Protein AF-A0A1J5FH79-F1 (afdb_monomer_lite)

Structure (mmCIF, N/CA/C/O backbone):
data_AF-A0A1J5FH79-F1
#
_entry.id   AF-A0A1J5FH79-F1
#
loop_
_atom_site.group_PDB
_atom_site.id
_atom_site.type_symbol
_atom_site.label_atom_id
_atom_site.label_alt_id
_atom_site.label_comp_id
_atom_site.label_asym_id
_atom_site.label_entity_id
_atom_site.label_seq_id
_atom_site.pdbx_PDB_ins_code
_atom_site.Cartn_x
_atom_site.Cartn_y
_atom_site.Cartn_z
_atom_site.occupancy
_atom_site.B_iso_or_equiv
_atom_site.auth_seq_id
_atom_site.auth_comp_id
_atom_site.auth_asym_id
_atom_site.auth_atom_id
_atom_site.pdbx_PDB_model_num
ATOM 1 N N . LYS A 1 1 ? 4.002 -3.426 35.449 1.00 53.19 1 LYS A N 1
ATOM 2 C CA . LYS A 1 1 ? 3.270 -4.579 34.872 1.00 53.19 1 LYS A CA 1
ATOM 3 C C . LYS A 1 1 ? 4.197 -5.784 34.998 1.00 53.19 1 LYS A C 1
ATOM 5 O O . LYS A 1 1 ? 5.297 -5.676 34.487 1.00 53.19 1 LYS A O 1
ATOM 10 N N . TYR A 1 2 ? 3.828 -6.823 35.756 1.00 60.44 2 TYR A N 1
ATOM 11 C CA . TYR A 1 2 ? 4.696 -7.988 36.041 1.00 60.44 2 TYR A CA 1
ATOM 12 C C . TYR A 1 2 ? 4.367 -9.227 35.188 1.00 60.44 2 TYR A C 1
ATOM 14 O O . TYR A 1 2 ? 5.054 -10.236 35.283 1.00 60.44 2 TYR A O 1
ATOM 22 N N . ASN A 1 3 ? 3.320 -9.139 34.362 1.00 67.81 3 ASN A N 1
ATOM 23 C CA . ASN A 1 3 ? 2.960 -10.153 33.380 1.00 67.81 3 ASN A CA 1
ATOM 24 C C . ASN A 1 3 ? 3.106 -9.532 31.991 1.00 67.81 3 ASN A C 1
ATOM 26 O O . ASN A 1 3 ? 2.594 -8.431 31.763 1.00 67.81 3 ASN A O 1
ATOM 30 N N . LEU A 1 4 ? 3.780 -10.245 31.092 1.00 72.94 4 LEU A N 1
ATOM 31 C CA . LEU A 1 4 ? 3.730 -9.981 29.660 1.00 72.94 4 LEU A CA 1
ATOM 32 C C . LEU A 1 4 ? 2.400 -10.537 29.143 1.00 72.94 4 LEU A C 1
ATOM 34 O O . LEU A 1 4 ? 2.065 -11.689 29.436 1.00 72.94 4 LEU A O 1
ATOM 38 N N . THR A 1 5 ? 1.608 -9.726 28.446 1.00 81.44 5 THR A N 1
ATOM 39 C CA . THR A 1 5 ? 0.380 -10.249 27.838 1.00 81.44 5 THR A CA 1
ATOM 40 C C . THR A 1 5 ? 0.734 -11.096 26.616 1.00 81.44 5 THR A C 1
ATOM 42 O O . THR A 1 5 ? 1.790 -10.916 26.014 1.00 81.44 5 THR A O 1
ATOM 45 N N . GLY A 1 6 ? -0.146 -12.023 26.223 1.00 78.00 6 GLY A N 1
ATOM 46 C CA . GLY A 1 6 ? 0.039 -12.752 24.964 1.00 78.00 6 GLY A CA 1
ATOM 47 C C . GLY A 1 6 ? 0.102 -11.806 23.760 1.00 78.00 6 GLY A C 1
ATOM 48 O O . GLY A 1 6 ? 0.876 -12.044 22.844 1.00 78.00 6 GLY A O 1
ATOM 49 N N . ALA A 1 7 ? -0.641 -10.695 23.803 1.00 79.25 7 ALA A N 1
ATOM 50 C CA . ALA A 1 7 ? -0.574 -9.656 22.781 1.00 79.25 7 ALA A CA 1
ATOM 51 C C . ALA A 1 7 ? 0.813 -8.996 22.725 1.00 79.25 7 ALA A C 1
ATOM 53 O O . ALA A 1 7 ? 1.364 -8.876 21.644 1.00 79.25 7 ALA A O 1
ATOM 54 N N . ASP A 1 8 ? 1.429 -8.663 23.863 1.00 76.88 8 ASP A N 1
ATOM 55 C CA . ASP A 1 8 ? 2.782 -8.079 23.869 1.00 76.88 8 ASP A CA 1
ATOM 56 C C . ASP A 1 8 ? 3.857 -9.063 23.361 1.00 76.88 8 ASP A C 1
ATOM 58 O O . ASP A 1 8 ? 4.884 -8.628 22.852 1.00 76.88 8 ASP A O 1
ATOM 62 N N . LEU A 1 9 ? 3.637 -10.377 23.518 1.00 81.19 9 LEU A N 1
ATOM 63 C CA . LEU A 1 9 ? 4.567 -11.427 23.076 1.00 81.19 9 LEU A CA 1
ATOM 64 C C . LEU A 1 9 ? 4.416 -11.796 21.592 1.00 81.19 9 LEU A C 1
ATOM 66 O O . LEU A 1 9 ? 5.376 -12.250 20.977 1.00 81.19 9 LEU A O 1
ATOM 70 N N . PHE A 1 10 ? 3.202 -11.710 21.049 1.00 83.00 10 PHE A N 1
ATOM 71 C CA . PHE A 1 10 ? 2.906 -12.181 19.691 1.00 83.00 10 PHE A CA 1
ATOM 72 C C . PHE A 1 10 ? 2.589 -11.055 18.704 1.00 83.00 10 PHE A C 1
ATOM 74 O O . PHE A 1 10 ? 2.698 -11.280 17.504 1.00 83.00 10 PHE A O 1
ATOM 81 N N . LEU A 1 11 ? 2.196 -9.879 19.197 1.00 80.69 11 LEU A N 1
ATOM 82 C CA . LEU A 1 11 ? 1.780 -8.695 18.433 1.00 80.69 11 LEU A CA 1
ATOM 83 C C . LEU A 1 11 ? 2.534 -7.431 18.902 1.00 80.69 11 LEU A C 1
ATOM 85 O O . LEU A 1 11 ? 2.022 -6.314 18.805 1.00 80.69 11 LEU A O 1
ATOM 89 N N . GLY A 1 12 ? 3.708 -7.616 19.515 1.00 73.94 12 GLY A N 1
ATOM 90 C CA . GLY A 1 12 ? 4.476 -6.551 20.154 1.00 73.94 12 GLY A CA 1
ATOM 91 C C . GLY A 1 12 ? 5.144 -5.592 19.165 1.00 73.94 12 GLY A C 1
ATOM 92 O O . GLY A 1 12 ? 5.398 -5.916 18.005 1.00 73.94 12 GLY A O 1
ATOM 93 N N . GLU A 1 13 ? 5.474 -4.397 19.652 1.00 78.25 13 GLU A N 1
ATOM 94 C CA . GLU A 1 13 ? 6.249 -3.401 18.909 1.00 78.25 13 GLU A CA 1
ATOM 95 C C . GLU A 1 13 ? 7.716 -3.424 19.349 1.00 78.25 13 GLU A C 1
ATOM 97 O O . GLU A 1 13 ? 8.047 -3.303 20.532 1.00 78.25 13 GLU A O 1
ATOM 102 N N . GLU A 1 14 ? 8.613 -3.538 18.379 1.00 77.12 14 GLU A N 1
ATOM 103 C CA . GLU A 1 14 ? 10.053 -3.483 18.567 1.00 77.12 14 GLU A CA 1
ATOM 104 C C . GLU A 1 14 ? 10.578 -2.087 18.213 1.00 77.12 14 GLU A C 1
ATOM 106 O O . GLU A 1 14 ? 10.976 -1.804 17.084 1.00 77.12 14 GLU A O 1
ATOM 111 N N . ALA A 1 15 ? 10.671 -1.211 19.215 1.00 73.50 15 ALA A N 1
ATOM 112 C CA . ALA A 1 15 ? 11.114 0.179 19.040 1.00 73.50 15 ALA A CA 1
ATOM 113 C C . ALA A 1 15 ? 12.539 0.346 18.461 1.00 73.50 15 ALA A C 1
ATOM 115 O O . ALA A 1 15 ? 12.933 1.449 18.088 1.00 73.50 15 ALA A O 1
ATOM 116 N N . LEU A 1 16 ? 13.350 -0.718 18.433 1.00 77.31 16 LEU A N 1
ATOM 117 C CA . LEU A 1 16 ? 14.719 -0.697 17.903 1.00 77.31 16 LEU A CA 1
ATOM 118 C C . LEU A 1 16 ? 14.842 -1.274 16.492 1.00 77.31 16 LEU A C 1
ATOM 120 O O . LEU A 1 16 ? 15.889 -1.083 15.865 1.00 77.31 16 LEU A O 1
ATOM 124 N N . VAL A 1 17 ? 13.810 -1.969 16.020 1.00 82.50 17 VAL A N 1
ATOM 125 C CA . VAL A 1 17 ? 13.770 -2.552 14.682 1.00 82.50 17 VAL A CA 1
ATOM 126 C C . VAL A 1 17 ? 13.464 -1.450 13.675 1.00 82.50 17 VAL A C 1
ATOM 128 O O . VAL A 1 17 ? 12.763 -0.479 13.961 1.00 82.50 17 VAL A O 1
ATOM 131 N N . LYS A 1 18 ? 14.060 -1.578 12.497 1.00 87.94 18 LYS A N 1
ATOM 132 C CA . LYS A 1 18 ? 13.846 -0.678 11.371 1.00 87.94 18 LYS A CA 1
ATOM 133 C C . LYS A 1 18 ? 12.978 -1.378 10.344 1.00 87.94 18 LYS A C 1
ATOM 135 O O . LYS A 1 18 ? 13.128 -2.585 10.150 1.00 87.94 18 LYS A O 1
ATOM 140 N N . ARG A 1 19 ? 12.116 -0.617 9.678 1.00 90.06 19 ARG A N 1
ATOM 141 C CA . ARG A 1 19 ? 11.331 -1.130 8.562 1.00 90.06 19 ARG A CA 1
ATOM 142 C C . ARG A 1 19 ? 12.212 -1.268 7.323 1.00 90.06 19 ARG A C 1
ATOM 144 O O . ARG A 1 19 ? 12.974 -0.356 7.003 1.00 90.06 19 ARG A O 1
ATOM 151 N N . THR A 1 20 ? 12.090 -2.393 6.632 1.00 90.56 20 THR A N 1
ATOM 152 C CA . THR A 1 20 ? 12.773 -2.656 5.363 1.00 90.56 20 THR A CA 1
ATOM 153 C C . THR A 1 20 ? 11.755 -3.164 4.361 1.00 90.56 20 THR A C 1
ATOM 155 O O . THR A 1 20 ? 11.029 -4.119 4.644 1.00 90.56 20 THR A O 1
ATOM 158 N N . ILE A 1 21 ? 11.709 -2.521 3.199 1.00 91.75 21 ILE A N 1
ATOM 159 C CA . ILE A 1 21 ? 10.847 -2.895 2.080 1.00 91.75 21 ILE A CA 1
ATOM 160 C C . ILE A 1 21 ? 11.701 -3.195 0.848 1.00 91.75 21 ILE A C 1
ATOM 162 O O . ILE A 1 21 ? 12.773 -2.612 0.684 1.00 91.75 21 ILE A O 1
ATOM 166 N N . THR A 1 22 ? 11.237 -4.111 0.006 1.00 92.06 22 THR A N 1
ATOM 167 C CA . THR A 1 22 ? 11.915 -4.528 -1.224 1.00 92.06 22 THR A CA 1
ATOM 168 C C . THR A 1 22 ? 10.934 -4.577 -2.382 1.00 92.06 22 THR A C 1
ATOM 170 O O . THR A 1 22 ? 9.787 -5.007 -2.225 1.00 92.06 22 THR A O 1
ATOM 173 N N . SER A 1 23 ? 11.384 -4.149 -3.555 1.00 92.06 23 SER A N 1
ATOM 174 C CA . SER A 1 23 ? 10.691 -4.453 -4.801 1.00 92.06 23 SER A CA 1
ATOM 175 C C . SER A 1 23 ? 10.708 -5.968 -5.064 1.00 92.06 23 SER A C 1
ATOM 177 O O . SER A 1 23 ? 11.506 -6.675 -4.453 1.00 92.06 23 SER A O 1
ATOM 179 N N . ASN A 1 24 ? 9.824 -6.460 -5.934 1.00 88.00 24 ASN A N 1
ATOM 180 C CA . ASN A 1 24 ? 9.692 -7.892 -6.255 1.00 88.00 24 ASN A CA 1
ATOM 181 C C . ASN A 1 24 ? 9.868 -8.208 -7.750 1.00 88.00 24 ASN A C 1
ATOM 183 O O . ASN A 1 24 ? 9.482 -9.283 -8.214 1.00 88.00 24 ASN A O 1
ATOM 187 N N . VAL A 1 25 ? 10.362 -7.237 -8.521 1.00 88.25 25 VAL A N 1
ATOM 188 C CA . VAL A 1 25 ? 10.730 -7.420 -9.923 1.00 88.25 25 VAL A CA 1
ATOM 189 C C . VAL A 1 25 ? 12.249 -7.321 -10.031 1.00 88.25 25 VAL A C 1
ATOM 191 O O . VAL A 1 25 ? 12.780 -6.209 -9.894 1.00 88.25 25 VAL A O 1
ATOM 194 N N . PRO A 1 26 ? 12.938 -8.443 -10.300 1.00 87.31 26 PRO A N 1
ATOM 195 C CA . PRO A 1 26 ? 14.360 -8.448 -10.612 1.00 87.31 26 PRO A CA 1
ATOM 196 C C . PRO A 1 26 ? 14.657 -7.571 -11.827 1.00 87.31 26 PRO A C 1
ATOM 198 O O . PRO A 1 26 ? 13.939 -7.596 -12.831 1.00 87.31 26 PRO A O 1
ATOM 201 N N . GLN A 1 27 ? 15.718 -6.774 -11.737 1.00 89.44 27 GLN A N 1
ATOM 202 C CA . GLN A 1 27 ? 16.099 -5.850 -12.800 1.00 89.44 27 GLN A CA 1
ATOM 203 C C . GLN A 1 27 ? 17.350 -6.356 -13.511 1.00 89.44 27 GLN A C 1
ATOM 205 O O . GLN A 1 27 ? 18.432 -6.458 -12.930 1.00 89.44 27 GLN A O 1
ATOM 210 N N . TYR A 1 28 ? 17.199 -6.642 -14.801 1.00 88.69 28 TYR A N 1
ATOM 211 C CA . TYR A 1 28 ? 18.288 -7.089 -15.662 1.00 88.69 28 TYR A CA 1
ATOM 212 C C . TYR A 1 28 ? 18.842 -5.943 -16.505 1.00 88.69 28 TYR A C 1
ATOM 214 O O . TYR A 1 28 ? 18.125 -5.006 -16.867 1.00 88.69 28 TYR A O 1
ATOM 222 N N . ASN A 1 29 ? 20.127 -6.057 -16.824 1.00 88.38 29 ASN A N 1
ATOM 223 C CA . ASN A 1 29 ? 20.841 -5.193 -17.743 1.00 88.38 29 ASN A CA 1
ATOM 224 C C . ASN A 1 29 ? 20.434 -5.553 -19.182 1.00 88.38 29 ASN A C 1
ATOM 226 O O . ASN A 1 29 ? 20.827 -6.595 -19.718 1.00 88.38 29 ASN A O 1
ATOM 230 N N . LEU A 1 30 ? 19.627 -4.689 -19.796 1.00 85.69 30 LEU A N 1
ATOM 231 C CA . LEU A 1 30 ? 19.084 -4.900 -21.134 1.00 85.69 30 LEU A CA 1
ATOM 232 C C . LEU A 1 30 ? 20.161 -4.794 -22.215 1.00 85.69 30 LEU A C 1
ATOM 234 O O . LEU A 1 30 ? 20.086 -5.531 -23.190 1.00 85.69 30 LEU A O 1
ATOM 238 N N . SER A 1 31 ? 21.207 -3.989 -22.016 1.00 83.44 31 SER A N 1
ATOM 239 C CA . SER A 1 31 ? 22.358 -3.920 -22.929 1.00 83.44 31 SER A CA 1
ATOM 240 C C . SER A 1 31 ? 23.163 -5.217 -22.980 1.00 83.44 31 SER A C 1
ATOM 242 O O . SER A 1 31 ? 23.705 -5.585 -24.019 1.00 83.44 31 SER A O 1
ATOM 244 N N . ALA A 1 32 ? 23.251 -5.933 -21.857 1.00 83.56 32 ALA A N 1
ATOM 245 C CA . ALA A 1 32 ? 23.902 -7.236 -21.798 1.00 83.56 32 ALA A CA 1
ATOM 246 C C . ALA A 1 32 ? 23.048 -8.331 -22.455 1.00 83.56 32 ALA A C 1
ATOM 248 O O . ALA A 1 32 ? 23.605 -9.229 -23.091 1.00 83.56 32 ALA A O 1
ATOM 249 N N . LYS A 1 33 ? 21.716 -8.240 -22.323 1.00 82.69 33 LYS A N 1
ATOM 250 C CA . LYS A 1 33 ? 20.746 -9.149 -22.956 1.00 82.69 33 LYS A CA 1
ATOM 251 C C . LYS A 1 33 ? 20.622 -8.900 -24.468 1.00 82.69 33 LYS A C 1
ATOM 253 O O . LYS A 1 33 ? 20.509 -9.853 -25.237 1.00 82.69 33 LYS A O 1
ATOM 258 N N . TYR A 1 34 ? 20.732 -7.643 -24.893 1.00 79.69 34 TYR A N 1
ATOM 259 C CA . TYR A 1 34 ? 20.629 -7.188 -26.281 1.00 79.69 34 TYR A CA 1
ATOM 260 C C . TYR A 1 34 ? 21.865 -6.376 -26.697 1.00 79.69 34 TYR A C 1
ATOM 262 O O . TYR A 1 34 ? 21.789 -5.160 -26.853 1.00 79.69 34 TYR A O 1
ATOM 270 N N . PRO A 1 35 ? 23.019 -7.028 -26.925 1.00 73.62 35 PRO A N 1
ATOM 271 C CA . PRO A 1 35 ? 24.232 -6.327 -27.351 1.00 73.62 35 PRO A CA 1
ATOM 272 C C . PRO A 1 35 ? 24.077 -5.646 -28.722 1.00 73.62 35 PRO A C 1
ATOM 274 O O . PRO A 1 35 ? 24.809 -4.704 -29.026 1.00 73.62 35 PRO A O 1
ATOM 277 N N . ASP A 1 36 ? 23.104 -6.091 -29.520 1.00 67.19 36 ASP A N 1
ATOM 278 C CA . ASP A 1 36 ? 22.841 -5.639 -30.886 1.00 67.19 36 ASP A CA 1
ATOM 279 C C . ASP A 1 36 ? 22.482 -4.137 -30.966 1.00 67.19 36 ASP A C 1
ATOM 281 O O . ASP A 1 36 ? 22.749 -3.515 -31.995 1.00 67.19 36 ASP A O 1
ATOM 285 N N . PHE A 1 37 ? 21.958 -3.515 -29.892 1.00 71.88 37 PHE A N 1
ATOM 286 C CA . PHE A 1 37 ? 21.722 -2.058 -29.872 1.00 71.88 37 PHE A CA 1
ATOM 287 C C . PHE A 1 37 ? 22.946 -1.233 -29.440 1.00 71.88 37 PHE A C 1
ATOM 289 O O . PHE A 1 37 ? 23.001 -0.040 -29.715 1.00 71.88 37 PHE A O 1
ATOM 296 N N . LEU A 1 38 ? 23.957 -1.833 -28.798 1.00 63.72 38 LEU A N 1
ATOM 297 C CA . LEU A 1 38 ? 25.242 -1.166 -28.533 1.00 63.72 38 LEU A CA 1
ATOM 298 C C . LEU A 1 38 ? 26.222 -1.329 -29.700 1.00 63.72 38 LEU A C 1
ATOM 300 O O . LEU A 1 38 ? 27.028 -0.436 -29.968 1.00 63.72 38 LEU A O 1
ATOM 304 N N . ASP A 1 39 ? 26.162 -2.473 -30.381 1.00 66.62 39 ASP A N 1
ATOM 305 C CA . ASP A 1 39 ? 26.948 -2.774 -31.570 1.00 66.62 39 ASP A CA 1
ATOM 306 C C . ASP A 1 39 ? 26.150 -3.714 -32.496 1.00 66.62 39 ASP A C 1
ATOM 308 O O . ASP A 1 39 ? 26.045 -4.907 -32.201 1.00 66.62 39 ASP A O 1
ATOM 312 N N . PRO A 1 40 ? 25.660 -3.232 -33.655 1.00 62.59 40 PRO A N 1
ATOM 313 C CA . PRO A 1 40 ? 24.836 -4.010 -34.581 1.00 62.59 40 PRO A CA 1
ATOM 314 C C . PRO A 1 40 ? 25.630 -5.108 -35.305 1.00 62.59 40 PRO A C 1
ATOM 316 O O . PRO A 1 40 ? 25.077 -5.837 -36.127 1.00 62.59 40 PRO A O 1
ATOM 319 N N . THR A 1 41 ? 26.943 -5.199 -35.064 1.00 61.97 41 THR A N 1
ATOM 320 C CA . THR A 1 41 ? 27.803 -6.282 -35.553 1.00 61.97 41 THR A CA 1
ATOM 321 C C . THR A 1 41 ? 28.004 -7.402 -34.531 1.00 61.97 41 THR A C 1
ATOM 323 O O . THR A 1 41 ? 28.585 -8.438 -34.874 1.00 61.97 41 THR A O 1
ATOM 326 N N . SER A 1 42 ? 27.502 -7.227 -33.303 1.00 62.97 42 SER A N 1
ATOM 327 C CA . SER A 1 42 ? 27.435 -8.286 -32.298 1.00 62.97 42 SER A CA 1
ATOM 328 C C . SER A 1 42 ? 26.491 -9.398 -32.754 1.00 62.97 42 SER A C 1
ATOM 330 O O . SER A 1 42 ? 25.517 -9.171 -33.466 1.00 62.97 42 SER A O 1
ATOM 332 N N . ALA A 1 43 ? 26.824 -10.641 -32.406 1.00 55.12 43 ALA A N 1
ATOM 333 C CA . ALA A 1 43 ? 25.954 -11.771 -32.692 1.00 55.12 43 ALA A CA 1
ATOM 334 C C . ALA A 1 43 ? 24.767 -11.761 -31.721 1.00 55.12 43 ALA A C 1
ATOM 336 O O . ALA A 1 43 ? 24.981 -11.702 -30.510 1.00 55.12 43 ALA A O 1
ATOM 337 N N . SER A 1 44 ? 23.554 -11.919 -32.251 1.00 55.78 44 SER A N 1
ATOM 338 C CA . SER A 1 44 ? 22.330 -12.057 -31.464 1.00 55.78 44 SER A CA 1
ATOM 339 C C . SER A 1 44 ? 22.472 -13.212 -30.464 1.00 55.78 44 SER A C 1
ATOM 341 O O . SER A 1 44 ? 22.599 -14.377 -30.852 1.00 55.78 44 SER A O 1
ATOM 343 N N . GLY A 1 45 ? 22.515 -12.884 -29.172 1.00 62.06 45 GLY A N 1
ATOM 344 C CA . GLY A 1 45 ? 22.754 -13.856 -28.101 1.00 62.06 45 GLY A CA 1
ATOM 345 C C . GLY A 1 45 ? 23.404 -13.246 -26.864 1.00 62.06 45 GLY A C 1
ATOM 346 O O . GLY A 1 45 ? 24.487 -13.678 -26.467 1.00 62.06 45 GLY A O 1
ATOM 347 N N . GLY A 1 46 ? 22.764 -12.230 -26.279 1.00 69.94 46 GLY A N 1
ATOM 348 C CA . GLY A 1 46 ? 23.213 -11.643 -25.021 1.00 69.94 46 GLY A CA 1
ATOM 349 C C . GLY A 1 46 ? 23.055 -12.576 -23.818 1.00 69.94 46 GLY A C 1
ATOM 350 O O . GLY A 1 46 ? 22.566 -13.702 -23.922 1.00 69.94 46 GLY A O 1
ATOM 351 N N . ILE A 1 47 ? 23.516 -12.099 -22.665 1.00 77.94 47 ILE A N 1
ATOM 352 C CA . ILE A 1 47 ? 23.455 -12.816 -21.389 1.00 77.94 47 ILE A CA 1
ATOM 353 C C . ILE A 1 47 ? 22.521 -12.095 -20.422 1.00 77.94 47 ILE A C 1
ATOM 355 O O . ILE A 1 47 ? 22.548 -10.868 -20.324 1.00 77.94 47 ILE A O 1
ATOM 359 N N . ASP A 1 48 ? 21.762 -12.863 -19.645 1.00 80.38 48 ASP A N 1
ATOM 360 C CA . ASP A 1 48 ? 21.016 -12.314 -18.517 1.00 80.38 48 ASP A CA 1
ATOM 361 C C . ASP A 1 48 ? 22.010 -11.936 -17.412 1.00 80.38 48 ASP A C 1
ATOM 363 O O . ASP A 1 48 ? 22.570 -12.782 -16.710 1.00 80.38 48 ASP A O 1
ATOM 367 N N . LYS A 1 49 ? 22.279 -10.634 -17.303 1.00 87.25 49 LYS A N 1
ATOM 368 C CA . LYS A 1 49 ? 23.113 -10.035 -16.259 1.00 87.25 49 LYS A CA 1
ATOM 369 C C . LYS A 1 49 ? 22.221 -9.170 -15.378 1.00 87.25 49 LYS A C 1
ATOM 371 O O . LYS A 1 49 ? 21.546 -8.276 -15.879 1.00 87.25 49 LYS A O 1
ATOM 376 N N . VAL A 1 50 ? 22.242 -9.407 -14.071 1.00 88.94 50 VAL A N 1
ATOM 377 C CA . VAL A 1 50 ? 21.556 -8.554 -13.091 1.00 88.94 50 VAL A CA 1
ATOM 378 C C . VAL A 1 50 ? 22.188 -7.161 -13.071 1.00 88.94 50 VAL A C 1
ATOM 380 O O . VAL A 1 50 ? 23.408 -7.024 -13.214 1.00 88.94 50 VAL A O 1
ATOM 383 N N . ILE A 1 51 ? 21.363 -6.128 -12.912 1.00 90.44 51 ILE A N 1
ATOM 384 C CA . ILE A 1 51 ? 21.842 -4.751 -12.882 1.00 90.44 51 ILE A CA 1
ATOM 385 C C . ILE A 1 51 ? 22.575 -4.425 -11.578 1.00 90.44 51 ILE A C 1
ATOM 387 O O . ILE A 1 51 ? 22.226 -4.881 -10.491 1.00 90.44 51 ILE A O 1
ATOM 391 N N . THR A 1 52 ? 23.598 -3.591 -11.686 1.00 91.44 52 THR A N 1
ATOM 392 C CA . THR A 1 52 ? 24.404 -3.102 -10.571 1.00 91.44 52 THR A CA 1
ATOM 393 C C . THR A 1 52 ? 24.314 -1.585 -10.475 1.00 91.44 52 THR A C 1
ATOM 395 O O . THR A 1 52 ? 23.936 -0.906 -11.426 1.00 91.44 52 THR A O 1
ATOM 398 N N . ALA A 1 53 ? 24.683 -1.022 -9.323 1.00 89.19 53 ALA A N 1
ATOM 399 C CA . ALA A 1 53 ? 24.594 0.422 -9.100 1.00 89.19 53 ALA A CA 1
ATOM 400 C C . ALA A 1 53 ? 25.491 1.255 -10.047 1.00 89.19 53 ALA A C 1
ATOM 402 O O . ALA A 1 53 ? 25.219 2.438 -10.251 1.00 89.19 53 ALA A O 1
ATOM 403 N N . ASP A 1 54 ? 26.533 0.642 -10.615 1.00 90.25 54 ASP A N 1
ATOM 404 C CA . ASP A 1 54 ? 27.463 1.279 -11.552 1.00 90.25 54 ASP A CA 1
ATOM 405 C C . ASP A 1 54 ? 26.979 1.231 -13.014 1.00 90.25 54 ASP A C 1
ATOM 407 O O . ASP A 1 54 ? 27.513 1.965 -13.846 1.00 90.25 54 ASP A O 1
ATOM 411 N N . ASP A 1 55 ? 25.989 0.387 -13.335 1.00 91.69 55 ASP A N 1
ATOM 412 C CA . ASP A 1 55 ? 25.395 0.339 -14.674 1.00 91.69 55 ASP A CA 1
ATOM 413 C C . ASP A 1 55 ? 24.582 1.628 -14.946 1.00 91.69 55 ASP A C 1
ATOM 415 O O . ASP A 1 55 ? 24.202 2.375 -14.031 1.00 91.69 55 ASP A O 1
ATOM 419 N N . THR A 1 56 ? 24.342 1.922 -16.222 1.00 91.88 56 THR A N 1
ATOM 420 C CA . THR A 1 56 ? 23.675 3.156 -16.664 1.00 91.88 56 THR A CA 1
ATOM 421 C C . THR A 1 56 ? 22.152 3.018 -16.717 1.00 91.88 56 THR A C 1
ATOM 423 O O . THR A 1 56 ? 21.611 1.911 -16.729 1.00 91.88 56 THR A O 1
ATOM 426 N N . ILE A 1 57 ? 21.424 4.138 -16.770 1.00 90.44 57 ILE A N 1
ATOM 427 C CA . ILE A 1 57 ? 19.971 4.124 -16.991 1.00 90.44 57 ILE A CA 1
ATOM 428 C C . ILE A 1 57 ? 19.637 3.537 -18.359 1.00 90.44 57 ILE A C 1
ATOM 430 O O . ILE A 1 57 ? 18.649 2.818 -18.460 1.00 90.44 57 ILE A O 1
ATOM 434 N N . ARG A 1 58 ? 20.499 3.723 -19.365 1.00 88.31 58 ARG A N 1
ATOM 435 C CA . ARG A 1 58 ? 20.388 3.024 -20.653 1.00 88.31 58 ARG A CA 1
ATOM 436 C C . ARG A 1 58 ? 20.373 1.508 -20.490 1.00 88.31 58 ARG A C 1
ATOM 438 O O . ARG A 1 58 ? 19.563 0.822 -21.100 1.00 88.31 58 ARG A O 1
ATOM 445 N N . ASP A 1 59 ? 21.236 0.988 -19.621 1.00 88.19 59 ASP A N 1
ATOM 446 C CA . ASP A 1 59 ? 21.293 -0.443 -19.329 1.00 88.19 59 ASP A CA 1
ATOM 447 C C . ASP A 1 59 ? 20.049 -0.932 -18.572 1.00 88.19 59 ASP A C 1
ATOM 449 O O . ASP A 1 59 ? 19.661 -2.093 -18.703 1.00 88.19 59 ASP A O 1
ATOM 453 N N . LEU A 1 60 ? 19.416 -0.058 -17.781 1.00 89.25 60 LEU A N 1
ATOM 454 C CA . LEU A 1 60 ? 18.188 -0.362 -17.050 1.00 89.25 60 LEU A CA 1
ATOM 455 C C . LEU A 1 60 ? 16.953 -0.294 -17.949 1.00 89.25 60 LEU A C 1
ATOM 457 O O . LEU A 1 60 ? 16.150 -1.219 -17.941 1.00 89.25 60 LEU A O 1
ATOM 461 N N . MET A 1 61 ? 16.757 0.799 -18.676 1.00 88.44 61 MET A N 1
ATOM 462 C CA . MET A 1 61 ? 15.539 1.063 -19.440 1.00 88.44 61 MET A CA 1
ATOM 463 C C . MET A 1 61 ? 15.601 0.485 -20.852 1.00 88.44 61 MET A C 1
ATOM 465 O O . MET A 1 61 ? 14.554 0.166 -21.394 1.00 88.44 61 MET A O 1
ATOM 469 N N . GLY A 1 62 ? 16.794 0.227 -21.389 1.00 85.31 62 GLY A N 1
ATOM 470 C CA . GLY A 1 62 ? 16.986 -0.245 -22.757 1.00 85.31 62 GLY A CA 1
ATOM 471 C C . GLY A 1 62 ? 16.945 0.904 -23.760 1.00 85.31 62 GLY A C 1
ATOM 472 O O . GLY A 1 62 ? 16.514 2.011 -23.436 1.00 85.31 62 GLY A O 1
ATOM 473 N N . ASP A 1 63 ? 17.395 0.633 -24.980 1.00 84.06 63 ASP A N 1
ATOM 474 C CA . ASP A 1 63 ? 17.414 1.597 -26.078 1.00 84.06 63 ASP A CA 1
ATOM 475 C C . ASP A 1 63 ? 17.204 0.879 -27.420 1.00 84.06 63 ASP A C 1
ATOM 477 O O . ASP A 1 63 ? 17.432 -0.328 -27.530 1.00 84.06 63 ASP A O 1
ATOM 481 N N . ILE A 1 64 ? 16.760 1.616 -28.435 1.00 78.19 64 ILE A N 1
ATOM 482 C CA . ILE A 1 64 ? 16.557 1.124 -29.803 1.00 78.19 64 ILE A CA 1
ATOM 483 C C . ILE A 1 64 ? 17.606 1.651 -30.787 1.00 78.19 64 ILE A C 1
ATOM 485 O O . ILE A 1 64 ? 17.648 1.199 -31.934 1.00 78.19 64 ILE A O 1
ATOM 489 N N . ASP A 1 65 ? 18.434 2.612 -30.375 1.00 74.56 65 ASP A N 1
ATOM 490 C CA . ASP A 1 65 ? 19.475 3.191 -31.216 1.00 74.56 65 ASP A CA 1
ATOM 491 C C . ASP A 1 65 ? 20.894 2.993 -30.645 1.00 74.56 65 ASP A C 1
ATOM 493 O O . ASP A 1 65 ? 21.113 2.386 -29.596 1.00 74.56 65 ASP A O 1
ATOM 497 N N . LEU A 1 66 ? 21.898 3.471 -31.386 1.00 72.81 66 LEU A N 1
ATOM 498 C CA . LEU A 1 66 ? 23.316 3.360 -31.019 1.00 72.81 66 LEU A CA 1
ATOM 499 C C . LEU A 1 66 ? 23.840 4.562 -30.220 1.00 72.81 66 LEU A C 1
ATOM 501 O O . LEU A 1 66 ? 24.993 4.556 -29.778 1.00 72.81 66 LEU A O 1
ATOM 505 N N . VAL A 1 67 ? 23.039 5.612 -30.071 1.00 74.56 67 VAL A N 1
ATOM 506 C CA . VAL A 1 67 ? 23.452 6.914 -29.560 1.00 74.56 67 VAL A CA 1
ATOM 507 C C . VAL A 1 67 ? 22.766 7.176 -28.227 1.00 74.56 67 VAL A C 1
ATOM 509 O O . VAL A 1 67 ? 21.632 7.620 -28.178 1.00 74.56 67 VAL A O 1
ATOM 512 N N . ALA A 1 68 ? 23.520 7.028 -27.137 1.00 73.31 68 ALA A N 1
ATOM 513 C CA . ALA A 1 68 ? 23.025 7.395 -25.816 1.00 73.31 68 ALA A CA 1
ATOM 514 C C . ALA A 1 68 ? 22.574 8.864 -25.787 1.00 73.31 68 ALA A C 1
ATOM 516 O O . ALA A 1 68 ? 23.376 9.782 -26.019 1.00 73.31 68 ALA A O 1
ATOM 517 N N . SER A 1 69 ? 21.307 9.082 -25.453 1.00 70.62 69 SER A N 1
ATOM 518 C CA . SER A 1 69 ? 20.755 10.406 -25.260 1.00 70.62 69 SER A CA 1
ATOM 519 C C . SER A 1 69 ? 21.299 11.035 -23.979 1.00 70.62 69 SER A C 1
ATOM 521 O O . SER A 1 69 ? 21.403 10.427 -22.911 1.00 70.62 69 SER A O 1
ATOM 523 N N . THR A 1 70 ? 21.685 12.303 -24.077 1.00 66.50 70 THR A N 1
ATOM 524 C CA . THR A 1 70 ? 22.051 13.117 -22.910 1.00 66.50 70 THR A CA 1
ATOM 525 C C . THR A 1 70 ? 20.875 13.937 -22.389 1.00 66.50 70 THR A C 1
ATOM 527 O O . THR A 1 70 ? 21.017 14.607 -21.365 1.00 66.50 70 THR A O 1
ATOM 530 N N . THR A 1 71 ? 19.729 13.912 -23.076 1.00 71.06 71 THR A N 1
ATOM 531 C CA . THR A 1 71 ? 18.497 14.547 -22.603 1.00 71.06 71 THR A CA 1
ATOM 532 C C . THR A 1 71 ? 17.764 13.612 -21.651 1.00 71.06 71 THR A C 1
ATOM 534 O O . THR A 1 71 ? 17.924 12.398 -21.715 1.00 71.06 71 THR A O 1
ATOM 537 N N . ALA A 1 72 ? 16.978 14.177 -20.735 1.00 70.00 72 ALA A N 1
ATOM 538 C CA . ALA A 1 72 ? 16.242 13.398 -19.748 1.00 70.00 72 ALA A CA 1
ATOM 539 C C . ALA A 1 72 ? 14.978 12.774 -20.366 1.00 70.00 72 ALA A C 1
ATOM 541 O O . ALA A 1 72 ? 13.897 13.314 -20.173 1.00 70.00 72 ALA A O 1
ATOM 542 N N . SER A 1 73 ? 15.151 11.692 -21.128 1.00 81.75 73 SER A N 1
ATOM 543 C CA . SER A 1 73 ? 14.094 10.923 -21.811 1.00 81.75 73 SER A CA 1
ATOM 544 C C . SER A 1 73 ? 13.517 9.781 -20.967 1.00 81.75 73 SER A C 1
ATOM 546 O O . SER A 1 73 ? 12.491 9.204 -21.313 1.00 81.75 73 SER A O 1
ATOM 548 N N . ASN A 1 74 ? 14.183 9.417 -19.866 1.00 89.81 74 ASN A N 1
ATOM 549 C CA . ASN A 1 74 ? 13.718 8.361 -18.973 1.00 89.81 74 ASN A CA 1
ATOM 550 C C . ASN A 1 74 ? 13.012 8.994 -17.775 1.00 89.81 74 ASN A C 1
ATOM 552 O O . ASN A 1 74 ? 13.631 9.731 -17.001 1.00 89.81 74 ASN A O 1
ATOM 556 N N . HIS A 1 75 ? 11.736 8.673 -17.593 1.00 92.69 75 HIS A N 1
ATOM 557 C CA . HIS A 1 75 ? 10.905 9.201 -16.518 1.00 92.69 75 HIS A CA 1
ATOM 558 C C . HIS A 1 75 ? 10.535 8.104 -15.524 1.00 92.69 75 HIS A C 1
ATOM 560 O O . HIS A 1 75 ? 9.962 7.082 -15.883 1.00 92.69 75 HIS A O 1
ATOM 566 N N . PHE A 1 76 ? 10.843 8.325 -14.249 1.00 94.06 76 PHE A N 1
ATOM 567 C CA . PHE A 1 76 ? 10.487 7.445 -13.144 1.00 94.06 76 PHE A CA 1
ATOM 568 C C . PHE A 1 76 ? 9.443 8.118 -12.261 1.00 94.06 76 PHE A C 1
ATOM 570 O O . PHE A 1 76 ? 9.641 9.228 -11.763 1.00 94.06 76 PHE A O 1
ATOM 577 N N . TYR A 1 77 ? 8.346 7.416 -12.034 1.00 93.44 77 TYR A N 1
ATOM 578 C CA . TYR A 1 77 ? 7.222 7.845 -11.222 1.00 93.44 77 TYR A CA 1
ATOM 579 C C . TYR A 1 77 ? 7.265 7.091 -9.903 1.00 93.44 77 TYR A C 1
ATOM 581 O O . TYR A 1 77 ? 7.069 5.876 -9.866 1.00 93.44 77 TYR A O 1
ATOM 589 N N . LEU A 1 78 ? 7.581 7.813 -8.830 1.00 93.31 78 LEU A N 1
ATOM 590 C CA . LEU A 1 78 ? 7.714 7.284 -7.479 1.00 93.31 78 LEU A CA 1
ATOM 591 C C . LEU A 1 78 ? 6.493 7.675 -6.648 1.00 93.31 78 LEU A C 1
ATOM 593 O O . LEU A 1 78 ? 6.242 8.864 -6.445 1.00 93.31 78 LEU A O 1
ATOM 597 N N . SER A 1 79 ? 5.790 6.680 -6.117 1.00 91.75 79 SER A N 1
ATOM 598 C CA . SER A 1 79 ? 4.691 6.852 -5.165 1.00 91.75 79 SER A CA 1
ATOM 599 C C . SER A 1 79 ? 4.965 6.074 -3.882 1.00 91.75 79 SER A C 1
ATOM 601 O O . SER A 1 79 ? 5.660 5.060 -3.889 1.00 91.75 79 SER A O 1
ATOM 603 N N . GLY A 1 80 ? 4.439 6.539 -2.756 1.00 90.00 80 GLY A N 1
ATOM 604 C CA . GLY A 1 80 ? 4.621 5.846 -1.484 1.00 90.00 80 GLY A CA 1
ATOM 605 C C . GLY A 1 80 ? 4.328 6.728 -0.284 1.00 90.00 80 GLY A C 1
ATOM 606 O O . GLY A 1 80 ? 3.656 7.753 -0.390 1.00 90.00 80 GLY A O 1
ATOM 607 N N . THR A 1 81 ? 4.883 6.350 0.860 1.00 89.06 81 THR A N 1
ATOM 608 C CA . THR A 1 81 ? 4.809 7.120 2.106 1.00 89.06 81 THR A CA 1
ATOM 609 C C . THR A 1 81 ? 6.182 7.187 2.758 1.00 89.06 81 THR A C 1
ATOM 611 O O . THR A 1 81 ? 6.936 6.211 2.780 1.00 89.06 81 THR A O 1
ATOM 614 N N . LYS A 1 82 ? 6.542 8.355 3.289 1.00 89.31 82 LYS A N 1
ATOM 615 C CA . LYS A 1 82 ? 7.838 8.572 3.947 1.00 89.31 82 LYS A CA 1
ATOM 616 C C . LYS A 1 82 ? 7.841 8.007 5.368 1.00 89.31 82 LYS A C 1
ATOM 618 O O . LYS A 1 82 ? 6.802 7.654 5.925 1.00 89.31 82 LYS A O 1
ATOM 623 N N . SER A 1 83 ? 9.014 7.986 6.004 1.00 84.56 83 SER A N 1
ATOM 624 C CA . SER A 1 83 ? 9.183 7.517 7.389 1.00 84.56 83 SER A CA 1
ATOM 625 C C . SER A 1 83 ? 8.326 8.274 8.420 1.00 84.56 83 SER A C 1
ATOM 627 O O . SER A 1 83 ? 8.021 7.729 9.484 1.00 84.56 83 SER A O 1
ATOM 629 N N . ASP A 1 84 ? 7.925 9.517 8.122 1.00 81.62 84 ASP A N 1
ATOM 630 C CA . ASP A 1 84 ? 7.031 10.346 8.948 1.00 81.62 84 ASP A CA 1
ATOM 631 C C . ASP A 1 84 ? 5.529 10.118 8.660 1.00 81.62 84 ASP A C 1
ATOM 633 O O . ASP A 1 84 ? 4.667 10.630 9.380 1.00 81.62 84 ASP A O 1
ATOM 637 N N . GLY A 1 85 ? 5.200 9.304 7.654 1.00 80.81 85 GLY A N 1
ATOM 638 C CA . GLY A 1 85 ? 3.838 9.049 7.193 1.00 80.81 85 GLY A CA 1
ATOM 639 C C . GLY A 1 85 ? 3.261 10.137 6.287 1.00 80.81 85 GLY A C 1
ATOM 640 O O . GLY A 1 85 ? 2.050 10.153 6.103 1.00 80.81 85 GLY A O 1
ATOM 641 N N . THR A 1 86 ? 4.072 11.066 5.768 1.00 87.38 86 THR A N 1
ATOM 642 C CA . THR A 1 86 ? 3.650 11.923 4.647 1.00 87.38 86 THR A CA 1
ATOM 643 C C . THR A 1 86 ? 3.560 11.113 3.357 1.00 87.38 86 THR A C 1
ATOM 645 O O . THR A 1 86 ? 4.373 10.209 3.133 1.00 87.38 86 THR A O 1
ATOM 648 N N . ALA A 1 87 ? 2.587 11.435 2.510 1.00 87.75 87 ALA A N 1
ATOM 649 C CA . ALA A 1 87 ? 2.463 10.841 1.188 1.00 87.75 87 ALA A CA 1
ATOM 650 C C . ALA A 1 87 ? 3.570 11.362 0.255 1.00 87.75 87 ALA A C 1
ATOM 652 O O . ALA A 1 87 ? 4.070 12.483 0.388 1.00 87.75 87 ALA A O 1
ATOM 653 N N . LEU A 1 88 ? 3.991 10.518 -0.682 1.00 89.44 88 LEU A N 1
ATOM 654 C CA . LEU A 1 88 ? 5.021 10.808 -1.669 1.00 89.44 88 LEU A CA 1
ATOM 655 C C . LEU A 1 88 ? 4.458 10.537 -3.062 1.00 89.44 88 LEU A C 1
ATOM 657 O O . LEU A 1 88 ? 3.929 9.461 -3.328 1.00 89.44 88 LEU A O 1
ATOM 661 N N . SER A 1 89 ? 4.583 11.514 -3.953 1.00 90.31 89 SER A N 1
ATOM 662 C CA . SER A 1 89 ? 4.368 11.374 -5.394 1.00 90.31 89 SER A CA 1
ATOM 663 C C . SER A 1 89 ? 5.367 12.292 -6.087 1.00 90.31 89 SER A C 1
ATOM 665 O O . SER A 1 89 ? 5.344 13.503 -5.878 1.00 90.31 89 SER A O 1
ATOM 667 N N . GLN A 1 90 ? 6.327 11.718 -6.810 1.00 90.69 90 GLN A N 1
ATOM 668 C CA . GLN A 1 90 ? 7.409 12.476 -7.429 1.00 90.69 90 GLN A CA 1
ATOM 669 C C . GLN A 1 90 ? 7.812 11.882 -8.778 1.00 90.69 90 GLN A C 1
ATOM 671 O O . GLN A 1 90 ? 8.025 10.676 -8.895 1.00 90.69 90 GLN A O 1
ATOM 676 N N . LYS A 1 91 ? 7.979 12.761 -9.771 1.00 92.38 91 LYS A N 1
ATOM 677 C CA . LYS A 1 91 ? 8.614 12.452 -11.054 1.00 92.38 91 LYS A CA 1
ATOM 678 C C . LYS A 1 91 ? 10.124 12.685 -10.968 1.00 92.38 91 LYS A C 1
ATOM 680 O O . LYS A 1 91 ? 10.571 13.741 -10.515 1.00 92.38 91 LYS A O 1
ATOM 685 N N . ILE A 1 92 ? 10.901 11.707 -11.413 1.00 92.50 92 ILE A N 1
ATOM 686 C CA . ILE A 1 92 ? 12.359 11.755 -11.541 1.00 92.50 92 ILE A CA 1
ATOM 687 C C . ILE A 1 92 ? 12.696 11.560 -13.018 1.00 92.50 92 ILE A C 1
ATOM 689 O O . ILE A 1 92 ? 12.383 10.520 -13.581 1.00 92.50 92 ILE A O 1
ATOM 693 N N . SER A 1 93 ? 13.342 12.541 -13.643 1.00 92.00 93 SER A N 1
ATOM 694 C CA . SER A 1 93 ? 13.754 12.454 -15.050 1.00 92.00 93 SER A CA 1
ATOM 695 C C . SER A 1 93 ? 15.268 12.293 -15.148 1.00 92.00 93 SER A C 1
ATOM 697 O O . SER A 1 93 ? 16.006 13.010 -14.466 1.00 92.00 93 SER A O 1
ATOM 699 N N . MET A 1 94 ? 15.735 11.365 -15.982 1.00 91.38 94 MET A N 1
ATOM 700 C CA . MET A 1 94 ? 17.153 11.010 -16.115 1.00 91.38 94 MET A CA 1
ATOM 701 C C . MET A 1 94 ? 17.539 10.765 -17.575 1.00 91.38 94 MET A C 1
ATOM 703 O O . MET A 1 94 ? 16.711 10.347 -18.386 1.00 91.38 94 MET A O 1
ATOM 707 N N . GLY A 1 95 ? 18.797 11.047 -17.909 1.00 88.81 95 GLY A N 1
ATOM 708 C CA . GLY A 1 95 ? 19.359 10.735 -19.223 1.00 88.81 95 GLY A CA 1
ATOM 709 C C . GLY A 1 95 ? 20.015 9.358 -19.250 1.00 88.81 95 GLY A C 1
ATOM 710 O O . GLY A 1 95 ? 20.316 8.777 -18.207 1.00 88.81 95 GLY A O 1
ATOM 711 N N . ASP A 1 96 ? 20.308 8.856 -20.445 1.00 86.31 96 ASP A N 1
ATOM 712 C CA . ASP A 1 96 ? 20.816 7.490 -20.635 1.00 86.31 96 ASP A CA 1
ATOM 713 C C . ASP A 1 96 ? 22.182 7.265 -19.977 1.00 86.31 96 ASP A C 1
ATOM 715 O O . ASP A 1 96 ? 22.471 6.178 -19.485 1.00 86.31 96 ASP A O 1
ATOM 719 N N . ASN A 1 97 ? 23.013 8.312 -19.934 1.00 88.75 97 ASN A N 1
ATOM 720 C CA . ASN A 1 97 ? 24.355 8.277 -19.344 1.00 88.75 97 ASN A CA 1
ATOM 721 C C . ASN A 1 97 ? 24.365 8.386 -17.812 1.00 88.75 97 ASN A C 1
ATOM 723 O O . ASN A 1 97 ? 25.427 8.238 -17.199 1.00 88.75 97 ASN A O 1
ATOM 727 N N . ASP A 1 98 ? 23.227 8.691 -17.185 1.00 91.81 98 ASP A N 1
ATOM 728 C CA . ASP A 1 98 ? 23.155 8.696 -15.731 1.00 91.81 98 ASP A CA 1
ATOM 729 C C . ASP A 1 98 ? 23.297 7.266 -15.191 1.00 91.81 98 ASP A C 1
ATOM 731 O O . ASP A 1 98 ? 22.950 6.288 -15.848 1.00 91.81 98 ASP A O 1
ATOM 735 N N . THR A 1 99 ? 23.828 7.129 -13.976 1.00 93.25 99 THR A N 1
ATOM 736 C CA . THR A 1 99 ? 24.011 5.811 -13.342 1.00 93.25 99 THR A CA 1
ATOM 737 C C . THR A 1 99 ? 22.798 5.418 -12.513 1.00 93.25 99 THR A C 1
ATOM 739 O O . THR A 1 99 ? 22.102 6.278 -11.960 1.00 93.25 99 THR A O 1
ATOM 742 N N . VAL A 1 100 ? 22.602 4.116 -12.315 1.00 91.81 100 VAL A N 1
ATOM 743 C CA . VAL A 1 100 ? 21.592 3.614 -11.377 1.00 91.81 100 VAL A CA 1
ATOM 744 C C . VAL A 1 100 ? 21.867 4.122 -9.955 1.00 91.81 100 VAL A C 1
ATOM 746 O O . VAL A 1 100 ? 20.937 4.482 -9.240 1.00 91.81 100 VAL A O 1
ATOM 749 N N . ASN A 1 101 ? 23.126 4.289 -9.542 1.00 93.19 101 ASN A N 1
ATOM 750 C CA . ASN A 1 101 ? 23.464 4.919 -8.261 1.00 93.19 101 ASN A CA 1
ATOM 751 C C . ASN A 1 101 ? 22.944 6.369 -8.135 1.00 93.19 101 ASN A C 1
ATOM 753 O O . ASN A 1 101 ? 22.529 6.793 -7.048 1.00 93.19 101 ASN A O 1
ATOM 757 N N . THR A 1 102 ? 22.925 7.130 -9.234 1.00 92.69 102 THR A N 1
ATOM 758 C CA . THR A 1 102 ? 22.287 8.454 -9.266 1.00 92.69 102 THR A CA 1
ATOM 759 C C . THR A 1 102 ? 20.783 8.325 -9.020 1.00 92.69 102 THR A C 1
ATOM 761 O O . THR A 1 102 ? 20.257 9.068 -8.191 1.00 92.69 102 THR A O 1
ATOM 764 N N . LEU A 1 103 ? 20.107 7.352 -9.641 1.00 92.31 103 LEU A N 1
ATOM 765 C CA . LEU A 1 103 ? 18.681 7.083 -9.413 1.00 92.31 103 LEU A CA 1
ATOM 766 C C . LEU A 1 103 ? 18.407 6.725 -7.947 1.00 92.31 103 LEU A C 1
ATOM 768 O O . LEU A 1 103 ? 17.561 7.353 -7.316 1.00 92.31 103 LEU A O 1
ATOM 772 N N . LEU A 1 104 ? 19.174 5.801 -7.358 1.00 92.31 104 LEU A N 1
ATOM 773 C CA . LEU A 1 104 ? 19.035 5.425 -5.941 1.00 92.31 104 LEU A CA 1
ATOM 774 C C . LEU A 1 104 ? 19.237 6.630 -5.008 1.00 92.31 104 LEU A C 1
ATOM 776 O O . LEU A 1 104 ? 18.552 6.768 -3.991 1.00 92.31 104 LEU A O 1
ATOM 780 N N . THR A 1 105 ? 20.147 7.541 -5.366 1.00 92.94 105 THR A N 1
ATOM 781 C CA . THR A 1 105 ? 20.356 8.792 -4.628 1.00 92.94 105 THR A CA 1
ATOM 782 C C . THR A 1 105 ? 19.156 9.732 -4.762 1.00 92.94 105 THR A C 1
ATOM 784 O O . THR A 1 105 ? 18.733 10.308 -3.759 1.00 92.94 105 THR A O 1
ATOM 787 N N . GLN A 1 106 ? 18.579 9.875 -5.960 1.00 92.00 106 GLN A N 1
ATOM 788 C CA . GLN A 1 106 ? 17.386 10.698 -6.182 1.00 92.00 106 GLN A CA 1
ATOM 789 C C . GLN A 1 106 ? 16.154 10.140 -5.460 1.00 92.00 106 GLN A C 1
ATOM 791 O O . GLN A 1 106 ? 15.455 10.908 -4.801 1.00 92.00 106 GLN A O 1
ATOM 796 N N . ILE A 1 107 ? 15.955 8.818 -5.471 1.00 92.25 107 ILE A N 1
ATOM 797 C CA . ILE A 1 107 ? 14.935 8.144 -4.655 1.00 92.25 107 ILE A CA 1
ATOM 798 C C . ILE A 1 107 ? 15.176 8.471 -3.177 1.00 92.25 107 ILE A C 1
ATOM 800 O O . ILE A 1 107 ? 14.279 8.940 -2.485 1.00 92.25 107 ILE A O 1
ATOM 804 N N . GLY A 1 108 ? 16.409 8.324 -2.685 1.00 90.12 108 GLY A N 1
ATOM 805 C CA . GLY A 1 108 ? 16.744 8.693 -1.309 1.00 90.12 108 GLY A CA 1
ATOM 806 C C . GLY A 1 108 ? 16.403 10.152 -0.974 1.00 90.12 108 GLY A C 1
ATOM 807 O O . GLY A 1 108 ? 15.901 10.429 0.116 1.00 90.12 108 GLY A O 1
ATOM 808 N N . ASN A 1 109 ? 16.651 11.084 -1.897 1.00 91.62 109 ASN A N 1
ATOM 809 C CA . ASN A 1 109 ? 16.319 12.500 -1.727 1.00 91.62 109 ASN A CA 1
ATOM 810 C C . ASN A 1 109 ? 14.799 12.738 -1.700 1.00 91.62 109 ASN A C 1
ATOM 812 O O . ASN A 1 109 ? 14.340 13.546 -0.893 1.00 91.62 109 ASN A O 1
ATOM 816 N N . ALA A 1 110 ? 14.018 12.001 -2.498 1.00 89.50 110 ALA A N 1
ATOM 817 C CA . ALA A 1 110 ? 12.551 12.034 -2.483 1.00 89.50 110 ALA A CA 1
ATOM 818 C C . ALA A 1 110 ? 11.974 11.672 -1.101 1.00 89.50 110 ALA A C 1
ATOM 820 O O . ALA A 1 110 ? 11.060 12.324 -0.585 1.00 89.50 110 ALA A O 1
ATOM 821 N N . TYR A 1 111 ? 12.591 10.689 -0.441 1.00 88.81 111 TYR A N 1
ATOM 822 C CA . TYR A 1 111 ? 12.276 10.285 0.933 1.00 88.81 111 TYR A CA 1
ATOM 823 C C . TYR A 1 111 ? 12.851 11.218 2.018 1.00 88.81 111 TYR A C 1
ATOM 825 O O . TYR A 1 111 ? 12.629 10.986 3.206 1.00 88.81 111 TYR A O 1
ATOM 833 N N . GLY A 1 112 ? 13.559 12.290 1.643 1.00 86.12 112 GLY A N 1
ATOM 834 C CA . GLY A 1 112 ? 14.056 13.317 2.565 1.00 86.12 112 GLY A CA 1
ATOM 835 C C . GLY A 1 112 ? 15.544 13.231 2.910 1.00 86.12 112 GLY A C 1
ATOM 836 O O . GLY A 1 112 ? 15.991 13.902 3.845 1.00 86.12 112 GLY A O 1
ATOM 837 N N . ASN A 1 113 ? 16.342 12.437 2.187 1.00 89.25 113 ASN A N 1
ATOM 838 C CA . ASN A 1 113 ? 17.795 12.498 2.337 1.00 89.25 113 ASN A CA 1
ATOM 839 C C . ASN A 1 113 ? 18.335 13.862 1.886 1.00 89.25 113 ASN A C 1
ATOM 841 O O . ASN A 1 113 ? 17.919 14.448 0.893 1.00 89.25 113 ASN A O 1
ATOM 845 N N . THR A 1 114 ? 19.321 14.350 2.626 1.00 8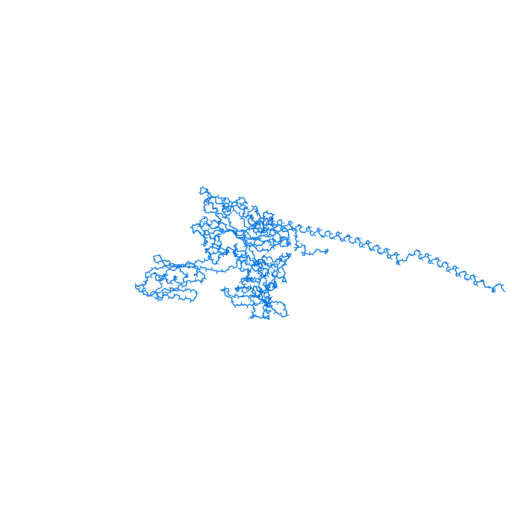6.81 114 THR A N 1
ATOM 846 C CA . THR A 1 114 ? 20.106 15.543 2.311 1.00 86.81 114 THR A CA 1
ATOM 847 C C . THR A 1 114 ? 21.591 15.198 2.397 1.00 86.81 114 THR A C 1
ATOM 849 O O . THR A 1 114 ? 21.971 14.140 2.904 1.00 86.81 114 THR A O 1
ATOM 852 N N . ALA A 1 115 ? 22.468 16.109 1.964 1.00 81.88 115 ALA A N 1
ATOM 853 C CA . ALA A 1 115 ? 23.918 15.903 2.039 1.00 81.88 115 ALA A CA 1
ATOM 854 C C . ALA A 1 115 ? 24.431 15.625 3.470 1.00 81.88 115 ALA A C 1
ATOM 856 O O . ALA A 1 115 ? 25.473 14.995 3.640 1.00 81.88 115 ALA A O 1
ATOM 857 N N . SER A 1 116 ? 23.712 16.087 4.501 1.00 80.81 116 SER A N 1
ATOM 858 C CA . SER A 1 116 ? 24.112 15.946 5.909 1.00 80.81 116 SER A CA 1
ATOM 859 C C . SER A 1 116 ? 23.270 14.946 6.701 1.00 80.81 116 SER A C 1
ATOM 861 O O . SER A 1 116 ? 23.760 14.400 7.688 1.00 80.81 116 SER A O 1
ATOM 863 N N . VAL A 1 117 ? 22.024 14.686 6.293 1.00 85.94 117 VAL A N 1
ATOM 864 C CA . VAL A 1 117 ? 21.093 13.811 7.018 1.00 85.94 117 VAL A CA 1
ATOM 865 C C . VAL A 1 117 ? 20.532 12.766 6.067 1.00 85.94 117 VAL A C 1
ATOM 867 O O . VAL A 1 117 ? 19.891 13.105 5.079 1.00 85.94 117 VAL A O 1
ATOM 870 N N . LYS A 1 118 ? 20.749 11.487 6.389 1.00 85.38 118 LYS A N 1
ATOM 871 C CA . LYS A 1 118 ? 20.118 10.362 5.691 1.00 85.38 118 LYS A CA 1
ATOM 872 C C . LYS A 1 118 ? 18.981 9.821 6.555 1.00 85.38 118 LYS A C 1
ATOM 874 O O . LYS A 1 118 ? 19.263 9.320 7.642 1.00 85.38 118 LYS A O 1
ATOM 879 N N . VAL A 1 119 ? 17.749 9.931 6.074 1.00 85.00 119 VAL A N 1
ATOM 880 C CA . VAL A 1 119 ? 16.525 9.398 6.690 1.00 85.00 119 VAL A CA 1
ATOM 881 C C . VAL A 1 119 ? 16.290 7.953 6.252 1.00 85.00 119 VAL A C 1
ATOM 883 O O . VAL A 1 119 ? 15.957 7.118 7.084 1.00 85.00 119 VAL A O 1
ATOM 886 N N . VAL A 1 120 ? 16.572 7.632 4.988 1.00 90.31 120 VAL A N 1
ATOM 887 C CA . VAL A 1 120 ? 16.454 6.275 4.435 1.00 90.31 120 VAL A CA 1
ATOM 888 C C . VAL A 1 120 ? 17.768 5.813 3.811 1.00 90.31 120 VAL A C 1
ATOM 890 O O . VAL A 1 120 ? 18.624 6.621 3.428 1.00 90.31 120 VAL A O 1
ATOM 893 N N . ASN A 1 121 ? 17.944 4.502 3.714 1.00 90.69 121 ASN A N 1
ATOM 894 C CA . ASN A 1 121 ? 19.005 3.870 2.946 1.00 90.69 121 ASN A CA 1
ATOM 895 C C . ASN A 1 121 ? 18.379 3.136 1.756 1.00 90.69 121 ASN A C 1
ATOM 897 O O . ASN A 1 121 ? 17.557 2.252 1.962 1.00 90.69 121 ASN A O 1
ATOM 901 N N . VAL A 1 122 ? 18.752 3.524 0.537 1.00 91.81 122 VAL A N 1
ATOM 902 C CA . VAL A 1 122 ? 18.257 2.924 -0.708 1.00 91.81 122 VAL A CA 1
ATOM 903 C C . VAL A 1 122 ? 19.424 2.190 -1.357 1.00 91.81 122 VAL A C 1
ATOM 905 O O . VAL A 1 122 ? 20.486 2.784 -1.553 1.00 91.81 122 VAL A O 1
ATOM 908 N N . SER A 1 123 ? 19.250 0.908 -1.656 1.00 93.25 123 SER A N 1
ATOM 909 C CA . SER A 1 123 ? 20.285 0.053 -2.249 1.00 93.25 123 SER A CA 1
ATOM 910 C C . SER A 1 123 ? 19.677 -0.987 -3.181 1.00 93.25 123 SER A C 1
ATOM 912 O O . SER A 1 123 ? 18.491 -1.276 -3.075 1.00 93.25 123 SER A O 1
ATOM 914 N N . LEU A 1 124 ? 20.496 -1.582 -4.047 1.00 90.62 124 LEU A N 1
ATOM 915 C CA . LEU A 1 124 ? 20.120 -2.774 -4.806 1.00 90.62 124 LEU A CA 1
ATOM 916 C C . LEU A 1 124 ? 20.564 -4.037 -4.068 1.00 90.62 124 LEU A C 1
ATOM 918 O O . LEU A 1 124 ? 21.668 -4.071 -3.515 1.00 90.62 124 LEU A O 1
ATOM 922 N N . ASN A 1 125 ? 19.718 -5.062 -4.064 1.00 87.38 125 ASN A N 1
ATOM 923 C CA . ASN A 1 125 ? 20.110 -6.397 -3.622 1.00 87.38 125 ASN A CA 1
ATOM 924 C C . ASN A 1 125 ? 20.864 -7.152 -4.747 1.00 87.38 125 ASN A C 1
ATOM 926 O O . ASN A 1 125 ? 20.957 -6.650 -5.870 1.00 87.38 125 ASN A O 1
ATOM 930 N N . PRO A 1 126 ? 21.430 -8.344 -4.469 1.00 86.12 126 PRO A N 1
ATOM 931 C CA . PRO A 1 126 ? 22.149 -9.133 -5.474 1.00 86.12 126 PRO A CA 1
ATOM 932 C C . PRO A 1 126 ? 21.325 -9.538 -6.706 1.00 86.12 126 PRO A C 1
ATOM 934 O O . PRO A 1 126 ? 21.924 -9.847 -7.731 1.00 86.12 126 PRO A O 1
ATOM 937 N N . GLU A 1 127 ? 19.993 -9.501 -6.614 1.00 84.56 127 GLU A N 1
ATOM 938 C CA . GLU A 1 127 ? 19.041 -9.849 -7.680 1.00 84.56 127 GLU A CA 1
ATOM 939 C C . GLU A 1 127 ? 18.529 -8.609 -8.450 1.00 84.56 127 GLU A C 1
ATOM 941 O O . GLU A 1 127 ? 17.675 -8.710 -9.331 1.00 84.56 127 GLU A O 1
ATOM 946 N N . GLY A 1 128 ? 19.075 -7.418 -8.166 1.00 83.19 128 GLY A N 1
ATOM 947 C CA . GLY A 1 128 ? 18.746 -6.177 -8.878 1.00 83.19 128 GLY A CA 1
ATOM 948 C C . GLY A 1 128 ? 17.453 -5.515 -8.403 1.00 83.19 128 GLY A C 1
ATOM 949 O O . GLY A 1 128 ? 16.936 -4.619 -9.065 1.00 83.19 128 GLY A O 1
ATOM 950 N N . GLU A 1 129 ? 16.924 -5.924 -7.255 1.00 89.56 129 GLU A N 1
ATOM 951 C CA . GLU A 1 129 ? 15.735 -5.341 -6.643 1.00 89.56 129 GLU A CA 1
ATOM 952 C C . GLU A 1 129 ? 16.104 -4.153 -5.753 1.00 89.56 129 GLU A C 1
ATOM 954 O O . GLU A 1 129 ? 17.138 -4.146 -5.077 1.00 89.56 129 GLU A O 1
ATOM 959 N N . ILE A 1 130 ? 15.238 -3.142 -5.720 1.00 91.25 130 ILE A N 1
ATOM 960 C CA . ILE A 1 130 ? 15.426 -1.944 -4.907 1.00 91.25 130 ILE A CA 1
ATOM 961 C C . ILE A 1 130 ? 14.956 -2.232 -3.483 1.00 91.25 130 ILE A C 1
ATOM 963 O O . ILE A 1 130 ? 13.783 -2.511 -3.240 1.00 91.25 130 ILE A O 1
ATOM 967 N N . VAL A 1 131 ? 15.876 -2.092 -2.533 1.00 91.69 131 VAL A N 1
ATOM 968 C CA . VAL A 1 131 ? 15.636 -2.217 -1.096 1.00 91.69 131 VAL A CA 1
ATOM 969 C C . VAL A 1 131 ? 15.707 -0.839 -0.454 1.00 91.69 131 VAL A C 1
ATOM 971 O O . VAL A 1 131 ? 16.701 -0.122 -0.601 1.00 91.69 131 VAL A O 1
ATOM 974 N N . VAL A 1 132 ? 14.667 -0.485 0.300 1.00 92.31 132 VAL A N 1
ATOM 975 C CA . VAL A 1 132 ? 14.601 0.750 1.085 1.00 92.31 132 VAL A CA 1
ATOM 976 C C . VAL A 1 132 ? 14.522 0.398 2.572 1.00 92.31 132 VAL A C 1
ATOM 978 O O . VAL A 1 132 ? 13.580 -0.246 3.033 1.00 92.31 132 VAL A O 1
ATOM 981 N N . GLU A 1 133 ? 15.525 0.821 3.340 1.00 91.00 133 GLU A N 1
ATOM 982 C CA . GLU A 1 133 ? 15.594 0.666 4.798 1.00 91.00 133 GLU A CA 1
ATOM 983 C C . GLU A 1 133 ? 15.379 2.022 5.482 1.00 91.00 133 GLU A C 1
ATOM 985 O O . GLU A 1 133 ? 16.098 2.994 5.223 1.00 91.00 133 GLU A O 1
ATOM 990 N N . ASP A 1 134 ? 14.426 2.081 6.410 1.00 90.50 134 ASP A N 1
ATOM 991 C CA . ASP A 1 134 ? 14.216 3.253 7.255 1.00 90.50 134 ASP A CA 1
ATOM 992 C C . ASP A 1 134 ? 15.343 3.388 8.291 1.00 90.50 134 ASP A C 1
ATOM 994 O O . ASP A 1 134 ? 15.722 2.418 8.952 1.00 90.50 134 ASP A O 1
ATOM 998 N N . LYS A 1 135 ? 15.888 4.591 8.506 1.00 86.50 135 LYS A N 1
ATOM 999 C CA . LYS A 1 135 ? 16.789 4.828 9.648 1.00 86.50 135 LYS A CA 1
ATOM 1000 C C . LYS A 1 135 ? 16.045 5.189 10.923 1.00 86.50 135 LYS A C 1
ATOM 1002 O O . LYS A 1 135 ? 16.641 5.075 12.002 1.00 86.50 135 LYS A O 1
ATOM 1007 N N . ILE A 1 136 ? 14.787 5.611 10.821 1.00 81.56 136 ILE A N 1
ATOM 1008 C CA . ILE A 1 136 ? 13.930 5.842 11.978 1.00 81.56 136 ILE A CA 1
ATOM 1009 C C . ILE A 1 136 ? 13.530 4.479 12.543 1.00 81.56 136 ILE A C 1
ATOM 1011 O O . ILE A 1 136 ? 12.912 3.648 11.883 1.00 81.56 136 ILE A O 1
ATOM 1015 N N . LYS A 1 137 ? 13.927 4.228 13.789 1.00 82.25 137 LYS A N 1
ATOM 1016 C CA . LYS A 1 137 ? 13.603 2.979 14.481 1.00 82.25 137 LYS A CA 1
ATOM 1017 C C . LYS A 1 137 ? 12.159 3.026 14.972 1.00 82.25 137 LYS A C 1
ATOM 1019 O O . LYS A 1 137 ? 11.715 4.070 15.447 1.00 82.25 137 LYS A O 1
ATOM 1024 N N . GLY A 1 138 ? 11.451 1.907 14.871 1.00 74.38 138 GLY A N 1
ATOM 1025 C CA . GLY A 1 138 ? 10.071 1.777 15.332 1.00 74.38 138 GLY A CA 1
ATOM 1026 C C . GLY A 1 138 ? 9.002 2.266 14.350 1.00 74.38 138 GLY A C 1
ATOM 1027 O O . GLY A 1 138 ? 7.844 1.937 14.553 1.00 74.38 138 GLY A O 1
ATOM 1028 N N . SER A 1 139 ? 9.329 2.992 13.273 1.00 83.38 139 SER A N 1
ATOM 1029 C CA . SER A 1 139 ? 8.306 3.454 12.316 1.00 83.38 139 SER A CA 1
ATOM 1030 C C . SER A 1 139 ? 7.840 2.328 11.389 1.00 83.38 139 SER A C 1
ATOM 1032 O O . SER A 1 139 ? 8.658 1.680 10.737 1.00 83.38 139 SER A O 1
ATOM 1034 N N . SER A 1 140 ? 6.523 2.124 11.285 1.00 82.69 140 SER A N 1
ATOM 1035 C CA . SER A 1 140 ? 5.914 1.128 10.383 1.00 82.69 140 SER A CA 1
ATOM 1036 C C . SER A 1 140 ? 5.294 1.748 9.122 1.00 82.69 140 SER A C 1
ATOM 1038 O O . SER A 1 140 ? 4.498 1.099 8.452 1.00 82.69 140 SER A O 1
ATOM 1040 N N . LYS A 1 141 ? 5.608 3.011 8.810 1.00 86.56 141 LYS A N 1
ATOM 1041 C CA . LYS A 1 141 ? 4.856 3.807 7.820 1.00 86.56 141 LYS A CA 1
ATOM 1042 C C . LYS A 1 141 ? 5.498 3.905 6.441 1.00 86.56 141 LYS A C 1
ATOM 1044 O O . LYS A 1 141 ? 4.864 4.438 5.544 1.00 86.56 141 LYS A O 1
ATOM 1049 N N . LEU A 1 142 ? 6.742 3.458 6.279 1.00 90.31 142 LEU A N 1
ATOM 1050 C CA . LEU A 1 142 ? 7.461 3.562 5.008 1.00 90.31 142 LEU A CA 1
ATOM 1051 C C . LEU A 1 142 ? 6.800 2.696 3.929 1.00 90.31 142 LEU A C 1
ATOM 1053 O O . LEU A 1 142 ? 6.591 1.499 4.159 1.00 90.31 142 LEU A O 1
ATOM 1057 N N . ASP A 1 143 ? 6.555 3.283 2.761 1.00 90.44 143 ASP A N 1
ATOM 1058 C CA . ASP A 1 143 ? 6.050 2.571 1.590 1.00 90.44 143 ASP A CA 1
ATOM 1059 C C . ASP A 1 143 ? 6.725 3.020 0.283 1.00 90.44 143 ASP A C 1
ATOM 1061 O O . ASP A 1 143 ? 7.212 4.151 0.191 1.00 90.44 143 ASP A O 1
ATOM 1065 N N . PHE A 1 144 ? 6.767 2.132 -0.716 1.00 93.06 144 PHE A N 1
ATOM 1066 C CA . PHE A 1 144 ? 7.440 2.328 -2.006 1.00 93.06 144 PHE A CA 1
ATOM 1067 C C . PHE A 1 144 ? 6.687 1.655 -3.155 1.00 93.06 144 PHE A C 1
ATOM 1069 O O . PHE A 1 144 ? 6.354 0.470 -3.098 1.00 93.06 144 PHE A O 1
ATOM 1076 N N . HIS A 1 145 ? 6.513 2.410 -4.233 1.00 92.81 145 HIS A N 1
ATOM 1077 C CA . HIS A 1 145 ? 6.058 1.962 -5.540 1.00 92.81 145 HIS A CA 1
ATOM 1078 C C . HIS A 1 145 ? 6.739 2.789 -6.621 1.00 92.81 145 HIS A C 1
ATOM 1080 O O . HIS A 1 145 ? 6.844 4.009 -6.492 1.00 92.81 145 HIS A O 1
ATOM 1086 N N . MET A 1 146 ? 7.197 2.144 -7.690 1.00 92.19 146 MET A N 1
ATOM 1087 C CA . MET A 1 146 ? 7.871 2.851 -8.771 1.00 92.19 146 MET A CA 1
ATOM 1088 C C . MET A 1 146 ? 7.586 2.228 -10.129 1.00 92.19 146 MET A C 1
ATOM 1090 O O . MET A 1 146 ? 7.571 1.001 -10.285 1.00 92.19 146 MET A O 1
ATOM 1094 N N . VAL A 1 147 ? 7.428 3.103 -11.118 1.00 92.00 147 VAL A N 1
ATOM 1095 C CA . VAL A 1 147 ? 7.276 2.752 -12.529 1.00 92.00 147 VAL A CA 1
ATOM 1096 C C . VAL A 1 147 ? 8.197 3.644 -13.353 1.00 92.00 147 VAL A C 1
ATOM 1098 O O . VAL A 1 147 ? 8.241 4.851 -13.135 1.00 92.00 147 VAL A O 1
ATOM 1101 N N . GLY A 1 148 ? 8.958 3.053 -14.267 1.00 92.25 148 GLY A N 1
ATOM 1102 C CA . GLY A 1 148 ? 9.762 3.767 -15.255 1.00 92.25 148 GLY A CA 1
ATOM 1103 C C . GLY A 1 148 ? 9.063 3.784 -16.609 1.00 92.25 148 GLY A C 1
ATOM 1104 O O . GLY A 1 148 ? 8.411 2.807 -16.970 1.00 92.25 148 GLY A O 1
ATOM 1105 N N . ALA A 1 149 ? 9.226 4.862 -17.362 1.00 92.25 149 ALA A N 1
ATOM 1106 C CA . ALA A 1 149 ? 8.763 4.993 -18.732 1.00 92.25 149 ALA A CA 1
ATOM 1107 C C . ALA A 1 149 ? 9.834 5.666 -19.596 1.00 92.25 149 ALA A C 1
ATOM 1109 O O . ALA A 1 149 ? 10.553 6.549 -19.124 1.00 92.25 149 ALA A O 1
ATOM 1110 N N . VAL A 1 150 ? 9.929 5.246 -20.852 1.00 90.88 150 VAL A N 1
ATOM 1111 C CA . VAL A 1 150 ? 10.774 5.877 -21.872 1.00 90.88 150 VAL A CA 1
ATOM 1112 C C . VAL A 1 150 ? 10.057 5.829 -23.215 1.00 90.88 150 VAL A C 1
ATOM 1114 O O . VAL A 1 150 ? 9.448 4.815 -23.561 1.00 90.88 150 VAL A O 1
ATOM 1117 N N . ASP A 1 151 ? 10.094 6.938 -23.948 1.00 88.75 151 ASP A N 1
ATOM 1118 C CA . ASP A 1 151 ? 9.571 7.022 -25.306 1.00 88.75 151 ASP A CA 1
ATOM 1119 C C . ASP A 1 151 ? 10.726 6.953 -26.301 1.00 88.75 151 ASP A C 1
ATOM 1121 O O . ASP A 1 151 ? 11.600 7.821 -26.346 1.00 88.75 151 ASP A O 1
ATOM 1125 N N . TYR A 1 152 ? 10.735 5.900 -27.108 1.00 85.12 152 TYR A N 1
ATOM 1126 C CA . TYR A 1 152 ? 11.750 5.709 -28.133 1.00 85.12 152 TYR A CA 1
ATOM 1127 C C . TYR A 1 152 ? 11.456 6.467 -29.433 1.00 85.12 152 TYR A C 1
ATOM 1129 O O . TYR A 1 152 ? 12.320 6.554 -30.312 1.00 85.12 152 TYR A O 1
ATOM 1137 N N . ASN A 1 153 ? 10.260 7.037 -29.592 1.00 78.62 153 ASN A N 1
ATOM 1138 C CA . ASN A 1 153 ? 9.909 7.812 -30.774 1.00 78.62 153 ASN A CA 1
ATOM 1139 C C . ASN A 1 153 ? 10.366 9.270 -30.656 1.00 78.62 153 ASN A C 1
ATOM 1141 O O . ASN A 1 153 ? 9.590 10.170 -30.378 1.00 78.62 153 ASN A O 1
ATOM 1145 N N . GLN A 1 154 ? 11.629 9.533 -30.980 1.00 68.38 154 GLN A N 1
ATOM 1146 C CA . GLN A 1 154 ? 12.167 10.899 -30.950 1.00 68.38 154 GLN A CA 1
ATOM 1147 C C . GLN A 1 154 ? 11.851 11.723 -32.222 1.00 68.38 154 GLN A C 1
ATOM 1149 O O . GLN A 1 154 ? 12.289 12.869 -32.351 1.00 68.38 154 GLN A O 1
ATOM 1154 N N . ALA A 1 155 ? 11.142 11.154 -33.206 1.00 67.88 155 ALA A N 1
ATOM 1155 C CA . ALA A 1 155 ? 10.992 11.748 -34.538 1.00 67.88 155 ALA A CA 1
ATOM 1156 C C . ALA A 1 155 ? 9.882 12.807 -34.636 1.00 67.88 155 ALA A C 1
ATOM 1158 O O . ALA A 1 155 ? 9.937 13.670 -35.517 1.00 67.88 155 ALA A O 1
ATOM 1159 N N . ASP A 1 156 ? 8.878 12.747 -33.764 1.00 68.31 156 ASP A N 1
ATOM 1160 C CA . ASP A 1 156 ? 7.754 13.688 -33.740 1.00 68.31 156 ASP A CA 1
ATOM 1161 C C . ASP A 1 156 ? 7.961 14.851 -32.750 1.00 68.31 156 ASP A C 1
ATOM 1163 O O . ASP A 1 156 ? 7.185 15.808 -32.757 1.00 68.31 156 ASP A O 1
ATOM 1167 N N . GLY A 1 157 ? 9.043 14.806 -31.963 1.00 68.31 157 GLY A N 1
ATOM 1168 C CA . GLY A 1 157 ? 9.379 15.807 -30.951 1.00 68.31 157 GLY A CA 1
ATOM 1169 C C . GLY A 1 157 ? 8.477 15.769 -29.717 1.00 68.31 157 GLY A C 1
ATOM 1170 O O . GLY A 1 157 ? 8.556 16.686 -28.896 1.00 68.31 157 GLY A O 1
ATOM 1171 N N . ASN A 1 158 ? 7.628 14.747 -29.598 1.00 80.19 158 ASN A N 1
ATOM 1172 C CA . ASN A 1 158 ? 6.832 14.486 -28.414 1.00 80.19 158 ASN A CA 1
ATOM 1173 C C . ASN A 1 158 ? 7.586 13.525 -27.496 1.00 80.19 158 ASN A C 1
ATOM 1175 O O . ASN A 1 158 ? 8.427 12.751 -27.936 1.00 80.19 158 ASN A O 1
ATOM 1179 N N . ASP A 1 159 ? 7.264 13.593 -26.212 1.00 84.19 159 ASP A N 1
ATOM 1180 C CA . ASP A 1 159 ? 7.708 12.615 -25.230 1.00 84.19 159 ASP A CA 1
ATOM 1181 C C . ASP A 1 159 ? 6.458 12.062 -24.551 1.00 84.19 159 ASP A C 1
ATOM 1183 O O . ASP A 1 159 ? 5.825 12.744 -23.738 1.00 84.19 159 ASP A O 1
ATOM 1187 N N . ALA A 1 160 ? 6.044 10.864 -24.961 1.00 83.81 160 ALA A N 1
ATOM 1188 C CA . ALA A 1 160 ? 4.908 10.179 -24.366 1.00 83.81 160 ALA A CA 1
ATOM 1189 C C . ALA A 1 160 ? 5.225 9.615 -22.974 1.00 83.81 160 ALA A C 1
ATOM 1191 O O . ALA A 1 160 ? 4.299 9.368 -22.198 1.00 83.81 160 ALA A O 1
ATOM 1192 N N . ALA A 1 161 ? 6.502 9.434 -22.627 1.00 87.12 161 ALA A N 1
ATOM 1193 C CA . ALA A 1 161 ? 6.903 8.985 -21.302 1.00 87.12 161 ALA A CA 1
ATOM 1194 C C . ALA A 1 161 ? 6.814 10.104 -20.257 1.00 87.12 161 ALA A C 1
ATOM 1196 O O . ALA A 1 161 ? 6.648 9.800 -19.071 1.00 87.12 161 ALA A O 1
ATOM 1197 N N . ASP A 1 162 ? 6.859 11.377 -20.667 1.00 89.44 162 ASP A N 1
ATOM 1198 C CA . ASP A 1 162 ? 6.534 12.515 -19.806 1.00 89.44 162 ASP A CA 1
ATOM 1199 C C . ASP A 1 162 ? 5.013 12.728 -19.704 1.00 89.44 162 ASP A C 1
ATOM 1201 O O . ASP A 1 162 ? 4.388 13.346 -20.565 1.00 89.44 162 ASP A O 1
ATOM 1205 N N . ILE A 1 163 ? 4.399 12.294 -18.600 1.00 86.81 163 ILE A N 1
ATOM 1206 C CA . ILE A 1 163 ? 2.954 12.461 -18.380 1.00 86.81 163 ILE A CA 1
ATOM 1207 C C . ILE A 1 163 ? 2.520 13.923 -18.233 1.00 86.81 163 ILE A C 1
ATOM 1209 O O . ILE A 1 163 ? 1.331 14.201 -18.376 1.00 86.81 163 ILE A O 1
ATOM 1213 N N . ASP A 1 164 ? 3.442 14.853 -17.964 1.00 86.50 164 ASP A N 1
ATOM 1214 C CA . ASP A 1 164 ? 3.163 16.296 -17.916 1.00 86.50 164 ASP A CA 1
ATOM 1215 C C . ASP A 1 164 ? 3.255 16.951 -19.307 1.00 86.50 164 ASP A C 1
ATOM 1217 O O . ASP A 1 164 ? 3.051 18.162 -19.451 1.00 86.50 164 ASP A O 1
ATOM 1221 N N . SER A 1 165 ? 3.576 16.168 -20.340 1.00 82.94 165 SER A N 1
ATOM 1222 C CA . SER A 1 165 ? 3.714 16.649 -21.706 1.00 82.94 165 SER A CA 1
ATOM 1223 C C . SER A 1 165 ? 2.419 17.311 -22.204 1.00 82.94 165 SER A C 1
ATOM 1225 O O . SER A 1 165 ? 1.319 16.788 -21.986 1.00 82.94 165 SER A O 1
ATOM 1227 N N . PRO A 1 166 ? 2.510 18.439 -22.941 1.00 76.12 166 PRO A N 1
ATOM 1228 C CA . PRO A 1 166 ? 1.342 19.128 -23.490 1.00 76.12 166 PRO A CA 1
ATOM 1229 C C . PRO A 1 166 ? 0.464 18.264 -24.404 1.00 76.12 166 PRO A C 1
ATOM 1231 O O . PRO A 1 166 ? -0.693 18.620 -24.632 1.00 76.12 166 PRO A O 1
ATOM 1234 N N . ILE A 1 167 ? 0.986 17.141 -24.913 1.00 80.62 167 ILE A N 1
ATOM 1235 C CA . ILE A 1 167 ? 0.239 16.190 -25.749 1.00 80.62 167 ILE A CA 1
ATOM 1236 C C . ILE A 1 167 ? -1.006 15.639 -25.041 1.00 80.62 167 ILE A C 1
ATOM 1238 O O . ILE A 1 167 ? -1.985 15.305 -25.704 1.00 80.62 167 ILE A O 1
ATOM 1242 N N . TYR A 1 168 ? -0.994 15.597 -23.704 1.00 78.69 168 TYR A N 1
ATOM 1243 C CA . TYR A 1 168 ? -2.082 15.058 -22.887 1.00 78.69 168 TYR A CA 1
ATOM 1244 C C . TYR A 1 168 ? -3.147 16.097 -22.507 1.00 78.69 168 TYR A C 1
ATOM 1246 O O . TYR A 1 168 ? -4.183 15.748 -21.936 1.00 78.69 168 TYR A O 1
ATOM 1254 N N . GLY A 1 169 ? -2.940 17.376 -22.842 1.00 80.75 169 GLY A N 1
ATOM 1255 C CA . GLY A 1 169 ? -3.921 18.440 -22.628 1.00 80.75 169 GLY A CA 1
ATOM 1256 C C . GLY A 1 169 ? -4.420 18.517 -21.179 1.00 80.75 169 GLY A C 1
ATOM 1257 O O . GLY A 1 169 ? -3.645 18.762 -20.260 1.00 80.75 169 GLY A O 1
ATOM 1258 N N . ALA A 1 170 ? -5.727 18.321 -20.975 1.00 73.44 170 ALA A N 1
ATOM 1259 C CA . ALA A 1 170 ? -6.359 18.378 -19.653 1.00 73.44 170 ALA A CA 1
ATOM 1260 C C . ALA A 1 170 ? -6.006 17.192 -18.733 1.00 73.44 170 ALA A C 1
ATOM 1262 O O . ALA A 1 170 ? -6.205 17.293 -17.526 1.00 73.44 170 ALA A O 1
ATOM 1263 N N . ASN A 1 171 ? -5.473 16.099 -19.290 1.00 75.44 171 ASN A N 1
ATOM 1264 C CA . ASN A 1 171 ? -5.077 14.900 -18.547 1.00 75.44 171 ASN A CA 1
ATOM 1265 C C . ASN A 1 171 ? -3.587 14.905 -18.167 1.00 75.44 171 ASN A C 1
ATOM 1267 O O . ASN A 1 171 ? -3.087 13.904 -17.653 1.00 75.44 171 ASN A O 1
ATOM 1271 N N . ALA A 1 172 ? -2.862 15.998 -18.433 1.00 81.81 172 ALA A N 1
ATOM 1272 C CA . ALA A 1 172 ? -1.455 16.123 -18.066 1.00 81.81 172 ALA A CA 1
ATOM 1273 C C . ALA A 1 172 ? -1.246 15.877 -16.558 1.00 81.81 172 ALA A C 1
ATOM 1275 O O . ALA A 1 172 ? -2.045 16.303 -15.722 1.00 81.81 172 ALA A O 1
ATOM 1276 N N . GLY A 1 173 ? -0.179 15.155 -16.228 1.00 82.12 173 GLY A N 1
ATOM 1277 C CA . GLY A 1 173 ? 0.166 14.742 -14.872 1.00 82.12 173 GLY A CA 1
ATOM 1278 C C . GLY A 1 173 ? -0.468 13.437 -14.404 1.00 82.12 173 GLY A C 1
ATOM 1279 O O . GLY A 1 173 ? -0.083 12.939 -13.349 1.00 82.12 173 GLY A O 1
ATOM 1280 N N . ASN A 1 174 ? -1.397 12.846 -15.160 1.00 85.81 174 ASN A N 1
ATOM 1281 C CA . ASN A 1 174 ? -2.000 11.569 -14.790 1.00 85.81 174 ASN A CA 1
ATOM 1282 C C . ASN A 1 174 ? -1.150 10.388 -15.275 1.00 85.81 174 ASN A C 1
ATOM 1284 O O . ASN A 1 174 ? -0.834 10.271 -16.457 1.00 85.81 174 ASN A O 1
ATOM 1288 N N . ILE A 1 175 ? -0.841 9.466 -14.365 1.00 86.69 175 ILE A N 1
ATOM 1289 C CA . ILE A 1 175 ? -0.109 8.236 -14.661 1.00 86.69 175 ILE A CA 1
ATOM 1290 C C . ILE A 1 175 ? -0.825 7.372 -15.703 1.00 86.69 175 ILE A C 1
ATOM 1292 O O . ILE A 1 175 ? -0.174 6.655 -16.452 1.00 86.69 175 ILE A O 1
ATOM 1296 N N . ASP A 1 176 ? -2.153 7.490 -15.809 1.00 84.31 176 ASP A N 1
ATOM 1297 C CA . ASP A 1 176 ? -2.969 6.782 -16.799 1.00 84.31 176 ASP A CA 1
ATOM 1298 C C . ASP A 1 176 ? -2.578 7.072 -18.247 1.00 84.31 176 ASP A C 1
ATOM 1300 O O . ASP A 1 176 ? -2.849 6.243 -19.113 1.00 84.31 176 ASP A O 1
ATOM 1304 N N . ASN A 1 177 ? -1.900 8.191 -18.501 1.00 83.81 177 ASN A N 1
ATOM 1305 C CA . ASN A 1 177 ? -1.374 8.533 -19.820 1.00 83.81 177 ASN A CA 1
ATOM 1306 C C . ASN A 1 177 ? -0.360 7.496 -20.335 1.00 83.81 177 ASN A C 1
ATOM 1308 O O . ASN A 1 177 ? -0.139 7.398 -21.537 1.00 83.81 177 ASN A O 1
ATOM 1312 N N . LEU A 1 178 ? 0.218 6.683 -19.444 1.00 85.19 178 LEU A N 1
ATOM 1313 C CA . LEU A 1 178 ? 1.138 5.611 -19.810 1.00 85.19 178 LEU A CA 1
ATOM 1314 C C . LEU A 1 178 ? 0.429 4.290 -20.146 1.00 85.19 178 LEU A C 1
ATOM 1316 O O . LEU A 1 178 ? 1.083 3.357 -20.580 1.00 85.19 178 LEU A O 1
ATOM 1320 N N . LYS A 1 179 ? -0.891 4.147 -19.987 1.00 79.88 179 LYS A N 1
ATOM 1321 C CA . LYS A 1 179 ? -1.578 2.851 -20.206 1.00 79.88 179 LYS A CA 1
ATOM 1322 C C . LYS A 1 179 ? -1.413 2.268 -21.612 1.00 79.88 179 LYS A C 1
ATOM 1324 O O . LYS A 1 179 ? -1.565 1.063 -21.790 1.00 79.88 179 LYS A O 1
ATOM 1329 N N . ASP A 1 180 ? -1.092 3.114 -22.582 1.00 76.69 180 ASP A N 1
ATOM 1330 C CA . ASP A 1 180 ? -0.947 2.746 -23.985 1.00 76.69 180 ASP A CA 1
ATOM 1331 C C . ASP A 1 180 ? 0.419 2.127 -24.333 1.00 76.69 180 ASP A C 1
ATOM 1333 O O . ASP A 1 180 ? 0.608 1.726 -25.482 1.00 76.69 180 ASP A O 1
ATOM 1337 N N . GLY A 1 181 ? 1.367 2.055 -23.391 1.00 77.44 181 GLY A N 1
ATOM 1338 C CA . GLY A 1 181 ? 2.718 1.536 -23.639 1.00 77.44 181 GLY A CA 1
ATOM 1339 C C . GLY A 1 181 ? 2.867 0.013 -23.541 1.00 77.44 181 GLY A C 1
ATOM 1340 O O . GLY A 1 181 ? 1.962 -0.719 -23.142 1.00 77.44 181 GLY A O 1
ATOM 1341 N N . GLU A 1 182 ? 4.049 -0.477 -23.908 1.00 83.00 182 GLU A N 1
ATOM 1342 C CA . GLU A 1 182 ? 4.429 -1.892 -23.875 1.00 83.00 182 GLU A CA 1
ATOM 1343 C C . GLU A 1 182 ? 5.300 -2.194 -22.645 1.00 83.00 182 GLU A C 1
ATOM 1345 O O . GLU A 1 182 ? 6.198 -1.430 -22.296 1.00 83.00 182 GLU A O 1
ATOM 1350 N N . THR A 1 183 ? 5.050 -3.325 -21.982 1.00 85.38 183 THR A N 1
ATOM 1351 C CA . THR A 1 183 ? 5.794 -3.748 -20.776 1.00 85.38 183 THR A CA 1
ATOM 1352 C C . THR A 1 183 ? 6.862 -4.796 -21.076 1.00 85.38 183 THR A C 1
ATOM 1354 O O . THR A 1 183 ? 7.741 -5.046 -20.251 1.00 85.38 183 THR A O 1
ATOM 1357 N N . ASN A 1 184 ? 6.810 -5.411 -22.260 1.00 83.56 184 ASN A N 1
ATOM 1358 C CA . ASN A 1 184 ? 7.799 -6.365 -22.730 1.00 83.56 184 ASN A CA 1
ATOM 1359 C C . ASN A 1 184 ? 8.749 -5.720 -23.750 1.00 83.56 184 ASN A C 1
ATOM 1361 O O . ASN A 1 184 ? 8.401 -5.541 -24.919 1.00 83.56 184 ASN A O 1
ATOM 1365 N N . PHE A 1 185 ? 9.978 -5.446 -23.310 1.00 83.94 185 PHE A N 1
ATOM 1366 C CA . PHE A 1 185 ? 11.025 -4.858 -24.146 1.00 83.94 185 PHE A CA 1
ATOM 1367 C C . PHE A 1 185 ? 11.341 -5.691 -25.400 1.00 83.94 185 PHE A C 1
ATOM 1369 O O . PHE A 1 185 ? 11.589 -5.130 -26.466 1.00 83.94 185 PHE A O 1
ATOM 1376 N N . ASP A 1 186 ? 11.253 -7.023 -25.313 1.00 83.12 186 ASP A N 1
ATOM 1377 C CA . ASP A 1 186 ? 11.533 -7.941 -26.425 1.00 83.12 186 ASP A CA 1
ATOM 1378 C C . ASP A 1 186 ? 10.598 -7.649 -27.619 1.00 83.12 186 ASP A C 1
ATOM 1380 O O . ASP A 1 186 ? 10.990 -7.701 -28.781 1.00 83.12 186 ASP A O 1
ATOM 1384 N N . ARG A 1 187 ? 9.355 -7.238 -27.344 1.00 82.44 187 ARG A N 1
ATOM 1385 C CA . ARG A 1 187 ? 8.376 -6.899 -28.387 1.00 82.44 187 ARG A CA 1
ATOM 1386 C C . ARG A 1 187 ? 8.638 -5.551 -29.043 1.00 82.44 187 ARG A C 1
ATOM 1388 O O . ARG A 1 187 ? 8.242 -5.354 -30.192 1.00 82.44 187 ARG A O 1
ATOM 1395 N N . ILE A 1 188 ? 9.273 -4.631 -28.322 1.00 81.38 188 ILE A N 1
ATOM 1396 C CA . ILE A 1 188 ? 9.661 -3.321 -28.845 1.00 81.38 188 ILE A CA 1
ATOM 1397 C C . ILE A 1 188 ? 10.825 -3.495 -29.815 1.00 81.38 188 ILE A C 1
ATOM 1399 O O . ILE A 1 188 ? 10.735 -3.043 -30.956 1.00 81.38 188 ILE A O 1
ATOM 1403 N N . ILE A 1 189 ? 11.874 -4.219 -29.406 1.00 79.44 189 ILE A N 1
ATOM 1404 C CA . ILE A 1 189 ? 13.063 -4.416 -30.245 1.00 79.44 189 ILE A CA 1
ATOM 1405 C C . ILE A 1 189 ? 12.759 -5.262 -31.491 1.00 79.44 189 ILE A C 1
ATOM 1407 O O . ILE A 1 189 ? 13.206 -4.928 -32.589 1.00 79.44 189 ILE A O 1
ATOM 1411 N N . ASP A 1 190 ? 11.903 -6.280 -31.356 1.00 80.25 190 ASP A N 1
ATOM 1412 C CA . ASP A 1 190 ? 11.464 -7.120 -32.476 1.00 80.25 190 ASP A CA 1
ATOM 1413 C C . ASP A 1 190 ? 10.386 -6.451 -33.349 1.00 80.25 190 ASP A C 1
ATOM 1415 O O . ASP A 1 190 ? 9.964 -7.023 -34.356 1.00 80.25 190 ASP A O 1
ATOM 1419 N N . GLN A 1 191 ? 9.912 -5.253 -32.978 1.00 79.06 191 GLN A N 1
ATOM 1420 C CA . GLN A 1 191 ? 8.825 -4.529 -33.653 1.00 79.06 191 GLN A CA 1
ATOM 1421 C C . GLN A 1 191 ? 7.526 -5.357 -33.763 1.00 79.06 191 GLN A C 1
ATOM 1423 O O . GLN A 1 191 ? 6.793 -5.286 -34.750 1.00 79.06 191 GLN A O 1
ATOM 1428 N N . THR A 1 192 ? 7.229 -6.157 -32.733 1.00 76.06 192 THR A N 1
ATOM 1429 C CA . THR A 1 192 ? 6.031 -7.017 -32.627 1.00 76.06 192 THR A CA 1
ATOM 1430 C C . THR A 1 192 ? 5.063 -6.579 -31.520 1.00 76.06 192 THR A C 1
ATOM 1432 O O . THR A 1 192 ? 4.117 -7.303 -31.174 1.00 76.06 192 THR A O 1
ATOM 1435 N N . SER A 1 193 ? 5.296 -5.400 -30.937 1.00 75.56 193 SER A N 1
ATOM 1436 C CA . SER A 1 193 ? 4.405 -4.791 -29.949 1.00 75.56 193 SER A CA 1
ATOM 1437 C C . SER A 1 193 ? 2.985 -4.640 -30.506 1.00 75.56 193 SER A C 1
ATOM 1439 O O . SER A 1 193 ? 2.778 -4.307 -31.672 1.00 75.56 193 SER A O 1
ATOM 1441 N N . THR A 1 194 ? 1.997 -4.922 -29.659 1.00 69.31 194 THR A N 1
ATOM 1442 C CA . THR A 1 194 ? 0.567 -4.703 -29.947 1.00 69.31 194 THR A CA 1
ATOM 1443 C C . THR A 1 194 ? -0.013 -3.599 -29.073 1.00 69.31 194 THR A C 1
ATOM 1445 O O . THR A 1 194 ? -1.230 -3.438 -29.044 1.00 69.31 194 THR A O 1
ATOM 1448 N N . ALA A 1 195 ? 0.833 -2.894 -28.318 1.00 68.81 195 ALA A N 1
ATOM 1449 C CA . ALA A 1 195 ? 0.414 -1.755 -27.520 1.00 68.81 195 ALA A CA 1
ATOM 1450 C C . ALA A 1 195 ? -0.072 -0.616 -28.433 1.00 68.81 195 ALA A C 1
ATOM 1452 O O . ALA A 1 195 ? 0.331 -0.526 -29.597 1.00 68.81 195 ALA A O 1
ATOM 1453 N N . ALA A 1 196 ? -0.946 0.251 -27.919 1.00 72.38 196 ALA A N 1
ATOM 1454 C CA . ALA A 1 196 ? -1.473 1.376 -28.691 1.00 72.38 196 ALA A CA 1
ATOM 1455 C C . ALA A 1 196 ? -0.366 2.378 -29.065 1.00 72.38 196 ALA A C 1
ATOM 1457 O O . ALA A 1 196 ? -0.384 2.930 -30.167 1.00 72.38 196 ALA A O 1
ATOM 1458 N N . ASN A 1 197 ? 0.622 2.552 -28.183 1.00 74.88 197 ASN A N 1
ATOM 1459 C CA . ASN A 1 197 ? 1.891 3.200 -28.469 1.00 74.88 197 ASN A CA 1
ATOM 1460 C C . ASN A 1 197 ? 3.023 2.162 -28.418 1.00 74.88 197 ASN A C 1
ATOM 1462 O O . ASN A 1 197 ? 3.504 1.778 -27.355 1.00 74.88 197 ASN A O 1
ATOM 1466 N N . THR A 1 198 ? 3.468 1.715 -29.592 1.00 78.44 198 THR A N 1
ATOM 1467 C CA . THR A 1 198 ? 4.507 0.684 -29.728 1.00 78.44 198 THR A CA 1
ATOM 1468 C C . THR A 1 198 ? 5.913 1.160 -29.357 1.00 78.44 198 THR A C 1
ATOM 1470 O O . THR A 1 198 ? 6.797 0.322 -29.198 1.00 78.44 198 THR A O 1
ATOM 1473 N N . SER A 1 199 ? 6.125 2.475 -29.256 1.00 82.06 199 SER A N 1
ATOM 1474 C CA . SER A 1 199 ? 7.426 3.089 -28.955 1.00 82.06 199 SER A CA 1
ATOM 1475 C C . SER A 1 199 ? 7.573 3.503 -27.489 1.00 82.06 199 SER A C 1
ATOM 1477 O O . SER A 1 199 ? 8.686 3.782 -27.053 1.00 82.06 199 SER A O 1
ATOM 1479 N N . LEU A 1 200 ? 6.475 3.515 -26.727 1.00 86.00 200 LEU A N 1
ATOM 1480 C CA . LEU A 1 200 ? 6.479 3.778 -25.292 1.00 86.00 200 LEU A CA 1
ATOM 1481 C C . LEU A 1 200 ? 6.756 2.481 -24.529 1.00 86.00 200 LEU A C 1
ATOM 1483 O O . LEU A 1 200 ? 5.949 1.550 -24.559 1.00 86.00 200 LEU A O 1
ATOM 1487 N N . TYR A 1 201 ? 7.876 2.432 -23.814 1.00 88.75 201 TYR A N 1
ATOM 1488 C CA . TYR A 1 201 ? 8.242 1.309 -22.959 1.00 88.75 201 TYR A CA 1
ATOM 1489 C C . TYR A 1 201 ? 7.991 1.621 -21.491 1.00 88.75 201 TYR A C 1
ATOM 1491 O O . TYR A 1 201 ? 8.368 2.686 -21.003 1.00 88.75 201 TYR A O 1
ATOM 1499 N N . ILE A 1 202 ? 7.391 0.671 -20.772 1.00 89.94 202 ILE A N 1
ATOM 1500 C CA . ILE A 1 202 ? 7.037 0.808 -19.360 1.00 89.94 202 ILE A CA 1
ATOM 1501 C C . ILE A 1 202 ? 7.680 -0.306 -18.558 1.00 89.94 202 ILE A C 1
ATOM 1503 O O . ILE A 1 202 ? 7.420 -1.493 -18.752 1.00 89.94 202 ILE A O 1
ATOM 1507 N N . LYS A 1 203 ? 8.482 0.096 -17.581 1.00 90.19 203 LYS A N 1
ATOM 1508 C CA . LYS A 1 203 ? 9.228 -0.795 -16.709 1.00 90.19 203 LYS A CA 1
ATOM 1509 C C . LYS A 1 203 ? 8.661 -0.750 -15.300 1.00 90.19 203 LYS A C 1
ATOM 1511 O O . LYS A 1 203 ? 8.708 0.270 -14.617 1.00 90.19 203 LYS A O 1
ATOM 1516 N N . SER A 1 204 ? 8.114 -1.872 -14.848 1.00 89.25 204 SER A N 1
ATOM 1517 C CA . SER A 1 204 ? 7.583 -2.001 -13.489 1.00 89.25 204 SER A CA 1
ATOM 1518 C C . SER A 1 204 ? 8.656 -2.498 -12.527 1.00 89.25 204 SER A C 1
ATOM 1520 O O . SER A 1 204 ? 9.376 -3.446 -12.834 1.00 89.25 204 SER A O 1
ATOM 1522 N N . PHE A 1 205 ? 8.724 -1.897 -11.342 1.00 90.06 205 PHE A N 1
ATOM 1523 C CA . PHE A 1 205 ? 9.605 -2.355 -10.263 1.00 90.06 205 PHE A CA 1
ATOM 1524 C C . PHE A 1 205 ? 8.835 -3.173 -9.226 1.00 90.06 205 PHE A C 1
ATOM 1526 O O . PHE A 1 205 ? 9.400 -4.040 -8.569 1.00 90.06 205 PHE A O 1
ATOM 1533 N N . VAL A 1 206 ? 7.530 -2.930 -9.107 1.00 89.56 206 VAL A N 1
ATOM 1534 C CA . VAL A 1 206 ? 6.637 -3.636 -8.191 1.00 89.56 206 VAL A CA 1
ATOM 1535 C C . VAL A 1 206 ? 5.470 -4.217 -8.980 1.00 89.56 206 VAL A C 1
ATOM 1537 O O . VAL A 1 206 ? 4.841 -3.521 -9.780 1.00 89.56 206 VAL A O 1
ATOM 1540 N N . LYS A 1 207 ? 5.163 -5.495 -8.745 1.00 87.31 207 LYS A N 1
ATOM 1541 C CA . LYS A 1 207 ? 3.932 -6.130 -9.229 1.00 87.31 207 LYS A CA 1
ATOM 1542 C C . LYS A 1 207 ? 3.149 -6.716 -8.065 1.00 87.31 207 LYS A C 1
ATOM 1544 O O . LYS A 1 207 ? 3.719 -7.341 -7.174 1.00 87.31 207 LYS A O 1
ATOM 1549 N N . SER A 1 208 ? 1.833 -6.594 -8.097 1.00 84.56 208 SER A N 1
ATOM 1550 C CA . SER A 1 208 ? 0.950 -7.231 -7.122 1.00 84.56 208 SER A CA 1
ATOM 1551 C C . SER A 1 208 ? -0.183 -7.957 -7.841 1.00 84.56 208 SER A C 1
ATOM 1553 O O . SER A 1 208 ? -0.451 -7.660 -9.003 1.00 84.56 208 SER A O 1
ATOM 1555 N N . PRO A 1 209 ? -0.862 -8.902 -7.170 1.00 81.69 209 PRO A N 1
ATOM 1556 C CA . PRO A 1 209 ? -2.006 -9.601 -7.746 1.00 81.69 209 PRO A CA 1
ATOM 1557 C C . PRO A 1 209 ? -3.294 -8.757 -7.703 1.00 81.69 209 PRO A C 1
ATOM 1559 O O . PRO A 1 209 ? -4.383 -9.298 -7.890 1.00 81.69 209 PRO A O 1
ATOM 1562 N N . TYR A 1 210 ? -3.209 -7.466 -7.359 1.00 83.25 210 TYR A N 1
ATOM 1563 C CA . TYR A 1 210 ? -4.382 -6.612 -7.220 1.00 83.25 210 TYR A CA 1
ATOM 1564 C C . TYR A 1 210 ? -4.755 -6.014 -8.569 1.00 83.25 210 TYR A C 1
ATOM 1566 O O . TYR A 1 210 ? -3.973 -5.275 -9.156 1.00 83.25 210 TYR A O 1
ATOM 1574 N N . ALA A 1 211 ? -5.977 -6.294 -9.013 1.00 79.75 211 ALA A N 1
ATOM 1575 C CA . ALA A 1 211 ? -6.529 -5.667 -10.203 1.00 79.75 211 ALA A CA 1
ATOM 1576 C C . ALA A 1 211 ? -6.767 -4.170 -9.960 1.00 79.75 211 ALA A C 1
ATOM 1578 O O . ALA A 1 211 ? -7.207 -3.763 -8.874 1.00 79.75 211 ALA A O 1
ATOM 1579 N N . THR A 1 212 ? -6.534 -3.349 -10.977 1.00 75.44 212 THR A N 1
ATOM 1580 C CA . THR A 1 212 ? -6.871 -1.924 -10.933 1.00 75.44 212 THR A CA 1
ATOM 1581 C C . THR A 1 212 ? -8.388 -1.735 -10.915 1.00 75.44 212 THR A C 1
ATOM 1583 O O . THR A 1 212 ? -9.164 -2.515 -11.469 1.00 75.44 212 THR A O 1
ATOM 1586 N N . ALA A 1 213 ? -8.853 -0.660 -10.287 1.00 64.75 213 ALA A N 1
ATOM 1587 C CA . ALA A 1 213 ? -10.243 -0.223 -10.335 1.00 64.75 213 ALA A CA 1
ATOM 1588 C C . ALA A 1 213 ? -10.592 0.447 -11.687 1.00 64.75 213 ALA A C 1
ATOM 1590 O O . ALA A 1 213 ? -11.163 1.539 -11.724 1.00 64.75 213 ALA A O 1
ATOM 1591 N N . THR A 1 214 ? -10.219 -0.146 -12.825 1.00 57.41 214 THR A N 1
ATOM 1592 C CA . THR A 1 214 ? -10.454 0.467 -14.141 1.00 57.41 214 THR A CA 1
ATOM 1593 C C . THR A 1 214 ? -11.930 0.482 -14.521 1.00 57.41 214 THR A C 1
ATOM 1595 O O . THR A 1 214 ? -12.735 -0.379 -14.170 1.00 57.41 214 THR A O 1
ATOM 1598 N N . THR A 1 215 ? -12.311 1.562 -15.194 1.00 45.25 215 THR A N 1
ATOM 1599 C CA . THR A 1 215 ? -13.544 1.697 -15.971 1.00 45.25 215 THR A CA 1
ATOM 1600 C C . THR A 1 215 ? -13.229 1.102 -17.341 1.00 45.2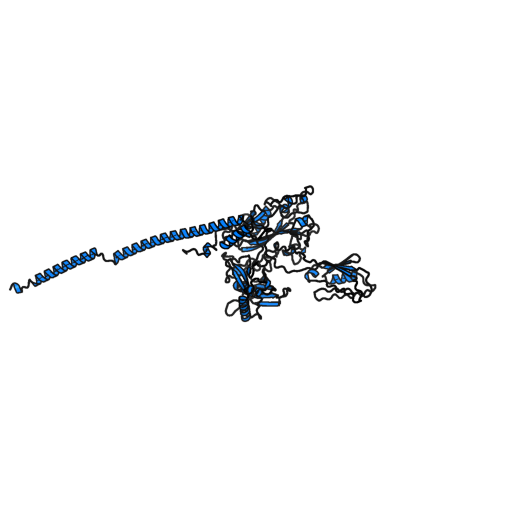5 215 THR A C 1
ATOM 1602 O O . THR A 1 215 ? -12.219 1.500 -17.923 1.00 45.25 215 THR A O 1
ATOM 1605 N N . PRO A 1 216 ? -14.003 0.141 -17.860 1.00 36.75 216 PRO A N 1
ATOM 1606 C CA . PRO A 1 216 ? -13.791 -0.328 -19.218 1.00 36.75 216 PRO A CA 1
ATOM 1607 C C . PRO A 1 216 ? -14.242 0.777 -20.181 1.00 36.75 216 PRO A C 1
ATOM 1609 O O . PRO A 1 216 ? -15.421 0.863 -20.501 1.00 36.75 216 PRO A O 1
ATOM 1612 N N . SER A 1 217 ? -13.335 1.643 -20.638 1.00 39.97 217 SER A N 1
ATOM 1613 C CA . SER A 1 217 ? -13.591 2.460 -21.826 1.00 39.97 217 SER A CA 1
ATOM 1614 C C . SER A 1 217 ? -12.999 1.746 -23.039 1.00 39.97 217 SER A C 1
ATOM 1616 O O . SER A 1 217 ? -11.807 1.798 -23.327 1.00 39.97 217 SER A O 1
ATOM 1618 N N . SER A 1 218 ? -13.843 1.007 -23.753 1.00 39.25 218 SER A N 1
ATOM 1619 C CA . SER A 1 218 ? -13.570 0.660 -25.145 1.00 39.25 218 SER A CA 1
ATOM 1620 C C . SER A 1 218 ? -13.719 1.935 -25.980 1.00 39.25 218 SER A C 1
ATOM 1622 O O . SER A 1 218 ? -14.841 2.389 -26.196 1.00 39.25 218 SER A O 1
ATOM 1624 N N . GLU A 1 219 ? -12.612 2.539 -26.412 1.00 45.31 219 GLU A N 1
ATOM 1625 C CA . GLU A 1 219 ? -12.630 3.774 -27.204 1.00 45.31 219 GLU A CA 1
ATOM 1626 C C . GLU A 1 219 ? -12.623 3.484 -28.715 1.00 45.31 219 GLU A C 1
ATOM 1628 O O . GLU A 1 219 ? -11.741 2.816 -29.259 1.00 45.31 219 GLU A O 1
ATOM 1633 N N . PHE A 1 220 ? -13.612 4.017 -29.431 1.00 43.59 220 PHE A N 1
ATOM 1634 C CA . PHE A 1 220 ? -13.708 3.915 -30.885 1.00 43.59 220 PHE A CA 1
ATOM 1635 C C . PHE A 1 220 ? -12.707 4.868 -31.574 1.00 43.59 220 PHE A C 1
ATOM 1637 O O . PHE A 1 220 ? -12.773 6.077 -31.365 1.00 43.59 220 PHE A O 1
ATOM 1644 N N . LYS A 1 221 ? -11.794 4.360 -32.425 1.00 48.88 221 LYS A N 1
ATOM 1645 C CA . LYS A 1 221 ? -10.769 5.192 -33.104 1.00 48.88 221 LYS A CA 1
ATOM 1646 C C . LYS A 1 221 ? -11.056 5.511 -34.568 1.00 48.88 221 LYS A C 1
ATOM 1648 O O . LYS A 1 221 ? -10.871 6.656 -34.980 1.00 48.88 221 LYS A O 1
ATOM 1653 N N . SER A 1 222 ? -11.486 4.540 -35.374 1.00 53.00 222 SER A N 1
ATOM 1654 C CA . SER A 1 222 ? -11.851 4.822 -36.770 1.00 53.00 222 SER A CA 1
ATOM 1655 C C . SER A 1 222 ? -12.779 3.773 -37.381 1.00 53.00 222 SER A C 1
ATOM 1657 O O . SER A 1 222 ? -12.787 2.607 -36.988 1.00 53.00 222 SER A O 1
ATOM 1659 N N . ALA A 1 223 ? -13.535 4.172 -38.400 1.00 53.44 223 ALA A N 1
ATOM 1660 C CA . ALA A 1 223 ? -14.172 3.239 -39.327 1.00 53.44 223 ALA A CA 1
ATOM 1661 C C . ALA A 1 223 ? -13.847 3.630 -40.763 1.00 53.44 223 ALA A C 1
ATOM 1663 O O . ALA A 1 223 ? -13.885 4.810 -41.125 1.00 53.44 223 ALA A O 1
ATOM 1664 N N . ALA A 1 224 ? -13.552 2.620 -41.576 1.00 53.41 224 ALA A N 1
ATOM 1665 C CA . ALA A 1 224 ? -13.373 2.753 -43.008 1.00 53.41 224 ALA A CA 1
ATOM 1666 C C . ALA A 1 224 ? -14.573 2.148 -43.742 1.00 53.41 224 ALA A C 1
ATOM 1668 O O . ALA A 1 224 ? -15.021 1.039 -43.440 1.00 53.41 224 ALA A O 1
ATOM 1669 N N . PHE A 1 225 ? -15.063 2.876 -44.738 1.00 59.50 225 PHE A N 1
ATOM 1670 C CA . PHE A 1 225 ? -16.142 2.457 -45.622 1.00 59.50 225 PHE A CA 1
ATOM 1671 C C . PHE A 1 225 ? -15.577 2.347 -47.035 1.00 59.50 225 PHE A C 1
ATOM 1673 O O . PHE A 1 225 ? -15.031 3.323 -47.555 1.00 59.50 225 PHE A O 1
ATOM 1680 N N . ALA A 1 226 ? -15.709 1.175 -47.654 1.00 54.44 226 ALA A N 1
ATOM 1681 C CA . ALA A 1 226 ? -15.370 0.969 -49.057 1.00 54.44 226 ALA A CA 1
ATOM 1682 C C . ALA A 1 226 ? -16.653 0.823 -49.882 1.00 54.44 226 ALA A C 1
ATOM 1684 O O . ALA A 1 226 ? -17.544 0.038 -49.534 1.00 54.44 226 ALA A O 1
ATOM 1685 N N . MET A 1 227 ? -16.752 1.594 -50.966 1.00 55.84 227 MET A N 1
ATOM 1686 C CA . MET A 1 227 ? -17.865 1.488 -51.906 1.00 55.84 227 MET A CA 1
ATOM 1687 C C . MET A 1 227 ? -17.508 0.484 -53.003 1.00 55.84 227 MET A C 1
ATOM 1689 O O . MET A 1 227 ? -16.644 0.747 -53.832 1.00 55.84 227 MET A O 1
ATOM 1693 N N . ASP A 1 228 ? -18.200 -0.656 -53.050 1.00 54.31 228 ASP A N 1
ATOM 1694 C CA . ASP A 1 228 ? -17.921 -1.703 -54.049 1.00 54.31 228 ASP A CA 1
ATOM 1695 C C . ASP A 1 228 ? -18.533 -1.389 -55.431 1.00 54.31 228 ASP A C 1
ATOM 1697 O O . ASP A 1 228 ? -18.376 -2.147 -56.394 1.00 54.31 228 ASP A O 1
ATOM 1701 N N . ARG A 1 229 ? -19.280 -0.281 -55.543 1.00 55.62 229 ARG A N 1
ATOM 1702 C CA . ARG A 1 229 ? -19.853 0.239 -56.792 1.00 55.62 229 ARG A CA 1
ATOM 1703 C C . ARG A 1 229 ? -20.133 1.739 -56.702 1.00 55.62 229 ARG A C 1
ATOM 1705 O O . ARG A 1 229 ? -20.309 2.282 -55.617 1.00 55.62 229 ARG A O 1
ATOM 1712 N N . ALA A 1 230 ? -20.267 2.376 -57.864 1.00 51.44 230 ALA A N 1
ATOM 1713 C CA . ALA A 1 230 ? -20.700 3.766 -57.965 1.00 51.44 230 ALA A CA 1
ATOM 1714 C C . ALA A 1 230 ? -22.130 3.959 -57.422 1.00 51.44 230 ALA A C 1
ATOM 1716 O O . ALA A 1 230 ? -23.032 3.189 -57.764 1.00 51.44 230 ALA A O 1
ATOM 1717 N N . VAL A 1 231 ? -22.315 5.009 -56.616 1.00 50.78 231 VAL A N 1
ATOM 1718 C CA . VAL A 1 231 ? -23.600 5.437 -56.037 1.00 50.78 231 VAL A CA 1
ATOM 1719 C C . VAL A 1 231 ? -24.587 5.801 -57.143 1.00 50.78 231 VAL A C 1
ATOM 1721 O O . VAL A 1 231 ? -24.237 6.529 -58.075 1.00 50.78 231 VAL A O 1
ATOM 1724 N N . VAL A 1 232 ? -25.826 5.318 -57.040 1.00 48.72 232 VAL A N 1
ATOM 1725 C CA . VAL A 1 232 ? -26.917 5.680 -57.956 1.00 48.72 232 VAL A CA 1
ATOM 1726 C C . VAL A 1 232 ? -27.958 6.549 -57.254 1.00 48.72 232 VAL A C 1
ATOM 1728 O O . VAL A 1 232 ? -28.079 6.567 -56.032 1.00 48.72 232 VAL A O 1
ATOM 1731 N N . ALA A 1 233 ? -28.710 7.323 -58.039 1.00 45.06 233 ALA A N 1
ATOM 1732 C CA . ALA A 1 233 ? -29.747 8.204 -57.512 1.00 45.06 233 ALA A CA 1
ATOM 1733 C C . ALA A 1 233 ? -30.809 7.396 -56.738 1.00 45.06 233 ALA A C 1
ATOM 1735 O O . ALA A 1 233 ? -31.513 6.580 -57.335 1.00 45.06 233 ALA A O 1
ATOM 1736 N N . GLY A 1 234 ? -30.928 7.647 -55.430 1.00 50.03 234 GLY A N 1
ATOM 1737 C CA . GLY A 1 234 ? -31.860 6.964 -54.524 1.00 50.03 234 GLY A CA 1
ATOM 1738 C C . GLY A 1 234 ? -31.197 6.240 -53.348 1.00 50.03 234 GLY A C 1
ATOM 1739 O O . GLY A 1 234 ? -31.891 5.911 -52.389 1.00 50.03 234 GLY A O 1
ATOM 1740 N N . ASP A 1 235 ? -29.878 6.038 -53.381 1.00 47.22 235 ASP A N 1
ATOM 1741 C CA . ASP A 1 235 ? -29.140 5.448 -52.261 1.00 47.22 235 ASP A CA 1
ATOM 1742 C C . ASP A 1 235 ? -29.046 6.443 -51.088 1.00 47.22 235 ASP A C 1
ATOM 1744 O O . ASP A 1 235 ? -28.781 7.630 -51.284 1.00 47.22 235 ASP A O 1
ATOM 1748 N N . THR A 1 236 ? -29.252 5.972 -49.855 1.00 48.09 236 THR A N 1
ATOM 1749 C CA . THR A 1 236 ? -29.113 6.778 -48.629 1.00 48.09 236 THR A CA 1
ATOM 1750 C C . THR A 1 236 ? -28.146 6.103 -47.661 1.00 48.09 236 THR A C 1
ATOM 1752 O O . THR A 1 236 ? -28.297 4.929 -47.343 1.00 48.09 236 THR A O 1
ATOM 1755 N N . LEU A 1 237 ? -27.146 6.849 -47.183 1.00 48.78 237 LEU A N 1
ATOM 1756 C CA . LEU A 1 237 ? -26.233 6.425 -46.119 1.00 48.78 237 LEU A CA 1
ATOM 1757 C C . LEU A 1 237 ? -26.515 7.283 -44.880 1.00 48.78 237 LEU A C 1
ATOM 1759 O O . LEU A 1 237 ? -26.417 8.507 -44.939 1.00 48.78 237 LEU A O 1
ATOM 1763 N N . SER A 1 238 ? -26.890 6.636 -43.775 1.00 49.59 238 SER A N 1
ATOM 1764 C CA . SER A 1 238 ? -27.196 7.285 -42.493 1.00 49.59 238 SER A CA 1
ATOM 1765 C C . SER A 1 238 ? -26.181 6.860 -41.434 1.00 49.59 238 SER A C 1
ATOM 1767 O O . SER A 1 238 ? -25.871 5.675 -41.326 1.00 49.59 238 SER A O 1
ATOM 1769 N N . ILE A 1 239 ? -25.671 7.819 -40.655 1.00 49.97 239 ILE A N 1
ATOM 1770 C CA . ILE A 1 239 ? -24.739 7.584 -39.544 1.00 49.97 239 ILE A CA 1
ATOM 1771 C C . ILE A 1 239 ? -25.419 8.074 -38.263 1.00 49.97 239 ILE A C 1
ATOM 1773 O O . ILE A 1 239 ? -25.814 9.236 -38.175 1.00 49.97 239 ILE A O 1
ATOM 1777 N N . THR A 1 240 ? -25.565 7.188 -37.279 1.00 45.66 240 THR A N 1
ATOM 1778 C CA . THR A 1 240 ? -26.083 7.541 -35.947 1.00 45.66 240 THR A CA 1
ATOM 1779 C C . THR A 1 240 ? -24.924 7.563 -34.957 1.00 45.66 240 THR A C 1
ATOM 1781 O O . THR A 1 240 ? -24.124 6.632 -34.961 1.00 45.66 240 THR A O 1
ATOM 1784 N N . VAL A 1 241 ? -24.839 8.622 -34.145 1.00 49.00 241 VAL A N 1
ATOM 1785 C CA . VAL A 1 241 ? -23.841 8.813 -33.080 1.00 49.00 241 VAL A CA 1
ATOM 1786 C C . VAL A 1 241 ? -24.573 8.862 -31.731 1.00 49.00 241 VAL A C 1
ATOM 1788 O O . VAL A 1 241 ? -25.589 9.547 -31.609 1.00 49.00 241 VAL A O 1
ATOM 1791 N N . ASP A 1 242 ? -24.064 8.143 -30.728 1.00 44.06 242 ASP A N 1
ATOM 1792 C CA . ASP A 1 242 ? -24.753 7.761 -29.476 1.00 44.06 242 ASP A CA 1
ATOM 1793 C C . ASP A 1 242 ? -25.084 8.885 -28.468 1.00 44.06 242 ASP A C 1
ATOM 1795 O O . ASP A 1 242 ? -25.523 8.608 -27.359 1.00 44.06 242 ASP A O 1
ATOM 1799 N N . ASN A 1 243 ? -24.985 10.167 -28.833 1.00 40.84 243 ASN A N 1
ATOM 1800 C CA . ASN A 1 243 ? -25.472 11.269 -27.983 1.00 40.84 243 ASN A CA 1
ATOM 1801 C C . ASN A 1 243 ? -26.912 11.705 -28.337 1.00 40.84 243 ASN A C 1
ATOM 1803 O O . ASN A 1 243 ? -27.269 12.882 -28.257 1.00 40.84 243 ASN A O 1
ATOM 1807 N N . GLY A 1 244 ? -27.726 10.794 -28.884 1.00 41.44 244 GLY 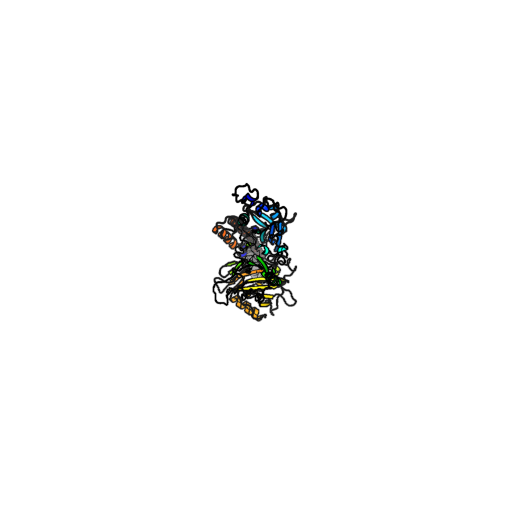A N 1
ATOM 1808 C CA . GLY A 1 244 ? -29.092 11.080 -29.355 1.00 41.44 244 GLY A CA 1
ATOM 1809 C C . GLY A 1 244 ? -29.193 12.118 -30.489 1.00 41.44 244 GLY A C 1
ATOM 1810 O O . GLY A 1 244 ? -30.294 12.454 -30.929 1.00 41.44 244 GLY A O 1
ATOM 1811 N N . THR A 1 245 ? -28.061 12.624 -30.984 1.00 42.84 245 THR A N 1
ATOM 1812 C CA . THR A 1 245 ? -27.990 13.609 -32.063 1.00 42.84 245 THR A CA 1
ATOM 1813 C C . THR A 1 245 ? -27.926 12.868 -33.389 1.00 42.84 245 THR A C 1
ATOM 1815 O O . THR A 1 245 ? -26.912 12.285 -33.767 1.00 42.84 245 THR A O 1
ATOM 1818 N N . LEU A 1 246 ? -29.052 12.862 -34.095 1.00 44.72 246 LEU A N 1
ATOM 1819 C CA . LEU A 1 246 ? -29.190 12.191 -35.377 1.00 44.72 246 LEU A CA 1
ATOM 1820 C C . LEU A 1 246 ? -28.613 13.071 -36.498 1.00 44.72 246 LEU A C 1
ATOM 1822 O O . LEU A 1 246 ? -29.271 14.003 -36.965 1.00 44.72 246 LEU A O 1
ATOM 1826 N N . TYR A 1 247 ? -27.416 12.749 -36.985 1.00 49.25 247 TYR A N 1
ATOM 1827 C CA . TYR A 1 247 ? -26.870 13.352 -38.203 1.00 49.25 247 TYR A CA 1
ATOM 1828 C C . TYR A 1 247 ? -27.493 12.685 -39.439 1.00 49.25 247 TYR A C 1
ATOM 1830 O O . TYR A 1 247 ? -26.878 11.877 -40.130 1.00 49.25 247 TYR A O 1
ATOM 1838 N N . THR A 1 248 ? -28.761 13.003 -39.724 1.00 39.53 248 THR A N 1
ATOM 1839 C CA . THR A 1 248 ? -29.397 12.563 -40.976 1.00 39.53 248 THR A CA 1
ATOM 1840 C C . THR A 1 248 ? -28.955 13.477 -42.110 1.00 39.53 248 THR A C 1
ATOM 1842 O O . THR A 1 248 ? -29.464 14.589 -42.255 1.00 39.53 248 THR A O 1
ATOM 1845 N N . GLN A 1 249 ? -28.044 13.014 -42.961 1.00 43.50 249 GLN A N 1
ATOM 1846 C CA . GLN A 1 249 ? -27.907 13.584 -44.296 1.00 43.50 249 GLN A CA 1
ATOM 1847 C C . GLN A 1 249 ? -28.559 12.629 -45.296 1.00 43.50 249 GLN A C 1
ATOM 1849 O O . GLN A 1 249 ? -28.006 11.588 -45.635 1.00 43.50 249 GLN A O 1
ATOM 1854 N N . ALA A 1 250 ? -29.741 12.993 -45.795 1.00 38.72 250 ALA A N 1
ATOM 1855 C CA . ALA A 1 250 ? -30.259 12.362 -47.000 1.00 38.72 250 ALA A CA 1
ATOM 1856 C C . ALA A 1 250 ? -29.321 12.724 -48.162 1.00 38.72 250 ALA A C 1
ATOM 1858 O O . ALA A 1 250 ? -29.130 13.906 -48.456 1.00 38.72 250 ALA A O 1
ATOM 1859 N N . PHE A 1 251 ? -28.725 11.726 -48.814 1.00 41.97 251 PHE A N 1
ATOM 1860 C CA . PHE A 1 251 ? -27.998 11.938 -50.061 1.00 41.97 251 PHE A CA 1
ATOM 1861 C C . PHE A 1 251 ? -28.996 12.373 -51.139 1.00 41.97 251 PHE A C 1
ATOM 1863 O O . PHE A 1 251 ? -29.599 11.551 -51.823 1.00 41.97 251 PHE A O 1
ATOM 1870 N N . ASN A 1 252 ? -29.172 13.680 -51.325 1.00 41.41 252 ASN A N 1
ATOM 1871 C CA . ASN A 1 252 ? -29.699 14.187 -52.584 1.00 41.41 252 ASN A CA 1
ATOM 1872 C C . ASN A 1 252 ? -28.525 14.208 -53.557 1.00 41.41 252 ASN A C 1
ATOM 1874 O O . ASN A 1 252 ? -27.799 15.195 -53.630 1.00 41.41 252 ASN A O 1
ATOM 1878 N N . VAL A 1 253 ? -28.305 13.095 -54.259 1.00 44.03 253 VAL A N 1
ATOM 1879 C CA . VAL A 1 253 ? -27.333 13.038 -55.356 1.00 44.03 253 VAL A CA 1
ATOM 1880 C C . VAL A 1 253 ? -27.893 13.863 -56.517 1.00 44.03 253 VAL A C 1
ATOM 1882 O O . VAL A 1 253 ? -28.497 13.330 -57.447 1.00 44.03 253 VAL A O 1
ATOM 1885 N N . ASP A 1 254 ? -27.751 15.185 -56.442 1.00 49.97 254 ASP A N 1
ATOM 1886 C CA . ASP A 1 254 ? -27.804 16.039 -57.620 1.00 49.97 254 ASP A CA 1
ATOM 1887 C C . ASP A 1 254 ? -26.381 16.278 -58.142 1.00 49.97 254 ASP A C 1
ATOM 1889 O O . ASP A 1 254 ? -25.380 16.006 -57.478 1.00 49.97 254 ASP A O 1
ATOM 1893 N N . SER A 1 255 ? -26.267 16.751 -59.379 1.00 50.19 255 SER A N 1
ATOM 1894 C CA . SER A 1 255 ? -24.979 16.947 -60.050 1.00 50.19 255 SER A CA 1
ATOM 1895 C C . SER A 1 255 ? -24.071 18.015 -59.408 1.00 50.19 255 SER A C 1
ATOM 1897 O O . SER A 1 255 ? -23.034 18.328 -59.992 1.00 50.19 255 SER A O 1
ATOM 1899 N N . ALA A 1 256 ? -24.452 18.617 -58.273 1.00 51.88 256 ALA A N 1
ATOM 1900 C CA . ALA A 1 256 ? -23.716 19.678 -57.589 1.00 51.88 256 ALA A CA 1
ATOM 1901 C C . ALA A 1 256 ? -23.085 19.256 -56.244 1.00 51.88 256 ALA A C 1
ATOM 1903 O O . ALA A 1 256 ? -22.276 20.015 -55.706 1.00 51.88 256 ALA A O 1
ATOM 1904 N N . THR A 1 257 ? -23.392 18.075 -55.692 1.00 54.88 257 THR A N 1
ATOM 1905 C CA . THR A 1 257 ? -22.800 17.612 -54.421 1.00 54.88 257 THR A CA 1
ATOM 1906 C C . THR A 1 257 ? -21.472 16.880 -54.642 1.00 54.88 257 THR A C 1
ATOM 1908 O O . THR A 1 257 ? -21.445 15.825 -55.273 1.00 54.88 257 THR A O 1
ATOM 1911 N N . THR A 1 258 ? -20.366 17.415 -54.111 1.00 60.09 258 THR A N 1
ATOM 1912 C CA . THR A 1 258 ? -19.036 16.773 -54.122 1.00 60.09 258 THR A CA 1
ATOM 1913 C C . THR A 1 258 ? -18.698 16.150 -52.763 1.00 60.09 258 THR A C 1
ATOM 1915 O O . THR A 1 258 ? -19.271 16.530 -51.740 1.00 60.09 258 THR A O 1
ATOM 1918 N N . TYR A 1 259 ? -17.729 15.226 -52.733 1.00 59.38 259 TYR A N 1
ATOM 1919 C CA . TYR A 1 259 ? -17.198 14.626 -51.497 1.00 59.38 259 TYR A CA 1
ATOM 1920 C C . TYR A 1 259 ? -16.723 15.667 -50.462 1.00 59.38 259 TYR A C 1
ATOM 1922 O O . TYR A 1 259 ? -16.841 15.441 -49.258 1.00 59.38 259 TYR A O 1
ATOM 1930 N N . ASP A 1 260 ? -16.267 16.838 -50.917 1.00 64.00 260 ASP A N 1
ATOM 1931 C CA . ASP A 1 260 ? -15.831 17.939 -50.050 1.00 64.00 260 ASP A CA 1
ATOM 1932 C C . ASP A 1 260 ? -16.978 18.539 -49.223 1.00 64.00 260 ASP A C 1
ATOM 1934 O O . ASP A 1 260 ? -16.769 18.965 -48.088 1.00 64.00 260 ASP A O 1
ATOM 1938 N N . ASN A 1 261 ? -18.210 18.536 -49.745 1.00 65.06 261 ASN A N 1
ATOM 1939 C CA . ASN A 1 261 ? -19.372 19.028 -49.002 1.00 65.06 261 ASN A CA 1
ATOM 1940 C C . ASN A 1 261 ? -19.734 18.095 -47.836 1.00 65.06 261 ASN A C 1
ATOM 1942 O O . ASN A 1 261 ? -20.152 18.576 -46.785 1.00 65.06 261 ASN A O 1
ATOM 1946 N N . LEU A 1 262 ? -19.545 16.782 -48.010 1.00 62.84 262 LEU A N 1
ATOM 1947 C CA . LEU A 1 262 ? -19.745 15.777 -46.962 1.00 62.84 262 LEU A CA 1
ATOM 1948 C C . LEU A 1 262 ? -18.642 15.864 -45.899 1.00 62.84 262 LEU A C 1
ATOM 1950 O O . LEU A 1 262 ? -18.943 15.917 -44.707 1.00 62.84 262 LEU A O 1
ATOM 1954 N N . LYS A 1 263 ? -17.378 15.957 -46.334 1.00 69.31 263 LYS A N 1
ATOM 1955 C CA . LYS A 1 263 ? -16.216 16.152 -45.455 1.00 69.31 263 LYS A CA 1
ATOM 1956 C C . LYS A 1 263 ? -16.401 17.365 -44.543 1.00 69.31 263 LYS A C 1
ATOM 1958 O O . LYS A 1 263 ? -16.301 17.238 -43.328 1.00 69.31 263 LYS A O 1
ATOM 1963 N N . ASN A 1 264 ? -16.748 18.514 -45.123 1.00 69.56 264 ASN A N 1
ATOM 1964 C CA . ASN A 1 264 ? -16.916 19.754 -44.366 1.00 69.56 264 ASN A CA 1
ATOM 1965 C C . ASN A 1 264 ? -18.074 19.700 -43.360 1.00 69.56 264 ASN A C 1
ATOM 1967 O O . ASN A 1 264 ? -18.021 20.408 -42.364 1.00 69.56 264 ASN A O 1
ATOM 1971 N N . GLN A 1 265 ? -19.116 18.896 -43.599 1.00 65.69 265 GLN A N 1
ATOM 1972 C CA . GLN A 1 265 ? -20.230 18.757 -42.656 1.00 65.69 265 GLN A CA 1
ATOM 1973 C C . GLN A 1 265 ? -19.905 17.843 -41.475 1.00 65.69 265 GLN A C 1
ATOM 1975 O O . GLN A 1 265 ? -20.256 18.182 -40.349 1.00 65.69 265 GLN A O 1
ATOM 1980 N N . ILE A 1 266 ? -19.222 16.720 -41.714 1.00 62.91 266 ILE A N 1
ATOM 1981 C CA . ILE A 1 266 ? -18.800 15.802 -40.643 1.00 62.91 266 ILE A CA 1
ATOM 1982 C C . ILE A 1 266 ? -17.767 16.486 -39.735 1.00 62.91 266 ILE A C 1
ATOM 1984 O O . ILE A 1 266 ? -17.862 16.404 -38.514 1.00 62.91 266 ILE A O 1
ATOM 1988 N N . GLU A 1 267 ? -16.826 17.229 -40.322 1.00 71.06 267 GLU A N 1
ATOM 1989 C CA . GLU A 1 267 ? -15.795 17.963 -39.575 1.00 71.06 267 GLU A CA 1
ATOM 1990 C C . GLU A 1 267 ? -16.340 19.194 -38.828 1.00 71.06 267 GLU A C 1
ATOM 1992 O O . GLU A 1 267 ? -15.689 19.688 -37.909 1.00 71.06 267 GLU A O 1
ATOM 1997 N N . LEU A 1 268 ? -17.538 19.687 -39.174 1.00 66.88 268 LEU A N 1
ATOM 1998 C CA . LEU A 1 268 ? -18.130 20.879 -38.553 1.00 66.88 268 LEU A CA 1
ATOM 1999 C C . LEU A 1 268 ? -18.503 20.662 -37.080 1.00 66.88 268 LEU A C 1
ATOM 2001 O O . LEU A 1 268 ? -18.489 21.618 -36.306 1.00 66.88 268 LEU A O 1
ATOM 2005 N N . ALA A 1 269 ? -18.841 19.425 -36.702 1.00 62.69 269 ALA A N 1
ATOM 2006 C CA . ALA A 1 269 ? -19.165 19.058 -35.324 1.00 62.69 269 ALA A CA 1
ATOM 2007 C C . ALA A 1 269 ? -17.922 18.962 -34.420 1.00 62.69 269 ALA A C 1
ATOM 2009 O O . ALA A 1 269 ? -18.056 19.038 -33.206 1.00 62.69 269 ALA A O 1
ATOM 2010 N N . GLY A 1 270 ? -16.719 18.830 -34.997 1.00 60.03 270 GLY A N 1
ATOM 2011 C CA . GLY A 1 270 ? -15.457 18.707 -34.258 1.00 60.03 270 GLY A CA 1
ATOM 2012 C C . GLY A 1 270 ? -15.112 17.289 -33.790 1.00 60.03 270 GLY A C 1
ATOM 2013 O O . GLY A 1 270 ? -13.950 17.032 -33.483 1.00 60.03 270 GLY A O 1
ATOM 2014 N N . ASP A 1 271 ? -16.064 16.351 -33.817 1.00 56.72 271 ASP A N 1
ATOM 2015 C CA . ASP A 1 271 ? -15.906 14.981 -33.296 1.00 56.72 271 ASP A CA 1
ATOM 2016 C C . ASP A 1 271 ? -15.092 14.041 -34.212 1.00 56.72 271 ASP A C 1
ATOM 2018 O O . ASP A 1 271 ? -14.479 13.080 -33.744 1.00 56.72 271 ASP A O 1
ATOM 2022 N N . PHE A 1 272 ? -15.051 14.313 -35.522 1.00 63.75 272 PHE A N 1
ATOM 2023 C CA . PHE A 1 272 ? -14.403 13.459 -36.527 1.00 63.75 272 PHE A CA 1
ATOM 2024 C C . PHE A 1 272 ? -13.614 14.264 -37.563 1.00 63.75 272 PHE A C 1
ATOM 2026 O O . PHE A 1 272 ? -13.984 15.380 -37.917 1.00 63.75 272 PHE A O 1
ATOM 2033 N N . THR A 1 273 ? -12.562 13.653 -38.111 1.00 70.44 273 THR A N 1
ATOM 2034 C CA . THR A 1 273 ? -11.864 14.093 -39.329 1.00 70.44 273 THR A CA 1
ATOM 2035 C C . THR A 1 273 ? -12.051 13.065 -40.436 1.00 70.44 273 THR A C 1
ATOM 2037 O O . THR A 1 273 ? -12.064 11.860 -40.175 1.00 70.44 273 THR A O 1
ATOM 2040 N N . VAL A 1 274 ? -12.217 13.523 -41.679 1.00 69.50 274 VAL A N 1
ATOM 2041 C CA . VAL A 1 274 ? -12.538 12.637 -42.808 1.00 69.50 274 VAL A CA 1
ATOM 2042 C C . VAL A 1 274 ? -11.377 12.593 -43.791 1.00 69.50 274 VAL A C 1
ATOM 2044 O O . VAL A 1 274 ? -10.988 13.611 -44.366 1.00 69.50 274 VAL A O 1
ATOM 2047 N N . ALA A 1 275 ? -10.848 11.395 -44.026 1.00 71.38 275 ALA A N 1
ATOM 2048 C CA . ALA A 1 275 ? -9.842 11.133 -45.047 1.00 71.38 275 ALA A CA 1
ATOM 2049 C C . ALA A 1 275 ? -10.466 10.358 -46.213 1.00 71.38 275 ALA A C 1
ATOM 2051 O O . ALA A 1 275 ? -11.202 9.396 -46.009 1.00 71.38 275 ALA A O 1
ATOM 2052 N N . ILE A 1 276 ? -10.165 10.774 -47.443 1.00 67.94 276 ILE A N 1
ATOM 2053 C CA . ILE A 1 276 ? -10.689 10.147 -48.659 1.00 67.94 276 ILE A CA 1
ATOM 2054 C C . ILE A 1 276 ? -9.508 9.706 -49.515 1.00 67.94 276 ILE A C 1
ATOM 2056 O O . ILE A 1 276 ? -8.654 10.520 -49.869 1.00 67.94 276 ILE A O 1
ATOM 2060 N N . ALA A 1 277 ? -9.468 8.420 -49.853 1.00 67.19 277 ALA A N 1
ATOM 2061 C CA . ALA A 1 277 ? -8.448 7.831 -50.711 1.00 67.19 277 ALA A CA 1
ATOM 2062 C C . ALA A 1 277 ? -9.115 6.910 -51.744 1.00 67.19 277 ALA A C 1
ATOM 2064 O O . ALA A 1 277 ? -9.488 5.778 -51.441 1.00 67.19 277 ALA A O 1
ATOM 2065 N N . GLY A 1 278 ? -9.276 7.404 -52.975 1.00 69.62 278 GLY A N 1
ATOM 2066 C CA . GLY A 1 278 ? -9.997 6.680 -54.027 1.00 69.62 278 GLY A CA 1
ATOM 2067 C C . GLY A 1 278 ? -11.464 6.461 -53.651 1.00 69.62 278 GLY A C 1
ATOM 2068 O O . GLY A 1 278 ? -12.168 7.426 -53.370 1.00 69.62 278 GLY A O 1
ATOM 2069 N N . ASP A 1 279 ? -11.892 5.198 -53.614 1.00 63.19 279 ASP A N 1
ATOM 2070 C CA . ASP A 1 279 ? -13.267 4.784 -53.288 1.00 63.19 279 ASP A CA 1
ATOM 2071 C C . ASP A 1 279 ? -13.461 4.451 -51.791 1.00 63.19 279 ASP A C 1
ATOM 2073 O O . ASP A 1 279 ? -14.486 3.892 -51.394 1.00 63.19 279 ASP A O 1
ATOM 2077 N N . THR A 1 280 ? -12.460 4.756 -50.952 1.00 57.25 280 THR A N 1
ATOM 2078 C CA . THR A 1 280 ? -12.496 4.532 -49.498 1.00 57.25 280 THR A CA 1
ATOM 2079 C C . THR A 1 280 ? -12.613 5.853 -48.746 1.00 57.25 280 THR A C 1
ATOM 2081 O O . THR A 1 280 ? -11.814 6.772 -48.954 1.00 57.25 280 THR A O 1
ATOM 2084 N N . ILE A 1 281 ? -13.588 5.922 -47.841 1.00 67.50 281 ILE A N 1
ATOM 2085 C CA . ILE A 1 281 ? -13.770 7.031 -46.902 1.00 67.50 281 ILE A CA 1
ATOM 2086 C C . ILE A 1 281 ? -13.440 6.519 -45.502 1.00 67.50 281 ILE A C 1
ATOM 2088 O O . ILE A 1 281 ? -14.052 5.561 -45.028 1.00 67.50 281 ILE A O 1
ATOM 2092 N N . THR A 1 282 ? -12.496 7.173 -44.836 1.00 63.75 282 THR A N 1
ATOM 2093 C CA . THR A 1 282 ? -12.095 6.864 -43.462 1.00 63.75 282 THR A CA 1
ATOM 2094 C C . THR A 1 282 ? -12.523 7.998 -42.544 1.00 63.75 282 THR A C 1
ATOM 2096 O O . THR A 1 282 ? -12.157 9.154 -42.765 1.00 63.75 282 THR A O 1
ATOM 2099 N N . LEU A 1 283 ? -13.285 7.663 -41.503 1.00 65.81 283 LEU A N 1
ATOM 2100 C CA . LEU A 1 283 ? -13.626 8.574 -40.414 1.00 65.81 283 LEU A CA 1
ATOM 2101 C C . LEU A 1 283 ? -12.656 8.325 -39.258 1.00 65.81 283 LEU A C 1
ATOM 2103 O O . LEU A 1 283 ? -12.645 7.227 -38.702 1.00 65.81 283 LEU A O 1
ATOM 2107 N N . ASN A 1 284 ? -11.860 9.328 -38.895 1.00 63.88 284 ASN A N 1
ATOM 2108 C CA . ASN A 1 284 ? -10.966 9.282 -37.739 1.00 63.88 284 ASN A CA 1
ATOM 2109 C C . ASN A 1 284 ? -11.570 10.117 -36.609 1.00 63.88 284 ASN A C 1
ATOM 2111 O O . ASN A 1 284 ? -11.861 11.297 -36.818 1.00 63.88 284 ASN A O 1
ATOM 2115 N N . ALA A 1 285 ? -11.751 9.535 -35.426 1.00 61.12 285 ALA A N 1
ATOM 2116 C CA . ALA A 1 285 ? -12.230 10.282 -34.264 1.00 61.12 285 ALA A CA 1
ATOM 2117 C C . ALA A 1 285 ? -11.182 11.315 -33.812 1.00 61.12 285 ALA A C 1
ATOM 2119 O O . ALA A 1 285 ? -9.982 11.034 -33.803 1.00 61.12 285 ALA A O 1
ATOM 2120 N N . THR A 1 286 ? -11.622 12.518 -33.445 1.00 57.12 286 THR A N 1
ATOM 2121 C CA . THR A 1 286 ? -10.772 13.505 -32.759 1.00 57.12 286 THR A CA 1
ATOM 2122 C C . THR A 1 286 ? -10.798 13.249 -31.251 1.00 57.12 286 THR A C 1
ATOM 2124 O O . THR A 1 286 ? -11.675 12.546 -30.752 1.00 57.12 286 THR A O 1
ATOM 2127 N N . ALA A 1 287 ? -9.891 13.868 -30.488 1.00 51.97 287 ALA A N 1
ATOM 2128 C CA . ALA A 1 287 ? -9.910 13.789 -29.022 1.00 51.97 287 ALA A CA 1
ATOM 2129 C C . ALA A 1 287 ? -11.273 14.194 -28.406 1.00 51.97 287 ALA A C 1
ATOM 2131 O O . ALA A 1 287 ? -11.657 13.680 -27.360 1.00 51.97 287 ALA A O 1
ATOM 2132 N N . GLN A 1 288 ? -12.027 15.072 -29.079 1.00 51.06 288 GLN A N 1
ATOM 2133 C CA . GLN A 1 288 ? -13.371 15.497 -28.677 1.00 51.06 288 GLN A CA 1
ATOM 2134 C C . GLN A 1 288 ? -14.441 14.421 -28.943 1.00 51.06 288 GLN A C 1
ATOM 2136 O O . GLN A 1 288 ? -15.294 14.181 -28.087 1.00 51.06 288 GLN A O 1
ATOM 2141 N N . GLY A 1 289 ? -14.362 13.731 -30.086 1.00 51.00 289 GLY A N 1
ATOM 2142 C CA . GLY A 1 289 ? -15.256 12.616 -30.412 1.00 51.00 289 GLY A CA 1
ATOM 2143 C C . GLY A 1 289 ? -15.007 11.378 -29.547 1.00 51.00 289 GLY A C 1
ATOM 2144 O O . GLY A 1 289 ? -15.954 10.702 -29.155 1.00 51.00 289 GLY A O 1
ATOM 2145 N N . VAL A 1 290 ? -13.750 11.119 -29.172 1.00 50.41 290 VAL A N 1
ATOM 2146 C CA . VAL A 1 290 ? -13.377 10.027 -28.253 1.00 50.41 290 VAL A CA 1
ATOM 2147 C C . VAL A 1 290 ? -13.960 10.254 -26.852 1.00 50.41 290 VAL A C 1
ATOM 2149 O O . VAL A 1 290 ? -14.548 9.341 -26.277 1.00 50.41 290 VAL A O 1
ATOM 2152 N N . ALA A 1 291 ? -13.901 11.489 -26.342 1.00 41.25 291 ALA A N 1
ATOM 2153 C CA . ALA A 1 291 ? -14.463 11.858 -25.039 1.00 41.25 291 ALA A CA 1
ATOM 2154 C C . ALA A 1 291 ? -16.004 11.770 -24.963 1.00 41.25 291 ALA A C 1
ATOM 2156 O O . ALA A 1 291 ? -16.559 11.759 -23.868 1.00 41.25 291 ALA A O 1
ATOM 2157 N N . SER A 1 292 ? -16.696 11.704 -26.107 1.00 44.78 292 SER A N 1
ATOM 2158 C CA . SER A 1 292 ? -18.165 11.705 -26.191 1.00 44.78 292 SER A CA 1
ATOM 2159 C C . SER A 1 292 ? -18.788 10.305 -26.339 1.00 44.78 292 SER A C 1
ATOM 2161 O O . SER A 1 292 ? -19.998 10.205 -26.531 1.00 44.78 292 SER A O 1
ATOM 2163 N N . GLY A 1 293 ? -17.995 9.225 -26.262 1.00 42.12 293 GLY A N 1
ATOM 2164 C CA . GLY A 1 293 ? -18.509 7.845 -26.222 1.00 42.12 293 GLY A CA 1
ATOM 2165 C C . GLY A 1 293 ? -19.149 7.354 -27.527 1.00 42.12 293 GLY A C 1
ATOM 2166 O O . GLY A 1 293 ? -20.165 6.664 -27.505 1.00 42.12 293 GLY A O 1
ATOM 2167 N N . VAL A 1 294 ? -18.598 7.731 -28.682 1.00 45.69 294 VAL A N 1
ATOM 2168 C CA . VAL A 1 294 ? -19.255 7.487 -29.974 1.00 45.69 294 VAL A CA 1
ATOM 2169 C C . VAL A 1 294 ? -19.172 6.023 -30.429 1.00 45.69 294 VAL A C 1
ATOM 2171 O O . VAL A 1 294 ? -18.084 5.479 -30.606 1.00 45.69 294 VAL A O 1
ATOM 2174 N N . SER A 1 295 ? -20.325 5.421 -30.742 1.00 44.91 295 SER A N 1
ATOM 2175 C CA . SER A 1 295 ? -20.443 4.193 -31.537 1.00 44.91 295 SER A CA 1
ATOM 2176 C C . SER A 1 295 ? -20.927 4.503 -32.966 1.00 44.91 295 SER A C 1
ATOM 2178 O O . SER A 1 295 ? -21.617 5.497 -33.198 1.00 44.91 295 SER A O 1
ATOM 2180 N N . ILE A 1 296 ? -20.556 3.668 -33.946 1.00 44.16 296 ILE A N 1
ATOM 2181 C CA . ILE A 1 296 ? -21.109 3.726 -35.309 1.00 44.16 296 ILE A CA 1
ATOM 2182 C C . ILE A 1 296 ? -22.025 2.523 -35.503 1.00 44.16 296 ILE A C 1
ATOM 2184 O O . ILE A 1 296 ? -21.549 1.404 -35.689 1.00 44.16 296 ILE A O 1
ATOM 2188 N N . ASN A 1 297 ? -23.338 2.754 -35.519 1.00 42.41 297 ASN A N 1
ATOM 2189 C CA . ASN A 1 297 ? -24.296 1.749 -35.964 1.00 42.41 297 ASN A CA 1
ATOM 2190 C C . ASN A 1 297 ? -24.669 2.019 -37.427 1.00 42.41 297 ASN A C 1
ATOM 2192 O O . ASN A 1 297 ? -25.343 3.004 -37.736 1.00 42.41 297 ASN A O 1
ATOM 2196 N N . THR A 1 298 ? -24.207 1.166 -38.341 1.00 44.19 298 THR A N 1
ATOM 2197 C CA . THR A 1 298 ? -24.662 1.199 -39.732 1.00 44.19 298 THR A CA 1
ATOM 2198 C C . THR A 1 298 ? -25.868 0.287 -39.893 1.00 44.19 298 THR A C 1
ATOM 2200 O O . THR A 1 298 ? -25.709 -0.930 -39.998 1.00 44.19 298 THR A O 1
ATOM 2203 N N . ASP A 1 299 ? -27.066 0.857 -39.989 1.00 39.50 299 ASP A N 1
ATOM 2204 C CA . ASP A 1 299 ? -28.177 0.140 -40.613 1.00 39.50 299 ASP A CA 1
ATOM 2205 C C . ASP A 1 299 ? -28.064 0.314 -42.135 1.00 39.50 299 ASP A C 1
ATOM 2207 O O . ASP A 1 299 ? -28.599 1.247 -42.729 1.00 39.50 299 ASP A O 1
ATOM 2211 N N . LEU A 1 300 ? -27.266 -0.550 -42.765 1.00 44.81 300 LEU A N 1
ATOM 2212 C CA . LEU A 1 300 ? -27.217 -0.708 -44.222 1.00 44.81 300 LEU A CA 1
ATOM 2213 C C . LEU A 1 300 ? -28.096 -1.901 -44.634 1.00 44.81 300 LEU A C 1
ATOM 2215 O O . LEU A 1 300 ? -27.695 -2.752 -45.431 1.00 44.81 300 LEU A O 1
ATOM 2219 N N . ALA A 1 301 ? -29.313 -1.992 -44.091 1.00 36.84 301 ALA A N 1
ATOM 2220 C CA . ALA A 1 301 ? -30.358 -2.782 -44.718 1.00 36.84 301 ALA A CA 1
ATOM 2221 C C . ALA A 1 301 ? -30.814 -2.061 -45.993 1.00 36.84 301 ALA A C 1
ATOM 2223 O O . ALA A 1 301 ? -31.419 -0.993 -45.967 1.00 36.84 301 ALA A O 1
ATOM 2224 N N . ASN A 1 302 ? -30.509 -2.663 -47.138 1.00 39.94 302 ASN A N 1
ATOM 2225 C CA . ASN A 1 302 ? -31.067 -2.268 -48.420 1.00 39.94 302 ASN A CA 1
ATOM 2226 C C . ASN A 1 302 ? -32.602 -2.423 -48.367 1.00 39.94 302 ASN A C 1
ATOM 2228 O O . ASN A 1 302 ? -33.106 -3.533 -48.562 1.00 39.94 302 ASN A O 1
ATOM 2232 N N . ASP A 1 303 ? -33.353 -1.339 -48.141 1.00 40.72 303 ASP A N 1
ATOM 2233 C CA . ASP A 1 303 ? -34.789 -1.287 -48.453 1.00 40.72 303 ASP A CA 1
ATOM 2234 C C . ASP A 1 303 ? -34.983 -1.182 -49.974 1.00 40.72 303 ASP A C 1
ATOM 2236 O O . ASP A 1 303 ? -35.432 -0.177 -50.521 1.00 40.72 303 ASP A O 1
ATOM 2240 N N . ASN A 1 304 ? -34.556 -2.235 -50.678 1.00 41.62 304 ASN A N 1
ATOM 2241 C CA . ASN A 1 304 ? -35.082 -2.591 -51.993 1.00 41.62 304 ASN A CA 1
ATOM 2242 C C . ASN A 1 304 ? -34.797 -4.057 -52.385 1.00 41.62 304 ASN A C 1
ATOM 2244 O O . ASN A 1 304 ? -34.493 -4.376 -53.535 1.00 41.62 304 ASN A O 1
ATOM 2248 N N . GLY A 1 305 ? -34.882 -4.986 -51.425 1.00 42.66 305 GLY A N 1
ATOM 2249 C CA . GLY A 1 305 ? -35.116 -6.416 -51.698 1.00 42.66 305 GLY A CA 1
ATOM 2250 C C . GLY A 1 305 ? -34.018 -7.206 -52.432 1.00 42.66 305 GLY A C 1
ATOM 2251 O O . GLY A 1 305 ? -34.231 -8.372 -52.760 1.00 42.66 305 GLY A O 1
ATOM 2252 N N . SER A 1 306 ? -32.843 -6.630 -52.679 1.00 47.44 306 SER A N 1
ATOM 2253 C CA . SER A 1 306 ? -31.717 -7.296 -53.345 1.00 47.44 306 SER A CA 1
ATOM 2254 C C . SER A 1 306 ? -30.606 -7.562 -52.330 1.00 47.44 306 SER A C 1
ATOM 2256 O O . SER A 1 306 ? -29.747 -6.708 -52.110 1.00 47.44 306 SER A O 1
ATOM 2258 N N . GLY A 1 307 ? -30.643 -8.739 -51.697 1.00 43.97 307 GLY A N 1
ATOM 2259 C CA . GLY A 1 307 ? -29.757 -9.191 -50.612 1.00 43.97 307 GLY A CA 1
ATOM 2260 C C . GLY A 1 307 ? -28.278 -9.403 -50.971 1.00 43.97 307 GLY A C 1
ATOM 2261 O O . GLY A 1 307 ? -27.709 -10.438 -50.644 1.00 43.97 307 GLY A O 1
ATOM 2262 N N . THR A 1 308 ? -27.638 -8.433 -51.616 1.00 44.69 308 THR A N 1
ATOM 2263 C CA . THR A 1 308 ? -26.182 -8.366 -51.802 1.00 44.69 308 THR A CA 1
ATOM 2264 C C . THR A 1 308 ? -25.726 -6.956 -51.435 1.00 44.69 308 THR A C 1
ATOM 2266 O O . THR A 1 308 ? -25.964 -6.023 -52.204 1.00 44.69 308 THR A O 1
ATOM 2269 N N . GLY A 1 309 ? -25.149 -6.803 -50.239 1.00 46.75 309 GLY A N 1
ATOM 2270 C CA . GLY A 1 309 ? -24.693 -5.521 -49.689 1.00 46.75 309 GLY A CA 1
ATOM 2271 C C . GLY A 1 309 ? -23.647 -4.849 -50.582 1.00 46.75 309 GLY A C 1
ATOM 2272 O O . GLY A 1 309 ? -22.762 -5.519 -51.104 1.00 46.75 309 GLY A O 1
ATOM 2273 N N . ALA A 1 310 ? -23.793 -3.541 -50.805 1.00 47.12 310 ALA A N 1
ATOM 2274 C CA . ALA A 1 310 ? -22.962 -2.745 -51.717 1.00 47.12 310 ALA A CA 1
ATOM 2275 C C . ALA A 1 310 ? -21.887 -1.894 -51.006 1.00 47.12 310 ALA A C 1
ATOM 2277 O O . ALA A 1 310 ? -21.212 -1.097 -51.656 1.00 47.12 310 ALA A O 1
ATOM 2278 N N . VAL A 1 311 ? -21.751 -2.044 -49.686 1.00 47.94 311 VAL A N 1
ATOM 2279 C CA . VAL A 1 311 ? -20.801 -1.308 -48.845 1.00 47.94 311 VAL A CA 1
ATOM 2280 C C . VAL A 1 311 ? -20.161 -2.302 -47.883 1.00 47.94 311 VAL A C 1
ATOM 2282 O O . VAL A 1 311 ? -20.871 -2.958 -47.119 1.00 47.94 311 VAL A O 1
ATOM 2285 N N . SER A 1 312 ? -18.833 -2.410 -47.917 1.00 47.22 312 SER A N 1
ATOM 2286 C CA . SER A 1 312 ? -18.072 -3.146 -46.908 1.00 47.22 312 SER A CA 1
ATOM 2287 C C . SER A 1 312 ? -17.598 -2.156 -45.850 1.00 47.22 312 SER A C 1
ATOM 2289 O O . SER A 1 312 ? -16.841 -1.230 -46.149 1.00 47.22 312 SER A O 1
ATOM 2291 N N . VAL A 1 313 ? -18.068 -2.335 -44.616 1.00 51.69 313 VAL A N 1
ATOM 2292 C CA . VAL A 1 313 ? -17.654 -1.525 -43.466 1.00 51.69 313 VAL A CA 1
ATOM 2293 C C . VAL A 1 313 ? -16.574 -2.285 -42.715 1.00 51.69 313 VAL A C 1
ATOM 2295 O O . VAL A 1 313 ? -16.824 -3.370 -42.193 1.00 51.69 313 VAL A O 1
ATOM 2298 N N . THR A 1 314 ? -15.382 -1.705 -42.639 1.00 45.47 314 THR A N 1
ATOM 2299 C CA . THR A 1 314 ? -14.318 -2.187 -41.760 1.00 45.47 314 THR A CA 1
ATOM 2300 C C . THR A 1 314 ? -14.229 -1.213 -40.596 1.00 45.47 314 THR A C 1
ATOM 2302 O O . THR A 1 314 ? -13.613 -0.151 -40.694 1.00 45.47 314 THR A O 1
ATOM 2305 N N . THR A 1 315 ? -14.894 -1.541 -39.491 1.00 48.75 315 THR A N 1
ATOM 2306 C CA . THR A 1 315 ? -14.744 -0.796 -38.240 1.00 48.75 315 THR A CA 1
ATOM 2307 C C . THR A 1 315 ? -13.426 -1.190 -37.589 1.00 48.75 315 THR A C 1
ATOM 2309 O O . THR A 1 315 ? -13.258 -2.341 -37.184 1.00 48.75 315 THR A O 1
ATOM 2312 N N . THR A 1 316 ? -12.506 -0.241 -37.445 1.00 43.22 316 THR A N 1
ATOM 2313 C CA . THR A 1 316 ? -11.341 -0.408 -36.578 1.00 43.22 316 THR A CA 1
ATOM 2314 C C . THR A 1 316 ? -11.750 0.066 -35.193 1.00 43.22 316 THR A C 1
ATOM 2316 O O . THR A 1 316 ? -11.443 1.176 -34.751 1.00 43.22 316 THR A O 1
ATOM 2319 N N . THR A 1 317 ? -12.489 -0.789 -34.491 1.00 41.69 317 THR A N 1
ATOM 2320 C CA . THR A 1 317 ? -12.553 -0.672 -33.041 1.00 41.69 317 THR A CA 1
ATOM 2321 C C . THR A 1 317 ? -11.139 -0.929 -32.538 1.00 41.69 317 THR A C 1
ATOM 2323 O O . THR A 1 317 ? -10.628 -2.043 -32.695 1.00 41.69 317 THR A O 1
ATOM 2326 N N . LEU A 1 318 ? -10.518 0.055 -31.885 1.00 38.69 318 LEU A N 1
ATOM 2327 C CA . LEU A 1 318 ? -9.703 -0.317 -30.742 1.00 38.69 318 LEU A CA 1
ATOM 2328 C C . LEU A 1 318 ? -10.718 -0.881 -29.757 1.00 38.69 318 LEU A C 1
ATOM 2330 O O . LEU A 1 318 ? -11.272 -0.209 -28.896 1.00 38.69 318 LEU A O 1
ATOM 2334 N N . ASN A 1 319 ? -10.957 -2.185 -29.878 1.00 32.41 319 ASN A N 1
ATOM 2335 C CA . ASN A 1 319 ? -10.996 -2.879 -28.626 1.00 32.41 319 ASN A CA 1
ATOM 2336 C C . ASN A 1 319 ? -9.674 -2.468 -27.970 1.00 32.41 319 ASN A C 1
ATOM 2338 O O . ASN A 1 319 ? -8.613 -2.666 -28.568 1.00 32.41 319 ASN A O 1
ATOM 2342 N N . SER A 1 320 ? -9.716 -1.998 -26.737 1.00 38.38 320 SER A N 1
ATOM 2343 C CA . SER A 1 320 ? -8.720 -2.493 -25.799 1.00 38.38 320 SER A CA 1
ATOM 2344 C C . SER A 1 320 ? -8.873 -4.027 -25.747 1.00 38.38 320 SER A C 1
ATOM 2346 O O . SER A 1 320 ? -9.288 -4.592 -24.747 1.00 38.38 320 SER A O 1
ATOM 2348 N N . ILE A 1 321 ? -8.629 -4.736 -26.864 1.00 34.22 321 ILE A N 1
ATOM 2349 C CA . ILE A 1 321 ? -8.159 -6.105 -26.845 1.00 34.22 321 ILE A CA 1
ATOM 2350 C C . ILE A 1 321 ? -6.777 -5.857 -26.286 1.00 34.22 321 ILE A C 1
ATOM 2352 O O . ILE A 1 321 ? -5.883 -5.412 -26.999 1.00 34.22 321 ILE A O 1
ATOM 2356 N N . VAL A 1 322 ? -6.697 -6.031 -24.972 1.00 34.84 322 VAL A N 1
ATOM 2357 C CA . VAL A 1 322 ? -5.537 -5.745 -24.150 1.00 34.84 322 VAL A CA 1
ATOM 2358 C C . VAL A 1 322 ? -5.122 -4.259 -24.264 1.00 34.84 322 VAL A C 1
ATOM 2360 O O . VAL A 1 322 ? -4.144 -3.917 -24.910 1.00 34.84 322 VAL A O 1
ATOM 2363 N N . ALA A 1 323 ? -5.770 -3.328 -23.548 1.00 37.62 323 ALA A N 1
ATOM 2364 C CA . ALA A 1 323 ? -5.095 -2.893 -22.320 1.00 37.62 323 ALA A CA 1
ATOM 2365 C C . ALA A 1 323 ? -4.354 -4.098 -21.745 1.00 37.62 323 ALA A C 1
ATOM 2367 O O . ALA A 1 323 ? -4.957 -4.930 -21.076 1.00 37.62 323 ALA A O 1
ATOM 2368 N N . ALA A 1 324 ? -3.093 -4.295 -22.152 1.00 40.50 324 ALA A N 1
ATOM 2369 C CA . ALA A 1 324 ? -2.187 -5.055 -21.317 1.00 40.50 324 ALA A CA 1
ATOM 2370 C C . ALA A 1 324 ? -2.410 -4.433 -19.949 1.00 40.50 324 ALA A C 1
ATOM 2372 O O . ALA A 1 324 ? -2.195 -3.232 -19.813 1.00 40.50 324 ALA A O 1
ATOM 2373 N N . ASP A 1 325 ? -3.047 -5.175 -19.046 1.00 51.66 325 ASP A N 1
ATOM 2374 C CA . ASP A 1 325 ? -3.403 -4.703 -17.725 1.00 51.66 325 ASP A CA 1
ATOM 2375 C C . ASP A 1 325 ? -2.085 -4.282 -17.074 1.00 51.66 325 ASP A C 1
ATOM 2377 O O . ASP A 1 325 ? -1.388 -5.089 -16.457 1.00 51.66 325 ASP A O 1
ATOM 2381 N N . ILE A 1 326 ? -1.684 -3.018 -17.250 1.00 61.50 326 ILE A N 1
ATOM 2382 C CA . ILE A 1 326 ? -0.576 -2.425 -16.517 1.00 61.50 326 ILE A CA 1
ATOM 2383 C C . ILE A 1 326 ? -1.154 -2.100 -15.140 1.00 61.50 326 ILE A C 1
ATOM 2385 O O . ILE A 1 326 ? -1.135 -0.965 -14.678 1.00 61.50 326 ILE A O 1
ATOM 2389 N N . ASP A 1 327 ? -1.689 -3.125 -14.469 1.00 70.38 327 ASP A N 1
ATOM 2390 C CA . ASP A 1 327 ? -2.090 -3.102 -13.063 1.00 70.38 327 ASP A CA 1
ATOM 2391 C C . ASP A 1 327 ? -0.907 -2.695 -12.178 1.00 70.38 327 ASP A C 1
ATOM 2393 O O . ASP A 1 327 ? -1.049 -2.181 -11.071 1.00 70.38 327 ASP A O 1
ATOM 2397 N N . THR A 1 328 ? 0.297 -2.856 -12.721 1.00 75.69 328 THR A N 1
ATOM 2398 C CA . THR A 1 328 ? 1.557 -2.418 -12.150 1.00 75.69 328 THR A CA 1
ATOM 2399 C C . THR A 1 328 ? 1.759 -0.901 -12.190 1.00 75.69 328 THR A C 1
ATOM 2401 O O . THR A 1 328 ? 2.603 -0.391 -11.460 1.00 75.69 328 THR A O 1
ATOM 2404 N N . LEU A 1 329 ? 1.001 -0.163 -13.005 1.00 83.06 329 LEU A N 1
ATOM 2405 C CA . LEU A 1 329 ? 1.134 1.283 -13.166 1.00 83.06 329 LEU A CA 1
ATOM 2406 C C . LEU A 1 329 ? 0.595 2.029 -11.949 1.00 83.06 329 LEU A C 1
ATOM 2408 O O . LEU A 1 329 ? 1.201 2.978 -11.450 1.00 83.06 329 LEU A O 1
ATOM 2412 N N . VAL A 1 330 ? -0.565 1.588 -11.471 1.00 85.31 330 VAL A N 1
ATOM 2413 C CA . VAL A 1 330 ? -1.341 2.313 -10.476 1.00 85.31 330 VAL A CA 1
ATOM 2414 C C . VAL A 1 330 ? -0.913 1.923 -9.067 1.00 85.31 330 VAL A C 1
ATOM 2416 O O . VAL A 1 330 ? -0.858 0.746 -8.721 1.00 85.31 330 VAL A O 1
ATOM 2419 N N . TYR A 1 331 ? -0.648 2.934 -8.238 1.00 87.56 331 TYR A N 1
ATOM 2420 C CA . TYR A 1 331 ? -0.274 2.739 -6.843 1.00 87.56 331 TYR A CA 1
ATOM 2421 C C . TYR A 1 331 ? -1.477 2.353 -5.975 1.00 87.56 331 TYR A C 1
ATOM 2423 O O . TYR A 1 331 ? -1.504 1.256 -5.442 1.00 87.56 331 TYR A O 1
ATOM 2431 N N . ASP A 1 332 ? -2.487 3.214 -5.835 1.00 86.38 332 ASP A N 1
ATOM 2432 C CA . ASP A 1 332 ? -3.527 3.101 -4.799 1.00 86.38 332 ASP A CA 1
ATOM 2433 C C . ASP A 1 332 ? -4.967 2.887 -5.308 1.00 86.38 332 ASP A C 1
ATOM 2435 O O . ASP A 1 332 ? -5.844 2.526 -4.526 1.00 86.38 332 ASP A O 1
ATOM 2439 N N . ARG A 1 333 ? -5.238 2.983 -6.620 1.00 88.00 333 ARG A N 1
ATOM 2440 C CA . ARG A 1 333 ? -6.561 2.631 -7.209 1.00 88.00 333 ARG A CA 1
ATOM 2441 C C . ARG A 1 333 ? -6.674 1.139 -7.500 1.00 88.00 333 ARG A C 1
ATOM 2443 O O . ARG A 1 333 ? -7.038 0.722 -8.597 1.00 88.00 333 ARG A O 1
ATOM 2450 N N . THR A 1 334 ? -6.328 0.330 -6.511 1.00 87.50 334 THR A N 1
ATOM 2451 C CA . THR A 1 334 ? -6.332 -1.132 -6.606 1.00 87.50 334 THR A CA 1
ATOM 2452 C C . THR A 1 334 ? -7.505 -1.719 -5.828 1.00 87.50 334 THR A C 1
ATOM 2454 O O . THR A 1 334 ? -7.932 -1.180 -4.804 1.00 87.50 334 THR A O 1
ATOM 2457 N N . GLN A 1 335 ? -8.050 -2.832 -6.314 1.00 88.50 335 GLN A N 1
ATOM 2458 C CA . GLN A 1 335 ? -9.137 -3.537 -5.640 1.00 88.50 335 GLN A CA 1
ATOM 2459 C C . GLN A 1 335 ? -8.630 -4.312 -4.420 1.00 88.50 335 GLN A C 1
ATOM 2461 O O . GLN A 1 335 ? -7.528 -4.863 -4.412 1.00 88.50 335 GLN A O 1
ATOM 2466 N N . PHE A 1 336 ? -9.475 -4.400 -3.394 1.00 90.88 336 PHE A N 1
ATOM 2467 C CA . PHE A 1 336 ? -9.200 -5.178 -2.191 1.00 90.88 336 PHE A CA 1
ATOM 2468 C C . PHE A 1 336 ? -9.075 -6.666 -2.531 1.00 90.88 336 PHE A C 1
ATOM 2470 O O . PHE A 1 336 ? -9.773 -7.196 -3.398 1.00 90.88 336 PHE A O 1
ATOM 2477 N N . SER A 1 337 ? -8.219 -7.370 -1.791 1.00 89.62 337 SER A N 1
ATOM 2478 C CA . SER A 1 337 ? -8.023 -8.806 -1.970 1.00 89.62 337 SER A CA 1
ATOM 2479 C C . SER A 1 337 ? -9.280 -9.574 -1.575 1.00 89.62 337 SER A C 1
ATOM 2481 O O . SER A 1 337 ? -9.764 -9.468 -0.443 1.00 89.62 337 SER A O 1
ATOM 2483 N N . LYS A 1 338 ? -9.794 -10.377 -2.505 1.00 88.88 338 LYS A N 1
ATOM 2484 C CA . LYS A 1 338 ? -10.975 -11.208 -2.299 1.00 88.88 338 LYS A CA 1
ATOM 2485 C C . LYS A 1 338 ? -10.586 -12.617 -1.871 1.00 88.88 338 LYS A C 1
ATOM 2487 O O . LYS A 1 338 ? -9.932 -13.346 -2.611 1.00 88.88 338 LYS A O 1
ATOM 2492 N N . ASN A 1 339 ? -11.062 -13.031 -0.701 1.00 87.50 339 ASN A N 1
ATOM 2493 C CA . ASN A 1 339 ? -10.898 -14.385 -0.183 1.00 87.50 339 ASN A CA 1
ATOM 2494 C C . ASN A 1 339 ? -12.250 -14.927 0.302 1.00 87.50 339 ASN A C 1
ATOM 2496 O O . ASN A 1 339 ? -12.693 -14.648 1.419 1.00 87.50 339 ASN A O 1
ATOM 2500 N N . GLY A 1 340 ? -12.929 -15.673 -0.574 1.00 88.00 340 GLY A N 1
ATOM 2501 C CA . GLY A 1 340 ? -14.265 -16.209 -0.317 1.00 88.00 340 GLY A CA 1
ATOM 2502 C C . GLY A 1 340 ? -15.268 -15.098 -0.007 1.00 88.00 340 GLY A C 1
ATOM 2503 O O . GLY A 1 340 ? -15.616 -14.297 -0.870 1.00 88.00 340 GLY A O 1
ATOM 2504 N N . SER A 1 341 ? -15.742 -15.054 1.231 1.00 90.19 341 SER A N 1
ATOM 2505 C CA . SER A 1 341 ? -16.695 -14.064 1.739 1.00 90.19 341 SER A CA 1
ATOM 2506 C C . SER A 1 341 ? -16.044 -12.756 2.217 1.00 90.19 341 SER A C 1
ATOM 2508 O O . SER A 1 341 ? -16.747 -11.880 2.711 1.00 90.19 341 SER A O 1
ATOM 2510 N N . LYS A 1 342 ? -14.710 -12.637 2.163 1.00 92.00 342 LYS A N 1
ATOM 2511 C CA . LYS A 1 342 ? -13.953 -11.498 2.706 1.00 92.00 342 LYS A CA 1
ATOM 2512 C C . LYS A 1 342 ? -13.339 -10.646 1.607 1.00 92.00 342 LYS A C 1
ATOM 2514 O O . LYS A 1 342 ? -12.735 -11.188 0.685 1.00 92.00 342 LYS A O 1
ATOM 2519 N N . LEU A 1 343 ? -13.392 -9.329 1.780 1.00 91.19 343 LEU A N 1
ATOM 2520 C CA . LEU A 1 343 ? -12.572 -8.359 1.057 1.00 91.19 343 LEU A CA 1
ATOM 2521 C C . LEU A 1 343 ? -11.611 -7.721 2.055 1.00 91.19 343 LEU A C 1
ATOM 2523 O O . LEU A 1 343 ? -12.054 -7.191 3.070 1.00 91.19 343 LEU A O 1
ATOM 2527 N N . SER A 1 344 ? -10.307 -7.802 1.810 1.00 91.44 344 SER A N 1
ATOM 2528 C CA . SER A 1 344 ? -9.284 -7.280 2.723 1.00 91.44 344 SER A CA 1
ATOM 2529 C C . SER A 1 344 ? -8.376 -6.298 2.008 1.00 91.44 344 SER A C 1
ATOM 2531 O O . SER A 1 344 ? -7.846 -6.608 0.941 1.00 91.44 344 SER A O 1
ATOM 2533 N N . SER A 1 345 ? -8.171 -5.139 2.619 1.00 93.31 345 SER A N 1
ATOM 2534 C CA . SER A 1 345 ? -7.142 -4.195 2.195 1.00 93.31 345 SER A CA 1
ATOM 2535 C C . SER A 1 345 ? -5.754 -4.693 2.616 1.00 93.31 345 SER A C 1
ATOM 2537 O O . SER A 1 345 ? -5.623 -5.487 3.555 1.00 93.31 345 SER A O 1
ATOM 2539 N N . ASN A 1 346 ? -4.706 -4.247 1.922 1.00 88.75 346 ASN A N 1
ATOM 2540 C CA . ASN A 1 346 ? -3.323 -4.575 2.263 1.00 88.75 346 ASN A CA 1
ATOM 2541 C C . ASN A 1 346 ? -2.575 -3.461 3.016 1.00 88.75 346 ASN A C 1
ATOM 2543 O O . ASN A 1 346 ? -1.559 -3.759 3.649 1.00 88.75 346 ASN A O 1
ATOM 2547 N N . THR A 1 347 ? -3.070 -2.221 2.990 1.00 89.00 347 THR A N 1
ATOM 2548 C CA . THR A 1 347 ? -2.430 -1.062 3.629 1.00 89.00 347 THR A CA 1
ATOM 2549 C C . THR A 1 347 ? -2.987 -0.840 5.042 1.00 89.00 347 THR A C 1
ATOM 2551 O O . THR A 1 347 ? -4.177 -0.542 5.200 1.00 89.00 347 THR A O 1
ATOM 2554 N N . PRO A 1 348 ? -2.163 -0.975 6.099 1.00 89.25 348 PRO A N 1
ATOM 2555 C CA . PRO A 1 348 ? -2.607 -0.729 7.465 1.00 89.25 348 PRO A CA 1
ATOM 2556 C C . PRO A 1 348 ? -2.789 0.769 7.730 1.00 89.25 348 PRO A C 1
ATOM 2558 O O . PRO A 1 348 ? -1.958 1.590 7.350 1.00 89.25 348 PRO A O 1
ATOM 2561 N N . GLN A 1 349 ? -3.845 1.116 8.459 1.00 90.31 349 GLN A N 1
ATOM 2562 C CA . GLN A 1 349 ? -4.113 2.480 8.903 1.00 90.31 349 GLN A CA 1
ATOM 2563 C C . GLN A 1 349 ? -3.373 2.740 10.219 1.00 90.31 349 GLN A C 1
ATOM 2565 O O . GLN A 1 349 ? -3.640 2.106 11.247 1.00 90.31 349 GLN A O 1
ATOM 2570 N N . ILE A 1 350 ? -2.401 3.654 10.183 1.00 87.69 350 ILE A N 1
ATOM 2571 C CA . ILE A 1 350 ? -1.482 3.927 11.294 1.00 87.69 350 ILE A CA 1
ATOM 2572 C C . ILE A 1 350 ? -1.576 5.400 11.687 1.00 87.69 350 ILE A C 1
ATOM 2574 O O . ILE A 1 350 ? -1.398 6.287 10.859 1.00 87.69 350 ILE A O 1
ATOM 2578 N N . ILE A 1 351 ? -1.793 5.663 12.975 1.00 87.50 351 ILE A N 1
ATOM 2579 C CA . ILE A 1 351 ? -1.817 7.020 13.525 1.00 87.50 351 ILE A CA 1
ATOM 2580 C C . ILE A 1 351 ? -0.429 7.646 13.378 1.00 87.50 351 ILE A C 1
ATOM 2582 O O . ILE A 1 351 ? 0.581 7.064 13.793 1.00 87.50 351 ILE A O 1
ATOM 2586 N N . ARG A 1 352 ? -0.364 8.853 12.813 1.00 81.75 352 ARG A N 1
ATOM 2587 C CA . ARG A 1 352 ? 0.912 9.496 12.475 1.00 81.75 352 ARG A CA 1
ATOM 2588 C C . ARG A 1 352 ? 1.731 9.865 13.711 1.00 81.75 352 ARG A C 1
ATOM 2590 O O . ARG A 1 352 ? 2.932 9.614 13.733 1.00 81.75 352 ARG A O 1
ATOM 2597 N N . ASP A 1 353 ? 1.099 10.341 14.774 1.00 82.06 353 ASP A N 1
ATOM 2598 C CA . ASP A 1 353 ? 1.835 10.789 15.963 1.00 82.06 353 ASP A CA 1
ATOM 2599 C C . ASP A 1 353 ? 2.318 9.635 16.844 1.00 82.06 353 ASP A C 1
ATOM 2601 O O . ASP A 1 353 ? 3.432 9.651 17.364 1.00 82.06 353 ASP A O 1
ATOM 2605 N N . THR A 1 354 ? 1.475 8.620 17.027 1.00 81.81 354 THR A N 1
ATOM 2606 C CA . THR A 1 354 ? 1.721 7.547 18.002 1.00 81.81 354 THR A CA 1
ATOM 2607 C C . THR A 1 354 ? 2.266 6.275 17.376 1.00 81.81 354 THR A C 1
ATOM 2609 O O . THR A 1 354 ? 2.664 5.379 18.112 1.00 81.81 354 THR A O 1
ATOM 2612 N N . ASN A 1 355 ? 2.250 6.168 16.042 1.00 82.38 355 ASN A N 1
ATOM 2613 C CA . ASN A 1 355 ? 2.532 4.934 15.312 1.00 82.38 355 ASN A CA 1
ATOM 2614 C C . ASN A 1 355 ? 1.598 3.768 15.700 1.00 82.38 355 ASN A C 1
ATOM 2616 O O . ASN A 1 355 ? 1.830 2.642 15.282 1.00 82.38 355 ASN A O 1
ATOM 2620 N N . ALA A 1 356 ? 0.517 3.992 16.454 1.00 84.69 356 ALA A N 1
ATOM 2621 C CA . ALA A 1 356 ? -0.438 2.945 16.812 1.00 84.69 356 ALA A CA 1
ATOM 2622 C C . ALA A 1 356 ? -1.368 2.610 15.634 1.00 84.69 356 ALA A C 1
ATOM 2624 O O . ALA A 1 356 ? -1.596 3.438 14.752 1.00 84.69 356 ALA A O 1
ATOM 2625 N N . PHE A 1 357 ? -1.901 1.387 15.598 1.00 87.44 357 PHE A N 1
ATOM 2626 C CA . PHE A 1 357 ? -2.934 1.034 14.621 1.00 87.44 357 PHE A CA 1
ATOM 2627 C C . PHE A 1 357 ? -4.226 1.804 14.898 1.00 87.44 357 PHE A C 1
ATOM 2629 O O . PHE A 1 357 ? -4.590 2.025 16.057 1.00 87.44 357 PHE A O 1
ATOM 2636 N N . ALA A 1 358 ? -4.912 2.208 13.832 1.00 87.19 358 ALA A N 1
ATOM 2637 C CA . ALA A 1 358 ? -6.195 2.877 13.940 1.00 87.19 358 ALA A CA 1
ATOM 2638 C C . ALA A 1 358 ? -7.239 1.948 14.574 1.00 87.19 358 ALA A C 1
ATOM 2640 O O . ALA A 1 358 ? -7.285 0.742 14.332 1.00 87.19 358 ALA A O 1
ATOM 2641 N N . THR A 1 359 ? -8.106 2.541 15.385 1.00 89.06 359 THR A N 1
ATOM 2642 C CA . THR A 1 359 ? -9.273 1.882 15.976 1.00 89.06 359 THR A CA 1
ATOM 2643 C C . THR A 1 359 ? -10.542 2.518 15.412 1.00 89.06 359 THR A C 1
ATOM 2645 O O . THR A 1 359 ? -10.479 3.630 14.890 1.00 89.06 359 THR A O 1
ATOM 2648 N N . PRO A 1 360 ? -11.726 1.896 15.549 1.00 86.75 360 PRO A N 1
ATOM 2649 C CA . PRO A 1 360 ? -12.970 2.506 15.073 1.00 86.75 360 PRO A CA 1
ATOM 2650 C C . PRO A 1 360 ? -13.247 3.907 15.652 1.00 86.75 360 PRO A C 1
ATOM 2652 O O . PRO A 1 360 ? -13.931 4.702 15.015 1.00 86.75 360 PRO A O 1
ATOM 2655 N N . SER A 1 361 ? -12.715 4.219 16.841 1.00 87.81 361 SER A N 1
ATOM 2656 C CA . SER A 1 361 ? -12.818 5.537 17.486 1.00 87.81 361 SER A CA 1
ATOM 2657 C C . SER A 1 361 ? -11.768 6.556 17.037 1.00 87.81 361 SER A C 1
ATOM 2659 O O . SER A 1 361 ? -11.902 7.731 17.364 1.00 87.81 361 SER A O 1
ATOM 2661 N N . THR A 1 362 ? -10.720 6.120 16.338 1.00 90.06 362 THR A N 1
ATOM 2662 C CA . THR A 1 362 ? -9.668 6.997 15.810 1.00 90.06 362 THR A CA 1
ATOM 2663 C C . THR A 1 362 ? -10.263 7.915 14.747 1.00 90.06 362 THR A C 1
ATOM 2665 O O . THR A 1 362 ? -11.093 7.480 13.935 1.00 90.06 362 THR A O 1
ATOM 2668 N N . LYS A 1 363 ? -9.858 9.187 14.755 1.00 90.12 363 LYS A N 1
ATOM 2669 C CA . LYS A 1 363 ? -10.294 10.141 13.735 1.00 90.12 363 LYS A CA 1
ATOM 2670 C C . LYS A 1 363 ? -9.527 9.894 12.443 1.00 90.12 363 LYS A C 1
ATOM 2672 O O . LYS A 1 363 ? -8.343 9.571 12.463 1.00 90.12 363 LYS A O 1
ATOM 2677 N N . ILE A 1 364 ? -10.188 10.082 11.309 1.00 88.12 364 ILE A N 1
ATOM 2678 C CA . ILE A 1 364 ? -9.553 9.924 9.995 1.00 88.12 364 ILE A CA 1
ATOM 2679 C C . ILE A 1 364 ? -8.410 10.944 9.837 1.00 88.12 364 ILE A C 1
ATOM 2681 O O . ILE A 1 364 ? -7.343 10.612 9.328 1.00 88.12 364 ILE A O 1
ATOM 2685 N N . SER A 1 365 ? -8.584 12.147 10.394 1.00 86.50 365 SER A N 1
ATOM 2686 C CA . SER A 1 365 ? -7.595 13.234 10.399 1.00 86.50 365 SER A CA 1
ATOM 2687 C C . SER A 1 365 ? -6.300 12.902 11.152 1.00 86.50 365 SER A C 1
ATOM 2689 O O . SER A 1 365 ? -5.271 13.509 10.878 1.00 86.50 365 SER A O 1
ATOM 2691 N N . GLU A 1 366 ? -6.314 11.924 12.066 1.00 85.81 366 GLU A N 1
ATOM 2692 C CA . GLU A 1 366 ? -5.123 11.475 12.812 1.00 85.81 366 GLU A CA 1
ATOM 2693 C C . GLU A 1 366 ? -4.236 10.506 12.004 1.00 85.81 366 GLU A C 1
ATOM 2695 O O . GLU A 1 366 ? -3.073 10.271 12.354 1.00 85.81 366 GLU A O 1
ATOM 2700 N N . VAL A 1 367 ? -4.786 9.918 10.938 1.00 85.75 367 VAL A N 1
ATOM 2701 C CA . VAL A 1 367 ? -4.082 9.001 10.025 1.00 85.75 367 VAL A CA 1
ATOM 2702 C C . VAL A 1 367 ? -3.728 9.702 8.714 1.00 85.75 367 VAL A C 1
ATOM 2704 O O . VAL A 1 367 ? -2.653 9.472 8.170 1.00 85.75 367 VAL A O 1
ATOM 2707 N N . ALA A 1 368 ? -4.613 10.573 8.235 1.00 85.00 368 ALA A N 1
ATOM 2708 C CA . ALA A 1 368 ? -4.486 11.276 6.969 1.00 85.00 368 ALA A CA 1
ATOM 2709 C C . ALA A 1 368 ? -3.267 12.205 6.879 1.00 85.00 368 ALA A C 1
ATOM 2711 O O . ALA A 1 368 ? -2.807 12.791 7.872 1.00 85.00 368 ALA A O 1
ATOM 2712 N N . ASP A 1 369 ? -2.781 12.415 5.653 1.00 83.38 369 ASP A N 1
ATOM 2713 C CA . ASP A 1 369 ? -1.755 13.412 5.402 1.00 83.38 369 ASP A CA 1
ATOM 2714 C C . ASP A 1 369 ? -2.302 14.838 5.280 1.00 83.38 369 ASP A C 1
ATOM 2716 O O . ASP A 1 369 ? -2.439 15.378 4.189 1.00 83.38 369 ASP A O 1
ATOM 2720 N N . LEU A 1 370 ? -2.533 15.491 6.423 1.00 80.75 370 LEU A N 1
ATOM 2721 C CA . LEU A 1 370 ? -2.986 16.889 6.486 1.00 80.75 370 LEU A CA 1
ATOM 2722 C C . LEU A 1 370 ? -1.973 17.920 5.942 1.00 80.75 370 LEU A C 1
ATOM 2724 O O . LEU A 1 370 ? -2.232 19.120 6.035 1.00 80.75 370 LEU A O 1
ATOM 2728 N N . SER A 1 371 ? -0.803 17.498 5.446 1.00 77.75 371 SER A N 1
ATOM 2729 C CA . SER A 1 371 ? 0.110 18.383 4.709 1.00 77.75 371 SER A CA 1
ATOM 2730 C C . SER A 1 371 ? -0.274 18.548 3.236 1.00 77.75 371 SER A C 1
ATOM 2732 O O . SER A 1 371 ? 0.143 19.529 2.626 1.00 77.75 371 SER A O 1
ATOM 2734 N N . GLN A 1 372 ? -1.060 17.613 2.694 1.00 76.88 372 GLN A N 1
ATOM 2735 C CA . GLN A 1 372 ? -1.509 17.574 1.303 1.00 76.88 372 GLN A CA 1
ATOM 2736 C C . GLN A 1 372 ? -2.957 18.084 1.189 1.00 76.88 372 GLN A C 1
ATOM 2738 O O . GLN A 1 372 ? -3.739 17.978 2.139 1.00 76.88 372 GLN A O 1
ATOM 2743 N N . GLY A 1 373 ? -3.336 18.644 0.036 1.00 72.62 373 GLY A N 1
ATOM 2744 C CA . GLY A 1 373 ? -4.687 19.154 -0.201 1.00 72.62 373 GLY A CA 1
ATOM 2745 C C . GLY A 1 373 ? -4.910 20.516 0.458 1.00 72.62 373 GLY A C 1
ATOM 2746 O O . GLY A 1 373 ? -4.348 21.519 0.022 1.00 72.62 373 GLY A O 1
ATOM 2747 N N . THR A 1 374 ? -5.739 20.582 1.507 1.00 75.19 374 THR A N 1
ATOM 2748 C CA . THR A 1 374 ? -5.909 21.815 2.298 1.00 75.19 374 THR A CA 1
ATOM 2749 C C . THR A 1 374 ? -5.120 21.692 3.603 1.00 75.19 374 THR A C 1
ATOM 2751 O O . THR A 1 374 ? -5.569 20.994 4.513 1.00 75.19 374 THR A O 1
ATOM 2754 N N . PRO A 1 375 ? -3.969 22.378 3.751 1.00 77.19 375 PRO A N 1
ATOM 2755 C CA . PRO A 1 375 ? -3.099 22.171 4.899 1.00 77.19 375 PRO A CA 1
ATOM 2756 C C . PRO A 1 375 ? -3.818 22.355 6.240 1.00 77.19 375 PRO A C 1
ATOM 2758 O O . PRO A 1 375 ? -4.399 23.406 6.518 1.00 77.19 375 PRO A O 1
ATOM 2761 N N . GLY A 1 376 ? -3.739 21.331 7.088 1.00 76.88 376 GLY A N 1
ATOM 2762 C CA . GLY A 1 376 ? -4.298 21.327 8.439 1.00 76.88 376 GLY A CA 1
ATOM 2763 C C . GLY A 1 376 ? -5.766 20.910 8.554 1.00 76.88 376 GLY A C 1
ATOM 2764 O O . GLY A 1 376 ? -6.293 20.959 9.664 1.00 76.88 376 GLY A O 1
ATOM 2765 N N . THR A 1 377 ? -6.430 20.495 7.469 1.00 80.19 377 THR A N 1
ATOM 2766 C CA . THR A 1 377 ? -7.813 19.990 7.517 1.00 80.19 377 THR A CA 1
ATOM 2767 C C . THR A 1 377 ? -8.073 18.921 6.456 1.00 80.19 377 THR A C 1
ATOM 2769 O O . THR A 1 377 ? -7.494 18.942 5.377 1.00 80.19 377 THR A O 1
ATOM 2772 N N . LEU A 1 378 ? -8.984 17.994 6.749 1.00 80.31 378 LEU A N 1
ATOM 2773 C CA . LEU A 1 378 ? -9.534 17.057 5.767 1.00 80.31 378 LEU A CA 1
ATOM 2774 C C . LEU A 1 378 ? -10.550 17.712 4.824 1.00 80.31 378 LEU A C 1
ATOM 2776 O O . LEU A 1 378 ? -10.947 17.111 3.827 1.00 80.31 378 LEU A O 1
ATOM 2780 N N . SER A 1 379 ? -11.012 18.924 5.132 1.00 83.94 379 SER A N 1
ATOM 2781 C CA . SER A 1 379 ? -12.022 19.597 4.323 1.00 83.94 379 SER A CA 1
ATOM 2782 C C . SER A 1 379 ? -11.508 19.886 2.908 1.00 83.94 379 SER A C 1
ATOM 2784 O O . SER A 1 379 ? -10.460 20.503 2.731 1.00 83.94 379 SER A O 1
ATOM 2786 N N . GLY A 1 380 ? -12.291 19.502 1.901 1.00 79.44 380 GLY A N 1
ATOM 2787 C CA . GLY A 1 380 ? -11.961 19.634 0.480 1.00 79.44 380 GLY A CA 1
ATOM 2788 C C . GLY A 1 380 ? -11.349 18.377 -0.141 1.00 79.44 380 GLY A C 1
ATOM 2789 O O . GLY A 1 380 ? -11.158 18.353 -1.354 1.00 79.44 380 GLY A O 1
ATOM 2790 N N . THR A 1 381 ? -11.075 17.341 0.657 1.00 85.12 381 THR A N 1
ATOM 2791 C CA . THR A 1 381 ? -10.646 16.031 0.149 1.00 85.12 381 THR A CA 1
ATOM 2792 C C . THR A 1 381 ? -11.849 15.192 -0.276 1.00 85.12 381 THR A C 1
ATOM 2794 O O . THR A 1 381 ? -12.937 15.289 0.305 1.00 85.12 381 THR A O 1
ATOM 2797 N N . LYS A 1 382 ? -11.663 14.368 -1.308 1.00 88.56 382 LYS A N 1
ATOM 2798 C CA . LYS A 1 382 ? -12.698 13.488 -1.851 1.00 88.56 382 LYS A CA 1
ATOM 2799 C C . LYS A 1 382 ? -12.154 12.073 -1.972 1.00 88.56 382 LYS A C 1
ATOM 2801 O O . LYS A 1 382 ? -11.075 11.872 -2.525 1.00 88.56 382 LYS A O 1
ATOM 2806 N N . LEU A 1 383 ? -12.918 11.095 -1.495 1.00 89.56 383 LEU A N 1
ATOM 2807 C CA . LEU A 1 383 ? -12.612 9.678 -1.683 1.00 89.56 383 LEU A CA 1
ATOM 2808 C C . LEU A 1 383 ? -13.607 9.060 -2.644 1.00 89.56 383 LEU A C 1
ATOM 2810 O O . LEU A 1 383 ? -14.814 9.165 -2.447 1.00 89.56 383 LEU A O 1
ATOM 2814 N N . THR A 1 384 ? -13.090 8.362 -3.640 1.00 89.50 384 THR A N 1
ATOM 2815 C CA . THR A 1 384 ? -13.883 7.562 -4.563 1.00 89.50 384 THR A CA 1
ATOM 2816 C C . THR A 1 384 ? -13.867 6.109 -4.108 1.00 89.50 384 THR A C 1
ATOM 2818 O O . THR A 1 384 ? -12.810 5.529 -3.851 1.00 89.50 384 THR A O 1
ATOM 2821 N N . LEU A 1 385 ? -15.052 5.519 -4.002 1.00 89.94 385 LEU A N 1
ATOM 2822 C CA . LEU A 1 385 ? -15.284 4.112 -3.733 1.00 89.94 385 LEU A CA 1
ATOM 2823 C C . LEU A 1 385 ? -15.895 3.499 -4.982 1.00 89.94 385 LEU A C 1
ATOM 2825 O O . LEU A 1 385 ? -16.936 3.950 -5.447 1.00 89.94 385 LEU A O 1
ATOM 2829 N N . LYS A 1 386 ? -15.265 2.464 -5.520 1.00 87.06 386 LYS A N 1
ATOM 2830 C CA . LYS A 1 386 ? -15.729 1.813 -6.743 1.00 87.06 386 LYS A CA 1
ATOM 2831 C C . LYS A 1 386 ? -15.741 0.312 -6.565 1.00 87.06 386 LYS A C 1
ATOM 2833 O O . LYS A 1 386 ? -14.799 -0.256 -6.006 1.00 87.06 386 LYS A O 1
ATOM 2838 N N . GLY A 1 387 ? -16.778 -0.339 -7.071 1.00 86.44 387 GLY A N 1
ATOM 2839 C CA . GLY A 1 387 ? -16.835 -1.787 -7.026 1.00 86.44 387 GLY A CA 1
ATOM 2840 C C . GLY A 1 387 ? -18.189 -2.369 -7.381 1.00 86.44 387 GLY A C 1
ATOM 2841 O O . GLY A 1 387 ? -18.958 -1.801 -8.150 1.00 86.44 387 GLY A O 1
ATOM 2842 N N . THR A 1 388 ? -18.442 -3.549 -6.830 1.00 87.75 388 THR A N 1
ATOM 2843 C CA . THR A 1 388 ? -19.707 -4.271 -6.953 1.00 87.75 388 THR A CA 1
ATOM 2844 C C . THR A 1 388 ? -20.228 -4.607 -5.568 1.00 87.75 388 THR A C 1
ATOM 2846 O O . THR A 1 388 ? -19.442 -4.857 -4.651 1.00 87.75 388 THR A O 1
ATOM 2849 N N . ASP A 1 389 ? -21.541 -4.577 -5.390 1.00 88.00 389 ASP A N 1
ATOM 2850 C CA . ASP A 1 389 ? -22.189 -4.928 -4.131 1.00 88.00 389 ASP A CA 1
ATOM 2851 C C . ASP A 1 389 ? -22.250 -6.460 -3.931 1.00 88.00 389 ASP A C 1
ATOM 2853 O O . ASP A 1 389 ? -21.862 -7.260 -4.793 1.00 88.00 389 ASP A O 1
ATOM 2857 N N . VAL A 1 390 ? -22.766 -6.907 -2.783 1.00 87.31 390 VAL A N 1
ATOM 2858 C CA . VAL A 1 390 ? -22.964 -8.341 -2.483 1.00 87.31 390 VAL A CA 1
ATOM 2859 C C . VAL A 1 390 ? -23.910 -9.053 -3.462 1.00 87.31 390 VAL A C 1
ATOM 2861 O O . VAL A 1 390 ? -23.850 -10.280 -3.591 1.00 87.31 390 VAL A O 1
ATOM 2864 N N . ASN A 1 391 ? -24.762 -8.312 -4.174 1.00 84.69 391 ASN A N 1
ATOM 2865 C CA . ASN A 1 391 ? -25.695 -8.836 -5.171 1.00 84.69 391 ASN A CA 1
ATOM 2866 C C . ASN A 1 391 ? -25.067 -8.912 -6.578 1.00 84.69 391 ASN A C 1
ATOM 2868 O O . ASN A 1 391 ? -25.550 -9.671 -7.426 1.00 84.69 391 ASN A O 1
ATOM 2872 N N . GLY A 1 392 ? -23.953 -8.212 -6.803 1.00 81.25 392 GLY A N 1
ATOM 2873 C CA . GLY A 1 392 ? -23.243 -8.081 -8.073 1.00 81.25 392 GLY A CA 1
ATOM 2874 C C . GLY A 1 392 ? -23.635 -6.850 -8.901 1.00 81.25 392 GLY A C 1
ATOM 2875 O O . GLY A 1 392 ? -23.266 -6.799 -10.073 1.00 81.25 392 GLY A O 1
ATOM 2876 N N . ALA A 1 393 ? -24.378 -5.894 -8.338 1.00 83.19 393 ALA A N 1
ATOM 2877 C CA . ALA A 1 393 ? -24.63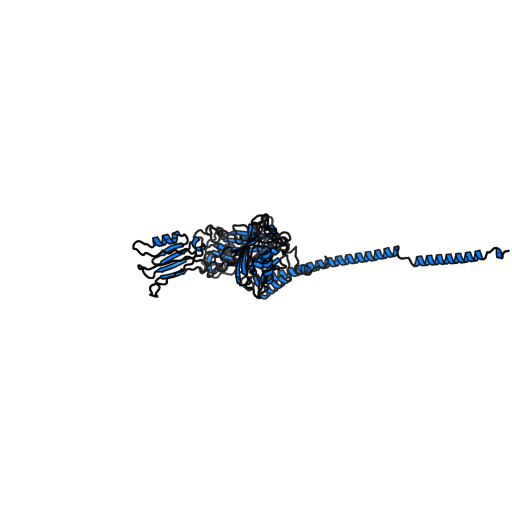6 -4.594 -8.954 1.00 83.19 393 ALA A CA 1
ATOM 2878 C C . ALA A 1 393 ? -23.394 -3.702 -8.830 1.00 83.19 393 ALA A C 1
ATOM 2880 O O . ALA A 1 393 ? -22.726 -3.713 -7.796 1.00 83.19 393 ALA A O 1
ATOM 2881 N N . GLN A 1 394 ? -23.056 -2.965 -9.887 1.00 84.06 394 GLN A N 1
ATOM 2882 C CA . GLN A 1 394 ? -21.946 -2.012 -9.855 1.00 84.06 394 GLN A CA 1
ATOM 2883 C C . GLN A 1 394 ? -22.357 -0.756 -9.091 1.00 84.06 394 GLN A C 1
ATOM 2885 O O . GLN A 1 394 ? -23.528 -0.402 -9.073 1.00 84.06 394 GLN A O 1
ATOM 2890 N N . TYR A 1 395 ? -21.395 -0.103 -8.449 1.00 83.75 395 TYR A N 1
ATOM 2891 C CA . TYR A 1 395 ? -21.599 1.218 -7.869 1.00 83.75 395 TYR A CA 1
ATOM 2892 C C . TYR A 1 395 ? -20.304 2.025 -7.938 1.00 83.75 395 TYR A C 1
ATOM 2894 O O . TYR A 1 395 ? -19.195 1.483 -7.816 1.00 83.75 395 TYR A O 1
ATOM 2902 N N . THR A 1 396 ? -20.463 3.337 -8.067 1.00 85.06 396 THR A N 1
ATOM 2903 C CA . THR A 1 396 ? -19.406 4.316 -7.827 1.00 85.06 396 THR A CA 1
ATOM 2904 C C . THR A 1 396 ? -19.924 5.307 -6.796 1.00 85.06 396 THR A C 1
ATOM 2906 O O . THR A 1 396 ? -21.012 5.846 -6.929 1.00 85.06 396 THR A O 1
ATOM 2909 N N . ALA A 1 397 ? -19.180 5.542 -5.726 1.00 86.69 397 ALA A N 1
ATOM 2910 C CA . ALA A 1 397 ? -19.560 6.493 -4.696 1.00 86.69 397 ALA A CA 1
ATOM 2911 C C . ALA A 1 397 ? -18.429 7.477 -4.425 1.00 86.69 397 ALA A C 1
ATOM 2913 O O . ALA A 1 397 ? -17.266 7.093 -4.364 1.00 86.69 397 ALA A O 1
ATOM 2914 N N . GLU A 1 398 ? -18.768 8.744 -4.221 1.00 89.81 398 GLU A N 1
ATOM 2915 C CA . GLU A 1 398 ? -17.822 9.781 -3.820 1.00 89.81 398 GLU A CA 1
ATOM 2916 C C . GLU A 1 398 ? -18.181 10.263 -2.414 1.00 89.81 398 GLU A C 1
ATOM 2918 O O . GLU A 1 398 ? -19.266 10.804 -2.186 1.00 89.81 398 GLU A O 1
ATOM 2923 N N . ILE A 1 399 ? -17.263 10.077 -1.466 1.00 88.56 399 ILE A N 1
ATOM 2924 C CA . ILE A 1 399 ? -17.320 10.680 -0.136 1.00 88.56 399 ILE A CA 1
ATOM 2925 C C . ILE A 1 399 ? -16.635 12.037 -0.214 1.00 88.56 399 ILE A C 1
ATOM 2927 O O . ILE A 1 399 ? -15.436 12.126 -0.476 1.00 88.56 399 ILE A O 1
ATOM 2931 N N . ASN A 1 400 ? -17.393 13.089 0.061 1.00 88.19 400 ASN A N 1
ATOM 2932 C CA . ASN A 1 400 ? -16.906 14.454 0.084 1.00 88.19 400 ASN A CA 1
ATOM 2933 C C . ASN A 1 400 ? -16.738 14.922 1.532 1.00 88.19 400 ASN A C 1
ATOM 2935 O O . ASN A 1 400 ? -17.712 15.038 2.287 1.00 88.19 400 ASN A O 1
ATOM 2939 N N . PHE A 1 401 ? -15.498 15.203 1.923 1.00 85.38 401 PHE A N 1
ATOM 2940 C CA . PHE A 1 401 ? -15.177 15.706 3.249 1.00 85.38 401 PHE A CA 1
ATOM 2941 C C . PHE A 1 401 ? -15.298 17.225 3.279 1.00 85.38 401 PHE A C 1
ATOM 2943 O O . PHE A 1 401 ? -14.477 17.940 2.707 1.00 85.38 401 PHE A O 1
ATOM 2950 N N . LEU A 1 402 ? -16.297 17.747 3.993 1.00 86.12 402 LEU A N 1
ATOM 2951 C CA . LEU A 1 402 ? -16.487 19.189 4.150 1.00 86.12 402 LEU A CA 1
ATOM 2952 C C . LEU A 1 402 ? -16.700 19.579 5.611 1.00 86.12 402 LEU A C 1
ATOM 2954 O O . LEU A 1 402 ? -17.424 18.922 6.368 1.00 86.12 402 LEU A O 1
ATOM 2958 N N . ASN A 1 403 ? -16.105 20.710 5.979 1.00 81.19 403 ASN A N 1
ATOM 2959 C CA . ASN A 1 403 ? -16.370 21.406 7.230 1.00 81.19 403 ASN A CA 1
ATOM 2960 C C . ASN A 1 403 ? -17.371 22.539 6.997 1.00 81.19 403 ASN A C 1
ATOM 2962 O O . ASN A 1 403 ? -17.099 23.484 6.257 1.00 81.19 403 ASN A O 1
ATOM 2966 N N . THR A 1 404 ? -18.516 22.487 7.673 1.00 78.81 404 THR A N 1
ATOM 2967 C CA . THR A 1 404 ? -19.501 23.578 7.670 1.00 78.81 404 THR A CA 1
ATOM 2968 C C . THR A 1 404 ? -19.935 23.892 9.100 1.00 78.81 404 THR A C 1
ATOM 2970 O O . THR A 1 404 ? -19.667 23.142 10.038 1.00 78.81 404 THR A O 1
ATOM 2973 N N . ALA A 1 405 ? -20.637 25.010 9.302 1.00 66.44 405 ALA A N 1
ATOM 2974 C CA . ALA A 1 405 ? -21.112 25.414 10.628 1.00 66.44 405 ALA A CA 1
ATOM 2975 C C . ALA A 1 405 ? -22.085 24.403 11.284 1.00 66.44 405 ALA A C 1
ATOM 2977 O O . ALA A 1 405 ? -22.428 24.566 12.454 1.00 66.44 405 ALA A O 1
ATOM 2978 N N . SER A 1 406 ? -22.555 23.379 10.558 1.00 60.91 406 SER A N 1
ATOM 2979 C CA . SER A 1 406 ? -23.498 22.365 11.056 1.00 60.91 406 SER A CA 1
ATOM 2980 C C . SER A 1 406 ? -23.171 20.929 10.613 1.00 60.91 406 SER A C 1
ATOM 2982 O O . SER A 1 406 ? -24.044 20.070 10.708 1.00 60.91 406 SER A O 1
ATOM 2984 N N . GLY A 1 407 ? -21.930 20.662 10.181 1.00 64.38 407 GLY A N 1
ATOM 2985 C CA . GLY A 1 407 ? -21.535 19.377 9.595 1.00 64.38 407 GLY A CA 1
ATOM 2986 C C . GLY A 1 407 ? -21.821 19.321 8.099 1.00 64.38 407 GLY A C 1
ATOM 2987 O O . GLY A 1 407 ? -22.926 19.639 7.670 1.00 64.38 407 GLY A O 1
ATOM 2988 N N . GLY A 1 408 ? -20.813 18.985 7.292 1.00 75.38 408 GLY A N 1
ATOM 2989 C CA 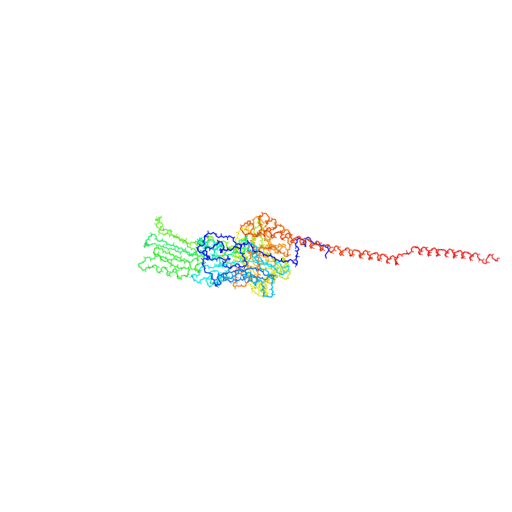. GLY A 1 408 ? -20.901 19.071 5.829 1.00 75.38 408 GLY A CA 1
ATOM 2990 C C . GLY A 1 408 ? -20.455 17.825 5.076 1.00 75.38 408 GLY A C 1
ATOM 2991 O O . GLY A 1 408 ? -20.538 17.813 3.851 1.00 75.38 408 GLY A O 1
ATOM 2992 N N . SER A 1 409 ? -19.961 16.797 5.769 1.00 85.44 409 SER A N 1
ATOM 2993 C CA . SER A 1 409 ? -19.481 15.595 5.089 1.00 85.44 409 SER A CA 1
ATOM 2994 C C . SER A 1 409 ? -20.655 14.776 4.563 1.00 85.44 409 SER A C 1
ATOM 2996 O O . SER A 1 409 ? -21.572 14.443 5.315 1.00 85.44 409 SER A O 1
ATOM 2998 N N . SER A 1 410 ? -20.604 14.442 3.280 1.00 87.62 410 SER A N 1
ATOM 2999 C CA . SER A 1 410 ? -21.654 13.716 2.563 1.00 87.62 410 SER A CA 1
ATOM 3000 C C . SER A 1 410 ? -21.039 12.616 1.710 1.00 87.62 410 SER A C 1
ATOM 3002 O O . SER A 1 410 ? -19.847 12.647 1.401 1.00 87.62 410 SER A O 1
ATOM 3004 N N . PHE A 1 411 ? -21.843 11.626 1.345 1.00 88.62 411 PHE A N 1
ATOM 3005 C CA . PHE A 1 411 ? -21.482 10.649 0.332 1.00 88.62 411 PHE A CA 1
ATOM 3006 C C . PHE A 1 411 ? -22.539 10.647 -0.764 1.00 88.62 411 PHE A C 1
ATOM 3008 O O . PHE A 1 411 ? -23.742 10.668 -0.503 1.00 88.62 411 PHE A O 1
ATOM 3015 N N . SER A 1 412 ? -22.064 10.651 -1.997 1.00 86.38 412 SER A N 1
ATOM 3016 C CA . SER A 1 412 ? -22.871 10.556 -3.201 1.00 86.38 412 SER A CA 1
ATOM 3017 C C . SER A 1 412 ? -22.676 9.192 -3.831 1.00 86.38 412 SER A C 1
ATOM 3019 O O . SER A 1 412 ? -21.578 8.645 -3.764 1.00 86.38 412 SER A O 1
ATOM 3021 N N . VAL A 1 413 ? -23.743 8.628 -4.381 1.00 84.00 413 VAL A N 1
ATOM 3022 C CA . VAL A 1 413 ? -23.748 7.297 -4.979 1.00 84.00 413 VAL A CA 1
ATOM 3023 C C . VAL A 1 413 ? -24.338 7.391 -6.371 1.00 84.00 413 VAL A C 1
ATOM 3025 O O . VAL A 1 413 ? -25.432 7.925 -6.557 1.00 84.00 413 VAL A O 1
ATOM 3028 N N . ASP A 1 414 ? -23.580 6.853 -7.306 1.00 80.31 414 ASP A N 1
ATOM 3029 C CA . ASP A 1 414 ? -23.950 6.475 -8.655 1.00 80.31 414 ASP A CA 1
ATOM 3030 C C . ASP A 1 414 ? -24.166 4.947 -8.632 1.00 80.31 414 ASP A C 1
ATOM 3032 O O . ASP A 1 414 ? -23.261 4.168 -8.295 1.00 80.31 414 ASP A O 1
ATOM 3036 N N . THR A 1 415 ? -25.411 4.533 -8.864 1.00 73.31 415 THR A N 1
ATOM 3037 C CA . THR A 1 415 ? -25.872 3.148 -8.703 1.00 73.31 415 THR A CA 1
ATOM 3038 C C . THR A 1 415 ? -25.783 2.317 -9.978 1.00 73.31 415 THR A C 1
ATOM 3040 O O . THR A 1 415 ? -25.971 1.101 -9.903 1.00 73.31 415 THR A O 1
ATOM 3043 N N . ASP A 1 416 ? -25.481 2.926 -11.125 1.00 67.94 416 ASP A N 1
ATOM 3044 C CA . ASP A 1 416 ? -25.302 2.225 -12.399 1.00 67.94 416 ASP A CA 1
ATOM 3045 C C . ASP A 1 416 ? -23.927 2.455 -13.053 1.00 67.94 416 ASP A C 1
ATOM 3047 O O . ASP A 1 416 ? -23.610 1.809 -14.055 1.00 67.94 416 ASP A O 1
ATOM 3051 N N . ALA A 1 417 ? -23.069 3.248 -12.406 1.00 63.91 417 ALA A N 1
ATOM 3052 C CA . ALA A 1 417 ? -21.721 3.598 -12.832 1.00 63.91 417 ALA A CA 1
ATOM 3053 C C . ALA A 1 417 ? -21.677 4.321 -14.191 1.00 63.91 417 ALA A C 1
ATOM 3055 O O . ALA A 1 417 ? -20.674 4.211 -14.908 1.00 63.91 417 ALA A O 1
ATOM 3056 N N . ASP A 1 418 ? -22.737 5.055 -14.546 1.00 63.25 418 ASP A N 1
ATOM 3057 C CA . ASP A 1 418 ? -22.809 5.863 -15.767 1.00 63.25 418 ASP A CA 1
ATOM 3058 C C . ASP A 1 418 ? -22.028 7.193 -15.669 1.00 63.25 418 ASP A C 1
ATOM 3060 O O . ASP A 1 418 ? -21.836 7.889 -16.672 1.00 63.25 418 ASP A O 1
ATOM 3064 N N . GLY A 1 419 ? -21.505 7.519 -14.480 1.00 63.09 419 GLY A N 1
ATOM 3065 C CA . GLY A 1 419 ? -20.760 8.743 -14.197 1.00 63.09 419 GLY A CA 1
ATOM 3066 C C . GLY A 1 419 ? -21.637 9.906 -13.724 1.00 63.09 419 GLY A C 1
ATOM 3067 O O . GLY A 1 419 ? -21.122 11.012 -13.525 1.00 63.09 419 GLY A O 1
ATOM 3068 N N . ILE A 1 420 ? -22.937 9.684 -13.527 1.00 67.50 420 ILE A N 1
ATOM 3069 C CA . ILE A 1 420 ? -23.906 10.642 -13.005 1.00 67.50 420 ILE A CA 1
ATOM 3070 C C . ILE A 1 420 ? -24.290 10.236 -11.580 1.00 67.50 420 ILE A C 1
ATOM 3072 O O . ILE A 1 420 ? -24.636 9.106 -11.268 1.00 67.50 420 ILE A O 1
ATOM 3076 N N . VAL A 1 421 ? -24.252 11.204 -10.667 1.00 76.81 421 VAL A N 1
ATOM 3077 C CA . VAL A 1 421 ? -24.681 10.974 -9.285 1.00 76.81 421 VAL A CA 1
ATOM 3078 C C . VAL A 1 421 ? -26.203 10.828 -9.223 1.00 76.81 421 VAL A C 1
ATOM 3080 O O . VAL A 1 421 ? -26.923 11.802 -9.450 1.00 76.81 421 VAL A O 1
ATOM 3083 N N . ASP A 1 422 ? -26.681 9.656 -8.805 1.00 74.31 422 ASP A N 1
ATOM 3084 C CA . ASP A 1 422 ? -28.106 9.396 -8.574 1.00 74.31 422 ASP A CA 1
ATOM 3085 C C . ASP A 1 422 ? -28.603 10.013 -7.267 1.00 74.31 422 ASP A C 1
ATOM 3087 O O . ASP A 1 422 ? -29.660 10.646 -7.193 1.00 74.31 422 ASP A O 1
ATOM 3091 N N . THR A 1 423 ? -27.851 9.778 -6.191 1.00 79.81 423 THR A N 1
ATOM 3092 C CA . THR A 1 423 ? -28.285 10.084 -4.825 1.00 79.81 423 THR A CA 1
ATOM 3093 C C . THR A 1 423 ? -27.145 10.636 -3.984 1.00 79.81 423 THR A C 1
ATOM 3095 O O . THR A 1 423 ? -25.978 10.324 -4.197 1.00 79.81 423 THR A O 1
ATOM 3098 N N . SER A 1 424 ? -27.475 11.488 -3.013 1.00 85.62 424 SER A N 1
ATOM 3099 C CA . SER A 1 424 ? -26.509 12.054 -2.071 1.00 85.62 424 SER A CA 1
ATOM 3100 C C . SER A 1 424 ? -27.103 12.112 -0.670 1.00 85.62 424 SER A C 1
ATOM 3102 O O . SER A 1 424 ? -28.275 12.459 -0.492 1.00 85.62 424 SER A O 1
ATOM 3104 N N . PHE A 1 425 ? -26.290 11.746 0.317 1.00 84.88 425 PHE A N 1
ATOM 3105 C CA . PHE A 1 425 ? -26.679 11.595 1.712 1.00 84.88 425 PHE A CA 1
ATOM 3106 C C . PHE A 1 425 ? -25.635 12.223 2.635 1.00 84.88 425 PHE A C 1
ATOM 3108 O O . PHE A 1 425 ? -24.432 12.158 2.378 1.00 84.88 425 PHE A O 1
ATOM 3115 N N . ASP A 1 426 ? -26.086 12.786 3.751 1.00 85.25 426 ASP A N 1
ATOM 3116 C CA . ASP A 1 426 ? -25.198 13.324 4.776 1.00 85.25 426 ASP A CA 1
ATOM 3117 C C . ASP A 1 426 ? -24.659 12.204 5.676 1.00 85.25 426 ASP A C 1
ATOM 3119 O O . ASP A 1 426 ? -25.338 11.217 5.972 1.00 85.25 426 ASP A O 1
ATOM 3123 N N . ILE A 1 427 ? -23.426 12.371 6.155 1.00 84.31 427 ILE A N 1
ATOM 3124 C CA . ILE A 1 427 ? -22.811 11.451 7.114 1.00 84.31 427 ILE A CA 1
ATOM 3125 C C . ILE A 1 427 ? -23.083 11.971 8.524 1.00 84.31 427 ILE A C 1
ATOM 3127 O O . ILE A 1 427 ? -22.603 13.034 8.928 1.00 84.31 427 ILE A O 1
ATOM 3131 N N . PHE A 1 428 ? -23.840 11.201 9.303 1.00 82.50 428 PHE A N 1
ATOM 3132 C CA . PHE A 1 428 ? -24.238 11.585 10.655 1.00 82.50 428 PHE A CA 1
ATOM 3133 C C . PHE A 1 428 ? -23.248 11.110 11.726 1.00 82.50 428 PHE A C 1
ATOM 3135 O O . PHE A 1 428 ? -22.591 10.072 11.602 1.00 82.50 428 PHE A O 1
ATOM 3142 N N . ASN A 1 429 ? -23.153 11.867 12.822 1.00 78.25 429 ASN A N 1
ATOM 3143 C CA . ASN A 1 429 ? -22.472 11.427 14.038 1.00 78.25 429 ASN A CA 1
ATOM 3144 C C . ASN A 1 429 ? -23.334 10.457 14.866 1.00 78.25 429 ASN A C 1
ATOM 3146 O O . ASN A 1 429 ? -24.539 10.329 14.666 1.00 78.25 429 ASN A O 1
ATOM 3150 N N . MET A 1 430 ? -22.697 9.780 15.824 1.00 70.56 430 MET A N 1
ATOM 3151 C CA . MET A 1 430 ? -23.369 8.878 16.773 1.00 70.56 430 MET A CA 1
ATOM 3152 C C . MET A 1 430 ? -23.890 9.611 18.026 1.00 70.56 430 MET A C 1
ATOM 3154 O O . MET A 1 430 ? -24.211 8.971 19.027 1.00 70.56 430 MET A O 1
ATOM 3158 N N . ASN A 1 431 ? -23.940 10.949 18.007 1.00 73.94 431 ASN A N 1
ATOM 3159 C CA . ASN A 1 431 ? -24.451 11.736 19.129 1.00 73.94 431 ASN A CA 1
ATOM 3160 C C . ASN A 1 431 ? -25.983 11.789 19.093 1.00 73.94 431 ASN A C 1
ATOM 3162 O O . ASN A 1 431 ? -26.614 11.529 18.072 1.00 73.94 431 ASN A O 1
ATOM 3166 N N . THR A 1 432 ? -26.600 12.138 20.221 1.00 70.12 432 THR A N 1
ATOM 3167 C CA . THR A 1 432 ? -28.049 12.355 20.303 1.00 70.12 432 THR A CA 1
ATOM 3168 C C . THR A 1 432 ? -28.314 13.802 20.724 1.00 70.12 432 THR A C 1
ATOM 3170 O O . THR A 1 432 ? -27.957 14.161 21.850 1.00 70.12 432 THR A O 1
ATOM 3173 N N . PRO A 1 433 ? -28.932 14.645 19.874 1.00 68.94 433 PRO A N 1
ATOM 3174 C CA . PRO A 1 433 ? -29.446 14.355 18.526 1.00 68.94 433 PRO A CA 1
ATOM 3175 C C . PRO A 1 433 ? -28.332 14.136 17.489 1.00 68.94 433 PRO A C 1
ATOM 3177 O O . PRO A 1 433 ? -27.237 14.681 17.644 1.00 68.94 433 PRO A O 1
ATOM 3180 N N . ARG A 1 434 ? -28.629 13.360 16.434 1.00 76.31 434 ARG A N 1
ATOM 3181 C CA . ARG A 1 434 ? -27.701 13.172 15.314 1.00 76.31 434 ARG A CA 1
ATOM 3182 C C . ARG A 1 434 ? -27.535 14.487 14.574 1.00 76.31 434 ARG A C 1
ATOM 3184 O O . ARG A 1 434 ? -28.513 15.139 14.215 1.00 76.31 434 ARG A O 1
ATOM 3191 N N . THR A 1 435 ? -26.293 14.868 14.329 1.00 80.19 435 THR A N 1
ATOM 3192 C CA . THR A 1 435 ? -25.969 15.987 13.441 1.00 80.19 435 THR A CA 1
ATOM 3193 C C . THR A 1 435 ? -25.044 15.489 12.347 1.00 80.19 435 THR A C 1
ATOM 3195 O O . THR A 1 435 ? -24.279 14.543 12.572 1.00 80.19 435 THR A O 1
ATOM 3198 N N . ALA A 1 436 ? -25.092 16.129 11.179 1.00 81.50 436 ALA A N 1
ATOM 3199 C CA . ALA A 1 436 ? -24.070 15.924 10.163 1.00 81.50 436 ALA A CA 1
ATOM 3200 C C . ALA A 1 436 ? -22.686 16.171 10.787 1.00 81.50 436 ALA A C 1
ATOM 3202 O O . ALA A 1 436 ? -22.543 16.972 11.724 1.00 81.50 436 ALA A O 1
ATOM 3203 N N . ILE A 1 437 ? -21.677 15.435 10.326 1.00 84.25 437 ILE A N 1
ATOM 3204 C CA . ILE A 1 437 ? -20.326 15.535 10.871 1.00 84.25 437 ILE A CA 1
ATOM 3205 C C . ILE A 1 437 ? -19.424 16.413 10.003 1.00 84.25 437 ILE A C 1
ATOM 3207 O O . ILE A 1 437 ? -19.556 16.494 8.781 1.00 84.25 437 ILE A O 1
ATOM 3211 N N . ASN A 1 438 ? -18.505 17.103 10.667 1.00 85.44 438 ASN A N 1
ATOM 3212 C CA . ASN A 1 438 ? -17.407 17.802 10.019 1.00 85.44 438 ASN A CA 1
ATOM 3213 C C . ASN A 1 438 ? -16.318 16.808 9.604 1.00 85.44 438 ASN A C 1
ATOM 3215 O O . ASN A 1 438 ? -16.122 15.791 10.269 1.00 85.44 438 ASN A O 1
ATOM 3219 N N . ALA A 1 439 ? -15.594 17.130 8.535 1.00 82.88 439 ALA A N 1
ATOM 3220 C CA . ALA A 1 439 ? -14.513 16.308 8.003 1.00 82.88 439 ALA A CA 1
ATOM 3221 C C . ALA A 1 439 ? -13.480 15.936 9.078 1.00 82.88 439 ALA A C 1
ATOM 3223 O O . ALA A 1 439 ? -13.139 14.766 9.239 1.00 82.88 439 ALA A O 1
ATOM 3224 N N . ASP A 1 440 ? -13.044 16.915 9.875 1.00 84.56 440 ASP A N 1
ATOM 3225 C CA . ASP A 1 440 ? -11.967 16.719 10.858 1.00 84.56 440 ASP A CA 1
ATOM 3226 C C . ASP A 1 440 ? -12.380 15.895 12.084 1.00 84.56 440 ASP A C 1
ATOM 3228 O O . ASP A 1 440 ? -11.522 15.363 12.792 1.00 84.56 440 ASP A O 1
ATOM 3232 N N . ASP A 1 441 ? -13.685 15.781 12.333 1.00 85.94 441 ASP A N 1
ATOM 3233 C CA . ASP A 1 441 ? -14.245 15.013 13.444 1.00 85.94 441 ASP A CA 1
ATOM 3234 C C . ASP A 1 441 ? -14.705 13.612 13.030 1.00 85.94 441 ASP A C 1
ATOM 3236 O O . ASP A 1 441 ? -15.108 12.828 13.893 1.00 85.94 441 ASP A O 1
ATOM 3240 N N . MET A 1 442 ? -14.627 13.273 11.738 1.00 87.50 442 MET A N 1
ATOM 3241 C CA . MET A 1 442 ? -15.037 11.962 11.254 1.00 87.50 442 MET A CA 1
ATOM 3242 C C . MET A 1 442 ? -14.136 10.851 11.797 1.00 87.50 442 MET A C 1
ATOM 3244 O O . MET A 1 442 ? -12.907 10.923 11.763 1.00 87.50 442 MET A O 1
ATOM 3248 N N . THR A 1 443 ? -14.775 9.792 12.287 1.00 90.62 443 THR A N 1
ATOM 3249 C CA . THR A 1 443 ? -14.120 8.590 12.812 1.00 90.62 443 THR A CA 1
ATOM 3250 C C . THR A 1 443 ? -14.141 7.455 11.796 1.00 90.62 443 THR A C 1
ATOM 3252 O O . THR A 1 443 ? -15.040 7.374 10.954 1.00 90.62 443 THR A O 1
ATOM 3255 N N . TYR A 1 444 ? -13.204 6.512 11.923 1.00 89.06 444 TYR A N 1
ATOM 3256 C CA . TYR A 1 444 ? -13.200 5.296 11.102 1.00 89.06 444 TYR A CA 1
ATOM 3257 C C . TYR A 1 444 ? -14.506 4.505 11.209 1.00 89.06 444 TYR A C 1
ATOM 3259 O O . TYR A 1 444 ? -14.917 3.875 10.238 1.00 89.06 444 TYR A O 1
ATOM 3267 N N . ARG A 1 445 ? -15.199 4.550 12.356 1.00 88.50 445 ARG A N 1
ATOM 3268 C CA . ARG A 1 445 ? -16.514 3.914 12.516 1.00 88.50 445 ARG A CA 1
ATOM 3269 C C . ARG A 1 445 ? -17.509 4.376 11.451 1.00 88.50 445 ARG A C 1
ATOM 3271 O O . ARG A 1 445 ? -18.200 3.534 10.890 1.00 88.50 445 ARG A O 1
ATOM 3278 N N . GLN A 1 446 ? -17.544 5.674 11.164 1.00 88.50 446 GLN A N 1
ATOM 3279 C CA . GLN A 1 446 ? -18.486 6.259 10.210 1.00 88.50 446 GLN A CA 1
ATOM 3280 C C . GLN A 1 446 ? -18.104 5.935 8.769 1.00 88.50 446 GLN A C 1
ATOM 3282 O O . GLN A 1 446 ? -18.970 5.542 7.996 1.00 88.50 446 GLN A O 1
ATOM 3287 N N . LEU A 1 447 ? -16.813 6.004 8.430 1.00 89.56 447 LEU A N 1
ATOM 3288 C CA . LEU A 1 447 ? -16.325 5.565 7.120 1.00 89.56 447 LEU A CA 1
ATOM 3289 C C . LEU A 1 447 ? -16.663 4.089 6.864 1.00 89.56 447 LEU A C 1
ATOM 3291 O O . LEU A 1 447 ? -17.107 3.731 5.775 1.00 89.56 447 LEU A O 1
ATOM 3295 N N . MET A 1 448 ? -16.497 3.235 7.877 1.00 90.56 448 MET A N 1
ATOM 3296 C CA . MET A 1 448 ? -16.843 1.818 7.782 1.00 90.56 448 MET A CA 1
ATOM 3297 C C . MET A 1 448 ? -18.348 1.591 7.655 1.00 90.56 448 MET A C 1
ATOM 3299 O O . MET A 1 448 ? -18.739 0.708 6.902 1.00 90.56 448 MET A O 1
ATOM 3303 N N . ASP A 1 449 ? -19.186 2.376 8.337 1.00 89.62 449 ASP A N 1
ATOM 3304 C CA . ASP A 1 449 ? -20.642 2.309 8.167 1.00 89.62 449 ASP A CA 1
ATOM 3305 C C . ASP A 1 449 ? -21.054 2.691 6.738 1.00 89.62 449 ASP A C 1
ATOM 3307 O O . ASP A 1 449 ? -21.806 1.948 6.113 1.00 89.62 449 ASP A O 1
ATOM 3311 N N . VAL A 1 450 ? -20.504 3.780 6.183 1.00 88.69 450 VAL A N 1
ATOM 3312 C CA . VAL A 1 450 ? -20.752 4.193 4.787 1.00 88.69 450 VAL A CA 1
ATOM 3313 C C . VAL A 1 450 ? -20.277 3.123 3.805 1.00 88.69 450 VAL A C 1
ATOM 3315 O O . VAL A 1 450 ? -21.035 2.699 2.938 1.00 88.69 450 VAL A O 1
ATOM 3318 N N . THR A 1 451 ? -19.059 2.614 3.990 1.00 90.19 451 THR A N 1
ATOM 3319 C CA . THR A 1 451 ? -18.508 1.539 3.151 1.00 90.19 451 THR A CA 1
ATOM 3320 C C . THR A 1 451 ? -19.369 0.276 3.238 1.00 90.19 451 THR A C 1
ATOM 3322 O O . THR A 1 451 ? -19.633 -0.360 2.225 1.00 90.19 451 THR A O 1
ATOM 3325 N N . ASN A 1 452 ? -19.843 -0.089 4.435 1.00 91.50 452 ASN A N 1
ATOM 3326 C CA . ASN A 1 452 ? -20.702 -1.257 4.616 1.00 91.50 452 ASN A CA 1
ATOM 3327 C C . ASN A 1 452 ? -22.056 -1.081 3.917 1.00 91.50 452 ASN A C 1
ATOM 3329 O O . ASN A 1 452 ? -22.520 -2.017 3.278 1.00 91.50 452 ASN A O 1
ATOM 3333 N N . MET A 1 453 ? -22.667 0.107 3.994 1.00 89.62 453 MET A N 1
ATOM 3334 C CA . MET A 1 453 ? -23.924 0.404 3.291 1.00 89.62 453 MET A CA 1
ATOM 3335 C C . MET A 1 453 ? -23.784 0.287 1.774 1.00 89.62 453 MET A C 1
ATOM 3337 O O . MET A 1 453 ? -24.640 -0.317 1.128 1.00 89.62 453 MET A O 1
ATOM 3341 N N . LEU A 1 454 ? -22.681 0.804 1.225 1.00 88.19 454 LEU A N 1
ATOM 3342 C CA . LEU A 1 454 ? -22.370 0.728 -0.202 1.00 88.19 454 LEU A CA 1
ATOM 3343 C C . LEU A 1 454 ? -22.159 -0.719 -0.658 1.00 88.19 454 LEU A C 1
ATOM 3345 O O . LEU A 1 454 ? -22.835 -1.190 -1.566 1.00 88.19 454 LEU A O 1
ATOM 3349 N N . VAL A 1 455 ? -21.272 -1.457 0.014 1.00 88.94 455 VAL A N 1
ATOM 3350 C CA . VAL A 1 455 ? -20.930 -2.833 -0.378 1.00 88.94 455 VAL A CA 1
ATOM 3351 C C . VAL A 1 455 ? -22.100 -3.796 -0.143 1.00 88.94 455 VAL A C 1
ATOM 3353 O O . VAL A 1 455 ? -22.296 -4.730 -0.919 1.00 88.94 455 VAL A O 1
ATOM 3356 N N . ALA A 1 456 ? -22.907 -3.586 0.901 1.00 89.00 456 ALA A N 1
ATOM 3357 C CA . ALA A 1 456 ? -24.092 -4.400 1.169 1.00 89.00 456 ALA A CA 1
ATOM 3358 C C . ALA A 1 456 ? -25.295 -4.059 0.266 1.00 89.00 456 ALA A C 1
ATOM 3360 O O . ALA A 1 456 ? -26.273 -4.808 0.282 1.00 89.00 456 ALA A O 1
ATOM 3361 N N . GLY A 1 457 ? -25.251 -2.948 -0.479 1.00 85.50 457 GLY A N 1
ATOM 3362 C CA . GLY A 1 457 ? -26.348 -2.484 -1.337 1.00 85.50 457 GLY A CA 1
ATOM 3363 C C . GLY A 1 457 ? -27.578 -1.970 -0.574 1.00 85.50 457 GLY A C 1
ATOM 3364 O O . GLY A 1 457 ? -28.669 -1.904 -1.135 1.00 85.50 457 GLY A O 1
ATOM 3365 N N . ASN A 1 458 ? -27.437 -1.625 0.711 1.00 88.00 458 ASN A N 1
ATOM 3366 C CA . ASN A 1 458 ? -28.533 -1.145 1.561 1.00 88.00 458 ASN A CA 1
ATOM 3367 C C . ASN A 1 458 ? -28.344 0.346 1.860 1.00 88.00 458 ASN A C 1
ATOM 3369 O O . ASN A 1 458 ? -27.769 0.724 2.882 1.00 88.00 458 ASN A O 1
ATOM 3373 N N . LEU A 1 459 ? -28.831 1.191 0.952 1.00 86.25 459 LEU A N 1
ATOM 3374 C CA . LEU A 1 459 ? -28.746 2.648 1.063 1.00 86.25 459 LEU A CA 1
ATOM 3375 C C . LEU A 1 459 ? -29.963 3.243 1.795 1.00 86.25 459 LEU A C 1
ATOM 3377 O O . LEU A 1 459 ? -31.045 2.647 1.771 1.00 86.25 459 LEU A O 1
ATOM 3381 N N . PRO A 1 460 ? -29.828 4.423 2.432 1.00 85.75 460 PRO A N 1
ATOM 3382 C CA . PRO A 1 460 ? -30.965 5.126 3.022 1.00 85.75 460 PRO A CA 1
ATOM 3383 C C . PRO A 1 460 ? -32.011 5.500 1.962 1.00 85.75 460 PRO A C 1
ATOM 3385 O O . PRO A 1 460 ? -31.672 5.946 0.871 1.00 85.75 460 PRO A O 1
ATOM 3388 N N . VAL A 1 461 ? -33.302 5.388 2.292 1.00 82.75 461 VAL A N 1
ATOM 3389 C CA . VAL A 1 461 ? -34.385 5.775 1.362 1.00 82.75 461 VAL A CA 1
ATOM 3390 C C . VAL A 1 461 ? -34.503 7.299 1.243 1.00 82.75 461 VAL A C 1
ATOM 3392 O O . VAL A 1 461 ? -34.849 7.834 0.193 1.00 82.75 461 VAL A O 1
ATOM 3395 N N . THR A 1 462 ? -34.226 8.014 2.334 1.00 83.44 462 THR A N 1
ATOM 3396 C CA . THR A 1 462 ? -34.201 9.481 2.384 1.00 83.44 462 THR A CA 1
ATOM 3397 C C . THR A 1 462 ? -33.038 9.948 3.250 1.00 83.44 462 THR A C 1
ATOM 3399 O O . THR A 1 462 ? -32.607 9.224 4.148 1.00 83.44 462 THR A O 1
ATOM 3402 N N . ASN A 1 463 ? -32.554 11.170 3.021 1.00 84.38 463 ASN A N 1
ATOM 3403 C CA . ASN A 1 463 ? -31.481 11.777 3.808 1.00 84.38 463 ASN A CA 1
ATOM 3404 C C . ASN A 1 463 ? -31.981 12.261 5.188 1.00 84.38 463 ASN A C 1
ATOM 3406 O O . ASN A 1 463 ? -32.115 13.458 5.440 1.00 84.38 463 ASN A O 1
ATOM 3410 N N . THR A 1 464 ? -32.330 11.318 6.067 1.00 83.94 464 THR A N 1
ATOM 3411 C CA . THR A 1 464 ? -32.728 11.576 7.459 1.00 83.94 464 THR A CA 1
ATOM 3412 C C . THR A 1 464 ? -31.951 10.681 8.418 1.00 83.94 464 THR A C 1
ATOM 3414 O O . THR A 1 464 ? -31.505 9.596 8.047 1.00 83.94 464 THR A O 1
ATOM 3417 N N . ASP A 1 465 ? -31.824 11.116 9.670 1.00 82.94 465 ASP A N 1
ATOM 3418 C CA . ASP A 1 465 ? -31.120 10.390 10.731 1.00 82.94 465 ASP A CA 1
ATOM 3419 C C . ASP A 1 465 ? -31.702 8.989 10.993 1.00 82.94 465 ASP A C 1
ATOM 3421 O O . ASP A 1 465 ? -30.966 8.025 11.180 1.00 82.94 465 ASP A O 1
ATOM 3425 N N . THR A 1 466 ? -33.028 8.865 10.954 1.00 86.31 466 THR A N 1
ATOM 3426 C CA . THR A 1 466 ? -33.738 7.602 11.189 1.00 86.31 466 THR A CA 1
ATOM 3427 C C . THR A 1 466 ? -33.513 6.602 10.054 1.00 86.31 466 THR A C 1
ATOM 3429 O O . THR A 1 466 ? -33.236 5.431 10.311 1.00 86.31 466 THR A O 1
ATOM 3432 N N . GLU A 1 467 ? -33.605 7.047 8.797 1.00 86.75 467 GLU A N 1
ATOM 3433 C CA . GLU A 1 467 ? -33.375 6.173 7.639 1.00 86.75 467 GLU A CA 1
ATOM 3434 C C . GLU A 1 467 ? -31.904 5.773 7.500 1.00 86.75 467 GLU A C 1
ATOM 3436 O O . GLU A 1 467 ? -31.616 4.632 7.142 1.00 86.75 467 GLU A O 1
ATOM 3441 N N . TYR A 1 468 ? -30.975 6.665 7.855 1.00 86.12 468 TYR A N 1
ATOM 3442 C CA . TYR A 1 468 ? -29.554 6.331 7.941 1.00 86.12 468 TYR A CA 1
ATOM 3443 C C . TYR A 1 468 ? -29.314 5.186 8.941 1.00 86.12 468 TYR A C 1
ATOM 3445 O O . TYR A 1 468 ? -28.605 4.227 8.641 1.00 86.12 468 TYR A O 1
ATOM 3453 N N . ASP A 1 469 ? -29.961 5.227 10.107 1.00 86.75 469 ASP A N 1
ATOM 3454 C CA . ASP A 1 469 ? -29.806 4.196 11.141 1.00 86.75 469 ASP A CA 1
ATOM 3455 C C . ASP A 1 469 ? -30.404 2.858 10.738 1.00 86.75 469 ASP A C 1
ATOM 3457 O O . ASP A 1 469 ? -29.813 1.805 11.000 1.00 86.75 469 ASP A O 1
ATOM 3461 N N . ASN A 1 470 ? -31.544 2.900 10.052 1.00 88.25 470 ASN A N 1
ATOM 3462 C CA . ASN A 1 470 ? -32.155 1.716 9.469 1.00 88.25 470 ASN A CA 1
ATOM 3463 C C . ASN A 1 470 ? -31.239 1.089 8.408 1.00 88.25 470 ASN A C 1
ATOM 3465 O O . ASN A 1 470 ? -31.054 -0.129 8.419 1.00 88.25 470 ASN A O 1
ATOM 3469 N N . ALA A 1 471 ? -30.627 1.902 7.542 1.00 88.00 471 ALA A N 1
ATOM 3470 C CA . ALA A 1 471 ? -29.699 1.443 6.510 1.00 88.00 471 ALA A CA 1
ATOM 3471 C C . ALA A 1 471 ? -28.429 0.821 7.110 1.00 88.00 471 ALA A C 1
ATOM 3473 O O . ALA A 1 471 ? -28.037 -0.281 6.719 1.00 88.00 471 ALA A O 1
ATOM 3474 N N . VAL A 1 472 ? -27.828 1.450 8.127 1.00 88.88 472 VAL A N 1
ATOM 3475 C CA . VAL A 1 472 ? -26.675 0.887 8.850 1.00 88.88 472 VAL A CA 1
ATOM 3476 C C . VAL A 1 472 ? -27.048 -0.431 9.531 1.00 88.88 472 VAL A C 1
ATOM 3478 O O . VAL A 1 472 ? -26.301 -1.408 9.446 1.00 88.88 472 VAL A O 1
ATOM 3481 N N . ALA A 1 473 ? -28.207 -0.495 10.191 1.00 89.62 473 ALA A N 1
ATOM 3482 C CA . ALA A 1 473 ? -28.676 -1.718 10.833 1.00 89.62 473 ALA A CA 1
ATOM 3483 C C . ALA A 1 473 ? -28.898 -2.845 9.812 1.00 89.62 473 ALA A C 1
ATOM 3485 O O . ALA A 1 473 ? -28.384 -3.941 10.015 1.00 89.62 473 ALA A O 1
ATOM 3486 N N . ALA A 1 474 ? -29.591 -2.575 8.702 1.00 90.12 474 ALA A N 1
ATOM 3487 C CA . ALA A 1 474 ? -29.821 -3.545 7.631 1.00 90.12 474 ALA A CA 1
ATOM 3488 C C . ALA A 1 474 ? -28.507 -4.030 6.998 1.00 90.12 474 ALA A C 1
ATOM 3490 O O . ALA A 1 474 ? -28.314 -5.232 6.811 1.00 90.12 474 ALA A O 1
ATOM 3491 N N . SER A 1 475 ? -27.570 -3.112 6.755 1.00 89.94 475 SER A N 1
ATOM 3492 C CA . SER A 1 475 ? -26.244 -3.429 6.217 1.00 89.94 475 SER A CA 1
ATOM 3493 C C . SER A 1 475 ? -25.473 -4.362 7.136 1.00 89.94 475 SER A C 1
ATOM 3495 O O . SER A 1 475 ? -24.948 -5.358 6.659 1.00 89.94 475 SER A O 1
ATOM 3497 N N . ASN A 1 476 ? -25.495 -4.118 8.451 1.00 89.75 476 ASN A N 1
ATOM 3498 C CA . ASN A 1 476 ? -24.834 -4.972 9.443 1.00 89.75 476 ASN A CA 1
ATOM 3499 C C . ASN A 1 476 ? -25.398 -6.403 9.511 1.00 89.75 476 ASN A C 1
ATOM 3501 O O . ASN A 1 476 ? -24.705 -7.301 9.988 1.00 89.75 476 ASN A O 1
ATOM 3505 N N . LEU A 1 477 ? -26.639 -6.634 9.062 1.00 88.19 477 LEU A N 1
ATOM 3506 C CA . LEU A 1 477 ? -27.173 -7.991 8.910 1.00 88.19 477 LEU A CA 1
ATOM 3507 C C . LEU A 1 477 ? -26.644 -8.676 7.642 1.00 88.19 477 LEU A C 1
ATOM 3509 O O . LEU A 1 477 ? -26.476 -9.894 7.645 1.00 88.19 477 LEU A O 1
ATOM 3513 N N . ALA A 1 478 ? -26.397 -7.920 6.569 1.00 87.19 478 ALA A N 1
ATOM 3514 C CA . ALA A 1 478 ? -25.931 -8.456 5.292 1.00 87.19 478 ALA A CA 1
ATOM 3515 C C . ALA A 1 478 ? -24.410 -8.686 5.253 1.00 87.19 478 ALA A C 1
ATOM 3517 O O . ALA A 1 478 ? -23.942 -9.706 4.748 1.00 87.19 478 ALA A O 1
ATOM 3518 N N . GLY A 1 479 ? -23.639 -7.772 5.833 1.00 88.56 479 GLY A N 1
ATOM 3519 C CA . GLY A 1 479 ? -22.186 -7.830 5.910 1.00 88.56 479 GLY A CA 1
ATOM 3520 C C . GLY A 1 479 ? -21.648 -6.838 6.935 1.00 88.56 479 GLY A C 1
ATOM 3521 O O . GLY A 1 479 ? -22.383 -6.016 7.478 1.00 88.56 479 GLY A O 1
ATOM 3522 N N . GLN A 1 480 ? -20.362 -6.931 7.252 1.00 91.31 480 GLN A N 1
ATOM 3523 C CA . GLN A 1 480 ? -19.729 -6.015 8.192 1.00 91.31 480 GLN A CA 1
ATOM 3524 C C . GLN A 1 480 ? -18.370 -5.555 7.680 1.00 91.31 480 GLN A C 1
ATOM 3526 O O . GLN A 1 480 ? -17.496 -6.378 7.408 1.00 91.31 480 GLN A O 1
ATOM 3531 N N . THR A 1 481 ? -18.176 -4.236 7.643 1.00 92.00 481 THR A N 1
ATOM 3532 C CA . THR A 1 481 ? -16.861 -3.605 7.484 1.00 92.00 481 THR A CA 1
ATOM 3533 C C . THR A 1 481 ? -16.276 -3.284 8.856 1.00 92.00 481 THR A C 1
ATOM 3535 O O . THR A 1 481 ? -16.918 -2.620 9.674 1.00 92.00 481 THR A O 1
ATOM 3538 N N . PHE A 1 482 ? -15.059 -3.745 9.126 1.00 92.81 482 PHE A N 1
ATOM 3539 C CA . PHE A 1 482 ? -14.346 -3.496 10.376 1.00 92.81 482 PHE A CA 1
ATOM 3540 C C . PHE A 1 482 ? -12.839 -3.317 10.144 1.00 92.81 482 PHE A C 1
ATOM 3542 O O . PHE A 1 482 ? -12.302 -3.698 9.104 1.00 92.81 482 PHE A O 1
ATOM 3549 N N . LEU A 1 483 ? -12.153 -2.741 11.135 1.00 90.94 483 LEU A N 1
ATOM 3550 C CA . LEU A 1 483 ? -10.693 -2.710 11.183 1.00 90.94 483 LEU A CA 1
ATOM 3551 C C . LEU A 1 483 ? -10.181 -3.984 11.856 1.00 90.94 483 LEU A C 1
ATOM 3553 O O . LEU A 1 483 ? -10.615 -4.332 12.958 1.00 90.94 483 LEU A O 1
ATOM 3557 N N . THR A 1 484 ? -9.259 -4.676 11.201 1.00 89.31 484 THR A N 1
ATOM 3558 C CA . THR A 1 484 ? -8.527 -5.807 11.777 1.00 89.31 484 THR A CA 1
ATOM 3559 C C . THR A 1 484 ? -7.561 -5.329 12.869 1.00 89.31 484 THR A C 1
ATOM 3561 O O . THR A 1 484 ? -7.330 -4.133 13.049 1.00 89.31 484 THR A O 1
ATOM 3564 N N . TYR A 1 485 ? -6.978 -6.259 13.632 1.00 84.19 485 TYR A N 1
ATOM 3565 C CA . TYR A 1 485 ? -6.052 -5.911 14.722 1.00 84.19 485 TYR A CA 1
ATOM 3566 C C . TYR A 1 485 ? -4.766 -5.219 14.233 1.00 84.19 485 TYR A C 1
ATOM 3568 O O . TYR A 1 485 ? -4.134 -4.502 15.004 1.00 84.19 485 TYR A O 1
ATOM 3576 N N . ASP A 1 486 ? -4.399 -5.412 12.964 1.00 82.25 486 ASP A N 1
ATOM 3577 C CA . ASP A 1 486 ? -3.301 -4.736 12.268 1.00 82.25 486 ASP A CA 1
ATOM 3578 C C . ASP A 1 486 ? -3.755 -3.456 11.536 1.00 82.25 486 ASP A C 1
ATOM 3580 O O . ASP A 1 486 ? -3.020 -2.906 10.719 1.00 82.25 486 ASP A O 1
ATOM 3584 N N . GLY A 1 487 ? -4.962 -2.958 11.830 1.00 84.12 487 GLY A N 1
ATOM 3585 C CA . GLY A 1 487 ? -5.470 -1.679 11.335 1.00 84.12 487 GLY A CA 1
ATOM 3586 C C . GLY A 1 487 ? -5.843 -1.667 9.853 1.00 84.12 487 GLY A C 1
ATOM 3587 O O . GLY A 1 487 ? -5.948 -0.587 9.280 1.00 84.12 487 GLY A O 1
ATOM 3588 N N . LYS A 1 488 ? -6.028 -2.822 9.206 1.00 91.06 488 LYS A N 1
ATOM 3589 C CA . LYS A 1 488 ? -6.487 -2.900 7.809 1.00 91.06 488 LYS A CA 1
ATOM 3590 C C . LYS A 1 488 ? -8.005 -2.932 7.749 1.00 91.06 488 LYS A C 1
ATOM 3592 O O . LYS A 1 488 ? -8.662 -3.440 8.656 1.00 91.06 488 LYS A O 1
ATOM 3597 N N . ILE A 1 489 ? -8.571 -2.410 6.667 1.00 92.69 489 ILE A N 1
ATOM 3598 C CA . ILE A 1 489 ? -10.018 -2.465 6.451 1.00 92.69 489 ILE A CA 1
ATOM 3599 C C . ILE A 1 489 ? -10.372 -3.843 5.886 1.00 92.69 489 ILE A C 1
ATOM 3601 O O . ILE A 1 489 ? -9.807 -4.279 4.882 1.00 92.69 489 ILE A O 1
ATOM 3605 N N . GLN A 1 490 ? -11.321 -4.523 6.523 1.00 94.00 490 GLN A N 1
ATOM 3606 C CA . GLN A 1 490 ? -11.876 -5.783 6.047 1.00 94.00 490 GLN A CA 1
ATOM 3607 C C . GLN A 1 490 ? -13.398 -5.693 5.985 1.00 94.00 490 GLN A C 1
ATOM 3609 O O . GLN A 1 490 ? -14.043 -5.284 6.947 1.00 94.00 490 GLN A O 1
ATOM 3614 N N . PHE A 1 491 ? -13.964 -6.117 4.862 1.00 93.38 491 PHE A N 1
ATOM 3615 C CA . PHE A 1 491 ? -15.386 -6.390 4.717 1.00 93.38 491 PHE A CA 1
ATOM 3616 C C . PHE A 1 491 ? -15.619 -7.901 4.738 1.00 93.38 491 PHE A C 1
ATOM 3618 O O . PHE A 1 491 ? -14.882 -8.664 4.110 1.00 93.38 491 PHE A O 1
ATOM 3625 N N . GLN A 1 492 ? -16.643 -8.335 5.462 1.00 92.62 492 GLN A N 1
ATOM 3626 C CA . GLN A 1 492 ? -17.074 -9.723 5.557 1.00 92.62 492 GLN A CA 1
ATOM 3627 C C . GLN A 1 492 ? -18.553 -9.813 5.180 1.00 92.62 492 GLN A C 1
ATOM 3629 O O . GLN A 1 492 ? -19.407 -9.260 5.868 1.00 92.62 492 GLN A O 1
ATOM 3634 N N . ASP A 1 493 ? -18.847 -10.560 4.121 1.00 92.00 493 ASP A N 1
ATOM 3635 C CA . ASP A 1 493 ? -20.204 -10.915 3.709 1.00 92.00 493 ASP A CA 1
ATOM 3636 C C . ASP A 1 493 ? -20.737 -12.030 4.624 1.00 92.00 493 ASP A C 1
ATOM 3638 O O . ASP A 1 493 ? -20.076 -13.056 4.816 1.00 92.00 493 ASP A O 1
ATOM 3642 N N . THR A 1 494 ? -21.907 -11.836 5.228 1.00 88.12 494 THR A N 1
ATOM 3643 C CA . THR A 1 494 ? -22.515 -12.830 6.131 1.00 88.12 494 THR A CA 1
ATOM 3644 C C . THR A 1 494 ? -23.423 -13.800 5.374 1.00 88.12 494 THR A C 1
ATOM 3646 O O . THR A 1 494 ? -23.658 -14.921 5.829 1.00 88.12 494 THR A O 1
ATOM 3649 N N . ASN A 1 495 ? -23.920 -13.392 4.207 1.00 86.06 495 ASN A N 1
ATOM 3650 C CA . ASN A 1 495 ? -24.935 -14.118 3.454 1.00 86.06 495 ASN A CA 1
ATOM 3651 C C . ASN A 1 495 ? -24.328 -15.080 2.431 1.00 86.06 495 ASN A C 1
ATOM 3653 O O . ASN A 1 495 ? -24.880 -16.157 2.199 1.00 86.06 495 ASN A O 1
ATOM 3657 N N . ASN A 1 496 ? -23.189 -14.720 1.834 1.00 85.44 496 ASN A N 1
ATOM 3658 C CA . ASN A 1 496 ? -22.556 -15.513 0.784 1.00 85.44 496 ASN A CA 1
ATOM 3659 C C . ASN A 1 496 ? -21.197 -16.067 1.218 1.00 85.44 496 ASN A C 1
ATOM 3661 O O . ASN A 1 496 ? -20.317 -15.334 1.658 1.00 85.44 496 ASN A O 1
ATOM 3665 N N . SER A 1 497 ? -20.971 -17.367 0.997 1.00 84.62 497 SER A N 1
ATOM 3666 C CA . SER A 1 497 ? -19.658 -17.995 1.234 1.00 84.62 497 SER A CA 1
ATOM 3667 C C . SER A 1 497 ? -18.580 -17.535 0.245 1.00 84.62 497 SER A C 1
ATOM 3669 O O . SER A 1 497 ? -17.394 -17.574 0.562 1.00 84.62 497 SER A O 1
ATOM 3671 N N . ASN A 1 498 ? -18.987 -17.107 -0.952 1.00 86.81 498 ASN A N 1
ATOM 3672 C CA . ASN A 1 498 ? -18.140 -16.413 -1.913 1.00 86.81 498 ASN A CA 1
ATOM 3673 C C . ASN A 1 498 ? -18.879 -15.146 -2.331 1.00 86.81 498 ASN A C 1
ATOM 3675 O O . ASN A 1 498 ? -19.918 -15.235 -2.988 1.00 86.81 498 ASN A O 1
ATOM 3679 N N . THR A 1 499 ? -18.394 -13.991 -1.885 1.00 87.31 499 THR A N 1
ATOM 3680 C CA . THR A 1 499 ? -19.079 -12.728 -2.161 1.00 87.31 499 THR A CA 1
ATOM 3681 C C . THR A 1 499 ? -18.970 -12.397 -3.644 1.00 87.31 499 THR A C 1
ATOM 3683 O O . THR A 1 499 ? -18.005 -12.788 -4.298 1.00 87.31 499 THR A O 1
ATOM 3686 N N . LYS A 1 500 ? -19.945 -11.698 -4.219 1.00 85.38 500 LYS A N 1
ATOM 3687 C CA . LYS A 1 500 ? -19.774 -11.096 -5.551 1.00 85.38 500 LYS A CA 1
ATOM 3688 C C . LYS A 1 500 ? -19.145 -9.714 -5.477 1.00 85.38 500 LYS A C 1
ATOM 3690 O O . LYS A 1 500 ? -18.668 -9.253 -6.503 1.00 85.38 500 LYS A O 1
ATOM 3695 N N . ALA A 1 501 ? -19.075 -9.146 -4.276 1.00 86.56 501 ALA A N 1
ATOM 3696 C CA . ALA A 1 501 ? -18.617 -7.798 -4.068 1.00 86.56 501 ALA A CA 1
ATOM 3697 C C . ALA A 1 501 ? -17.148 -7.598 -4.459 1.00 86.56 501 ALA A C 1
ATOM 3699 O O . ALA A 1 501 ? -16.306 -8.494 -4.316 1.00 86.56 501 ALA A O 1
ATOM 3700 N N . SER A 1 502 ? -16.856 -6.380 -4.891 1.00 88.50 502 SER A N 1
ATOM 3701 C CA . SER A 1 502 ? -15.519 -5.824 -5.064 1.00 88.50 502 SER A CA 1
ATOM 3702 C C . SER A 1 502 ? -15.515 -4.414 -4.485 1.00 88.50 502 SER A C 1
ATOM 3704 O O . SER A 1 502 ? -16.555 -3.759 -4.416 1.00 88.50 502 SER A O 1
ATOM 3706 N N . LEU A 1 503 ? -14.357 -3.965 -4.013 1.00 90.25 503 LEU A N 1
ATOM 3707 C CA . LEU A 1 503 ? -14.207 -2.664 -3.375 1.00 90.25 503 LEU A CA 1
ATOM 3708 C C . LEU A 1 503 ? -12.809 -2.130 -3.668 1.00 90.25 503 LEU A C 1
ATOM 3710 O O . LEU A 1 503 ? -11.818 -2.807 -3.402 1.00 90.25 503 LEU A O 1
ATOM 3714 N N . ALA A 1 504 ? -12.742 -0.912 -4.177 1.00 90.31 504 ALA A N 1
ATOM 3715 C CA . ALA A 1 504 ? -11.549 -0.088 -4.230 1.00 90.31 504 ALA A CA 1
ATOM 3716 C C . ALA A 1 504 ? -11.883 1.259 -3.589 1.00 90.31 504 ALA A C 1
ATOM 3718 O O . ALA A 1 504 ? -12.966 1.791 -3.825 1.00 90.31 504 ALA A O 1
ATOM 3719 N N . ILE A 1 505 ? -10.967 1.792 -2.781 1.00 91.19 505 ILE A N 1
ATOM 3720 C CA . ILE A 1 505 ? -11.108 3.100 -2.132 1.00 91.19 505 ILE A CA 1
ATOM 3721 C C . ILE A 1 505 ? -9.836 3.887 -2.414 1.00 91.19 505 ILE A C 1
ATOM 3723 O O . ILE A 1 505 ? -8.754 3.448 -2.020 1.00 91.19 505 ILE A O 1
ATOM 3727 N N . TYR A 1 506 ? -9.967 5.033 -3.070 1.00 90.44 506 TYR A N 1
ATOM 3728 C CA . TYR A 1 506 ? -8.838 5.883 -3.442 1.00 90.44 506 TYR A CA 1
ATOM 3729 C C . TYR A 1 506 ? -9.210 7.367 -3.397 1.00 90.44 506 TYR A C 1
ATOM 3731 O O . TYR A 1 506 ? -10.383 7.732 -3.458 1.00 90.44 506 TYR A O 1
ATOM 3739 N N . ASP A 1 507 ? -8.206 8.228 -3.258 1.00 89.31 507 ASP A N 1
ATOM 3740 C CA . ASP A 1 507 ? -8.375 9.684 -3.265 1.00 89.31 507 ASP A CA 1
ATOM 3741 C C . ASP A 1 507 ? -8.558 10.223 -4.692 1.00 89.31 507 ASP A C 1
ATOM 3743 O O . ASP A 1 507 ? -8.067 9.633 -5.653 1.00 89.31 507 ASP A O 1
ATOM 3747 N N . SER A 1 508 ? -9.236 11.360 -4.852 1.00 83.44 508 SER A N 1
ATOM 3748 C CA . SER A 1 508 ? -9.381 12.031 -6.151 1.00 83.44 508 SER A CA 1
ATOM 3749 C C . SER A 1 508 ? -8.054 12.419 -6.819 1.00 83.44 508 SER A C 1
ATOM 3751 O O . SER A 1 508 ? -7.988 12.458 -8.044 1.00 83.44 508 SER A O 1
ATOM 3753 N N . ASN A 1 509 ? -7.000 12.684 -6.041 1.00 85.56 509 ASN A N 1
ATOM 3754 C CA . ASN A 1 509 ? -5.665 13.014 -6.556 1.00 85.56 509 ASN A CA 1
ATOM 3755 C C . ASN A 1 509 ? -4.820 11.766 -6.863 1.00 85.56 509 ASN A C 1
ATOM 3757 O O . ASN A 1 509 ? -3.681 11.874 -7.316 1.00 85.56 509 ASN A O 1
ATOM 3761 N N . SER A 1 510 ? -5.352 10.567 -6.613 1.00 85.62 510 SER A N 1
ATOM 3762 C CA . SER A 1 510 ? -4.649 9.314 -6.862 1.00 85.62 510 SER A CA 1
ATOM 3763 C C . SER A 1 510 ? -4.240 9.171 -8.334 1.00 85.62 510 SER A C 1
ATOM 3765 O O . SER A 1 510 ? -5.058 9.269 -9.250 1.00 85.62 510 SER A O 1
ATOM 3767 N N . GLY A 1 511 ? -2.952 8.902 -8.559 1.00 81.94 511 GLY A N 1
ATOM 3768 C CA . GLY A 1 511 ? -2.371 8.766 -9.894 1.00 81.94 511 GLY A CA 1
ATOM 3769 C C . GLY A 1 511 ? -2.018 10.087 -10.580 1.00 81.94 511 GLY A C 1
ATOM 3770 O O . GLY A 1 511 ? -1.492 10.039 -11.687 1.00 81.94 511 GLY A O 1
ATOM 3771 N N . ASN A 1 512 ? -2.249 11.244 -9.951 1.00 85.69 512 ASN A N 1
ATOM 3772 C CA . ASN A 1 512 ? -1.823 12.539 -10.476 1.00 85.69 512 ASN A CA 1
ATOM 3773 C C . ASN A 1 512 ? -0.508 12.996 -9.818 1.00 85.69 512 ASN A C 1
ATOM 3775 O O . ASN A 1 512 ? -0.441 13.195 -8.610 1.00 85.69 512 ASN A O 1
ATOM 3779 N N . PHE A 1 513 ? 0.537 13.171 -10.625 1.00 86.62 513 PHE A N 1
ATOM 3780 C CA . PHE A 1 513 ? 1.876 13.596 -10.202 1.00 86.62 513 PHE A CA 1
ATOM 3781 C C . PHE A 1 513 ? 2.124 15.100 -10.389 1.00 86.62 513 PHE A C 1
ATOM 3783 O O . PHE A 1 513 ? 3.147 15.610 -9.932 1.00 86.62 513 PHE A O 1
ATOM 3790 N N . SER A 1 514 ? 1.203 15.807 -11.048 1.00 83.00 514 SER A N 1
ATOM 3791 C CA . SER A 1 514 ? 1.217 17.269 -11.173 1.00 83.00 514 SER A CA 1
ATOM 3792 C C . SER A 1 514 ? 0.576 17.969 -9.965 1.00 83.00 514 SER A C 1
ATOM 3794 O O . SER A 1 514 ? 0.772 19.171 -9.770 1.00 83.00 514 SER A O 1
ATOM 3796 N N . THR A 1 515 ? -0.203 17.244 -9.157 1.00 81.62 515 THR A N 1
ATOM 3797 C CA . THR A 1 515 ? -0.872 17.749 -7.949 1.00 81.62 515 THR A CA 1
ATOM 3798 C C . THR A 1 515 ? -0.255 17.181 -6.674 1.00 81.62 515 THR A C 1
ATOM 3800 O O . THR A 1 515 ? 0.641 16.341 -6.716 1.00 81.62 515 THR A O 1
ATOM 3803 N N . ASP A 1 516 ? -0.759 17.635 -5.526 1.00 81.62 516 ASP A N 1
ATOM 3804 C CA . ASP A 1 516 ? -0.440 17.048 -4.227 1.00 81.62 516 ASP A CA 1
ATOM 3805 C C . ASP A 1 516 ? -0.708 15.534 -4.212 1.00 81.62 516 ASP A C 1
ATOM 3807 O O . ASP A 1 516 ? -1.644 15.041 -4.851 1.00 81.62 516 ASP A O 1
ATOM 3811 N N . ALA A 1 517 ? 0.109 14.812 -3.443 1.00 84.19 517 ALA A N 1
ATOM 3812 C CA . ALA A 1 517 ? -0.006 13.368 -3.276 1.00 84.19 517 ALA A CA 1
ATOM 3813 C C . ALA A 1 517 ? -1.343 12.989 -2.596 1.00 84.19 517 ALA A C 1
ATOM 3815 O O . ALA A 1 517 ? -1.913 13.806 -1.862 1.00 84.19 517 ALA A O 1
ATOM 3816 N N . PRO A 1 518 ? -1.852 11.755 -2.792 1.00 84.38 518 PRO A N 1
ATOM 3817 C CA . PRO A 1 518 ? -3.099 11.318 -2.170 1.00 84.38 518 PRO A CA 1
ATOM 3818 C C . PRO A 1 518 ? -3.016 11.415 -0.642 1.00 84.38 518 PRO A C 1
ATOM 3820 O O . PRO A 1 518 ? -2.060 10.950 -0.020 1.00 84.38 518 PRO A O 1
ATOM 3823 N N . VAL A 1 519 ? -4.041 12.012 -0.030 1.00 84.50 519 VAL A N 1
ATOM 3824 C CA . VAL A 1 519 ? -4.081 12.281 1.418 1.00 84.50 519 VAL A CA 1
ATOM 3825 C C . VAL A 1 519 ? -4.184 10.985 2.227 1.00 84.50 519 VAL A C 1
ATOM 3827 O O . VAL A 1 519 ? -3.714 10.916 3.367 1.00 84.50 519 VAL A O 1
ATOM 3830 N N . MET A 1 520 ? -4.803 9.952 1.651 1.00 83.94 520 MET A N 1
ATOM 3831 C CA . MET A 1 520 ? -4.991 8.641 2.263 1.00 83.94 520 MET A CA 1
ATOM 3832 C C . MET A 1 520 ? -4.877 7.522 1.234 1.00 83.94 520 MET A C 1
ATOM 3834 O O . MET A 1 520 ? -5.313 7.653 0.094 1.00 83.94 520 MET A O 1
ATOM 3838 N N . THR A 1 521 ? -4.364 6.381 1.688 1.00 88.12 521 THR A N 1
ATOM 3839 C CA . THR A 1 521 ? -4.255 5.158 0.893 1.00 88.12 521 THR A CA 1
ATOM 3840 C C . THR A 1 521 ? -4.818 3.989 1.692 1.00 88.12 521 THR A C 1
ATOM 3842 O O . THR A 1 521 ? -4.429 3.751 2.839 1.00 88.12 521 THR A O 1
ATOM 3845 N N . PHE A 1 522 ? -5.745 3.250 1.085 1.00 88.19 522 PHE A N 1
ATOM 3846 C CA . PHE A 1 522 ? -6.419 2.119 1.729 1.00 88.19 522 PHE A CA 1
ATOM 3847 C C . PHE A 1 522 ? -5.953 0.775 1.187 1.00 88.19 522 PHE A C 1
ATOM 3849 O O . PHE A 1 522 ? -5.905 -0.196 1.937 1.00 88.19 522 PHE A O 1
ATOM 3856 N N . ASN A 1 523 ? -5.598 0.712 -0.091 1.00 89.88 523 ASN A N 1
ATOM 3857 C CA . ASN A 1 523 ? -5.010 -0.457 -0.719 1.00 89.88 523 ASN A CA 1
ATOM 3858 C C . ASN A 1 523 ? -3.955 0.029 -1.707 1.00 89.88 523 ASN A C 1
ATOM 3860 O O . ASN A 1 523 ? -4.202 1.003 -2.412 1.00 89.88 523 ASN A O 1
ATOM 3864 N N . SER A 1 524 ? -2.791 -0.609 -1.745 1.00 89.56 524 SER A N 1
ATOM 3865 C CA . SER A 1 524 ? -1.704 -0.197 -2.628 1.00 89.56 524 SER A CA 1
ATOM 3866 C C . SER A 1 524 ? -0.994 -1.364 -3.304 1.00 89.56 524 SER A C 1
ATOM 3868 O O . SER A 1 524 ? -0.713 -2.395 -2.696 1.00 89.56 524 SER A O 1
ATOM 3870 N N . ASN A 1 525 ? -0.622 -1.192 -4.569 1.00 87.62 525 ASN A N 1
ATOM 3871 C CA . ASN A 1 525 ? 0.355 -2.024 -5.254 1.00 87.62 525 ASN A CA 1
ATOM 3872 C C . ASN A 1 525 ? 1.763 -1.659 -4.770 1.00 87.62 525 ASN A C 1
ATOM 3874 O O . ASN A 1 525 ? 2.549 -1.038 -5.472 1.00 87.62 525 ASN A O 1
ATOM 3878 N N . ASN A 1 526 ? 2.055 -1.984 -3.520 1.00 89.56 526 ASN A N 1
ATOM 3879 C CA . ASN A 1 526 ? 3.305 -1.609 -2.895 1.00 89.56 526 ASN A CA 1
ATOM 3880 C C . ASN A 1 526 ? 4.340 -2.730 -2.815 1.00 89.56 526 ASN A C 1
ATOM 3882 O O . ASN A 1 526 ? 4.008 -3.921 -2.877 1.00 89.56 526 ASN A O 1
ATOM 3886 N N . ALA A 1 527 ? 5.590 -2.306 -2.617 1.00 89.94 527 ALA A N 1
ATOM 3887 C CA . ALA A 1 527 ? 6.732 -3.147 -2.306 1.00 89.94 527 ALA A CA 1
ATOM 3888 C C . ALA A 1 527 ? 6.468 -4.091 -1.122 1.00 89.94 527 ALA A C 1
ATOM 3890 O O . ALA A 1 527 ? 5.663 -3.833 -0.220 1.00 89.94 527 ALA A O 1
ATOM 3891 N N . LEU A 1 528 ? 7.187 -5.210 -1.108 1.00 89.81 528 LEU A N 1
ATOM 3892 C CA . LEU A 1 528 ? 7.051 -6.211 -0.062 1.00 89.81 528 LEU A CA 1
ATOM 3893 C C . LEU A 1 528 ? 7.772 -5.753 1.198 1.00 89.81 528 LEU A C 1
ATOM 3895 O O . LEU A 1 528 ? 8.889 -5.245 1.152 1.00 89.81 528 LEU A O 1
ATOM 3899 N N . THR A 1 529 ? 7.136 -5.952 2.348 1.00 88.75 529 THR A N 1
ATOM 3900 C CA . THR A 1 529 ? 7.756 -5.662 3.642 1.00 88.75 529 THR A CA 1
ATOM 3901 C C . THR A 1 529 ? 8.594 -6.861 4.068 1.00 88.75 529 THR A C 1
ATOM 3903 O O . THR A 1 529 ? 8.050 -7.919 4.359 1.00 88.75 529 THR A O 1
ATOM 3906 N N . VAL A 1 530 ? 9.914 -6.694 4.106 1.00 85.31 530 VAL A N 1
ATOM 3907 C CA . VAL A 1 530 ? 10.854 -7.716 4.596 1.00 85.31 530 VAL A CA 1
ATOM 3908 C C . VAL A 1 530 ? 10.911 -7.692 6.118 1.00 85.31 530 VAL A C 1
ATOM 3910 O O . VAL A 1 530 ? 10.934 -8.732 6.769 1.00 85.31 530 VAL A O 1
ATOM 3913 N N . ARG A 1 531 ? 10.925 -6.486 6.689 1.00 85.75 531 ARG A N 1
ATOM 3914 C CA . ARG A 1 531 ? 11.041 -6.271 8.129 1.00 85.75 531 ARG A CA 1
ATOM 3915 C C . ARG A 1 531 ? 10.119 -5.149 8.563 1.00 85.75 531 ARG A C 1
ATOM 3917 O O . ARG A 1 531 ? 10.108 -4.088 7.942 1.00 85.75 531 ARG A O 1
ATOM 3924 N N . ASP A 1 532 ? 9.387 -5.367 9.646 1.00 85.88 532 ASP A N 1
ATOM 3925 C CA . ASP A 1 532 ? 8.488 -4.386 10.251 1.00 85.88 532 ASP A CA 1
ATOM 3926 C C . ASP A 1 532 ? 8.779 -4.300 11.759 1.00 85.88 532 ASP A C 1
ATOM 3928 O O . ASP A 1 532 ? 8.921 -5.342 12.405 1.00 85.88 532 ASP A O 1
ATOM 3932 N N . PRO A 1 533 ? 8.888 -3.098 12.355 1.00 82.94 533 PRO A N 1
ATOM 3933 C CA . PRO A 1 533 ? 8.982 -2.970 13.806 1.00 82.94 533 PRO A CA 1
ATOM 3934 C C . PRO A 1 533 ? 7.747 -3.486 14.548 1.00 82.94 533 PRO A C 1
ATOM 3936 O O . PRO A 1 533 ? 7.866 -3.902 15.701 1.00 82.94 533 PRO A O 1
ATOM 3939 N N . LYS A 1 534 ? 6.571 -3.509 13.920 1.00 84.25 534 LYS A N 1
ATOM 3940 C CA . LYS A 1 534 ? 5.400 -4.171 14.497 1.00 84.25 534 LYS A CA 1
ATOM 3941 C C . LYS A 1 534 ? 5.438 -5.646 14.141 1.00 84.25 534 LYS A C 1
ATOM 3943 O O . LYS A 1 534 ? 5.204 -6.029 12.998 1.00 84.25 534 LYS A O 1
ATOM 3948 N N . THR A 1 535 ? 5.760 -6.469 15.131 1.00 79.06 535 THR A N 1
ATOM 3949 C CA . THR A 1 535 ? 5.897 -7.908 14.934 1.00 79.06 535 THR A CA 1
ATOM 3950 C C . THR A 1 535 ? 4.533 -8.567 15.035 1.00 79.06 535 THR A C 1
ATOM 3952 O O . THR A 1 535 ? 3.883 -8.474 16.070 1.00 79.06 535 THR A O 1
ATOM 3955 N N . ASP A 1 536 ? 4.130 -9.283 13.990 1.00 85.06 536 ASP A N 1
ATOM 3956 C CA . ASP A 1 536 ? 3.047 -10.259 14.060 1.00 85.06 536 ASP A CA 1
ATOM 3957 C C . ASP A 1 536 ? 3.643 -11.655 13.909 1.00 85.06 536 ASP A C 1
ATOM 3959 O O . ASP A 1 536 ? 4.011 -12.095 12.819 1.00 85.06 536 ASP A O 1
ATOM 3963 N N . PHE A 1 537 ? 3.761 -12.352 15.035 1.00 86.12 537 PHE A N 1
ATOM 3964 C CA . PHE A 1 537 ? 4.439 -13.638 15.102 1.00 86.12 537 PHE A CA 1
ATOM 3965 C C . PHE A 1 537 ? 3.799 -14.685 14.183 1.00 86.12 537 PHE A C 1
ATOM 3967 O O . PHE A 1 537 ? 4.503 -15.445 13.518 1.00 86.12 537 PHE A O 1
ATOM 3974 N N . PHE A 1 538 ? 2.466 -14.738 14.129 1.00 88.31 538 PHE A N 1
ATOM 3975 C CA . PHE A 1 538 ? 1.757 -15.762 13.362 1.00 88.31 538 PHE A CA 1
ATOM 3976 C C . PHE A 1 538 ? 1.709 -15.427 11.878 1.00 88.31 538 PHE A C 1
ATOM 3978 O O . PHE A 1 538 ? 1.874 -16.326 11.053 1.00 88.31 538 PHE A O 1
ATOM 3985 N N . LYS A 1 539 ? 1.534 -14.148 11.531 1.00 87.75 539 LYS A N 1
ATOM 3986 C CA . LYS A 1 539 ? 1.599 -13.703 10.138 1.00 87.75 539 LYS A CA 1
ATOM 3987 C C . LYS A 1 539 ? 2.986 -13.932 9.552 1.00 87.75 539 LYS A C 1
ATOM 3989 O O . LYS A 1 539 ? 3.080 -14.537 8.491 1.00 87.75 539 LYS A O 1
ATOM 3994 N N . ASN A 1 540 ? 4.041 -13.554 10.273 1.00 87.31 540 ASN A N 1
ATOM 3995 C CA . ASN A 1 540 ? 5.414 -13.765 9.820 1.00 87.31 540 ASN A CA 1
ATOM 3996 C C . ASN A 1 540 ? 5.709 -15.263 9.647 1.00 87.31 540 ASN A C 1
ATOM 3998 O O . ASN A 1 540 ? 6.279 -15.659 8.637 1.00 87.31 540 ASN A O 1
ATOM 4002 N N . LEU A 1 541 ? 5.258 -16.128 10.568 1.00 89.31 541 LEU A N 1
ATOM 4003 C CA . LEU A 1 541 ? 5.364 -17.582 10.384 1.00 89.31 541 LEU A CA 1
ATOM 4004 C C . LEU A 1 541 ? 4.616 -18.082 9.144 1.00 89.31 541 LEU A C 1
ATOM 4006 O O . LEU A 1 541 ? 5.130 -18.945 8.438 1.00 89.31 541 LEU A O 1
ATOM 4010 N N . ASN A 1 542 ? 3.421 -17.560 8.869 1.00 89.12 542 ASN A N 1
ATOM 4011 C CA . ASN A 1 542 ? 2.668 -17.936 7.677 1.00 89.12 542 ASN A CA 1
ATOM 4012 C C . ASN A 1 542 ? 3.366 -17.473 6.389 1.00 89.12 542 ASN A C 1
ATOM 4014 O O . ASN A 1 542 ? 3.397 -18.219 5.414 1.00 89.12 542 ASN A O 1
ATOM 4018 N N . GLU A 1 543 ? 3.966 -16.280 6.390 1.00 86.31 543 GLU A N 1
ATOM 4019 C CA . GLU A 1 543 ? 4.785 -15.775 5.279 1.00 86.31 543 GLU A CA 1
ATOM 4020 C C . GLU A 1 543 ? 6.023 -16.654 5.055 1.00 86.31 543 GLU A C 1
ATOM 4022 O O . GLU A 1 543 ? 6.300 -17.036 3.921 1.00 86.31 543 GLU A O 1
ATOM 4027 N N . ILE A 1 544 ? 6.701 -17.074 6.131 1.00 87.75 544 ILE A N 1
ATOM 4028 C CA . ILE A 1 544 ? 7.826 -18.020 6.075 1.00 87.75 544 ILE A CA 1
ATOM 4029 C C . ILE A 1 544 ? 7.392 -19.360 5.462 1.00 87.75 544 ILE A C 1
ATOM 4031 O O . ILE A 1 544 ? 8.073 -19.886 4.584 1.00 87.75 544 ILE A O 1
ATOM 4035 N N . ILE A 1 545 ? 6.257 -19.916 5.899 1.00 87.81 545 ILE A N 1
ATOM 4036 C CA . ILE A 1 545 ? 5.719 -21.174 5.356 1.00 87.81 545 ILE A CA 1
ATOM 4037 C C . ILE A 1 545 ? 5.385 -21.010 3.871 1.00 87.81 545 ILE A C 1
ATOM 4039 O O . ILE A 1 545 ? 5.822 -21.821 3.061 1.00 87.81 545 ILE A O 1
ATOM 4043 N N . THR A 1 546 ? 4.692 -19.929 3.508 1.00 85.88 546 THR A N 1
ATOM 4044 C CA . THR A 1 546 ? 4.302 -19.626 2.122 1.00 85.88 546 THR A CA 1
ATOM 4045 C C . THR A 1 546 ? 5.529 -19.483 1.216 1.00 85.88 546 THR A C 1
ATOM 4047 O O . THR A 1 546 ? 5.537 -19.990 0.095 1.00 85.88 546 THR A O 1
ATOM 4050 N N . ALA A 1 547 ? 6.601 -18.848 1.698 1.00 86.50 547 ALA A N 1
ATOM 4051 C CA . ALA A 1 547 ? 7.854 -18.722 0.956 1.00 86.50 547 ALA A CA 1
ATOM 4052 C C . ALA A 1 547 ? 8.499 -20.090 0.661 1.00 86.50 547 ALA A C 1
ATOM 4054 O O . ALA A 1 547 ? 8.983 -20.319 -0.451 1.00 86.50 547 ALA A O 1
ATOM 4055 N N . VAL A 1 548 ? 8.464 -21.013 1.631 1.00 87.56 548 VAL A N 1
ATOM 4056 C CA . VAL A 1 548 ? 8.977 -22.385 1.474 1.00 87.56 548 VAL A CA 1
ATOM 4057 C C . VAL A 1 548 ? 8.075 -23.223 0.563 1.00 87.56 548 VAL A C 1
ATOM 4059 O O . VAL A 1 548 ? 8.588 -23.940 -0.294 1.00 87.56 548 VAL A O 1
ATOM 4062 N N . GLU A 1 549 ? 6.751 -23.123 0.711 1.00 87.75 549 GLU A N 1
ATOM 4063 C CA . GLU A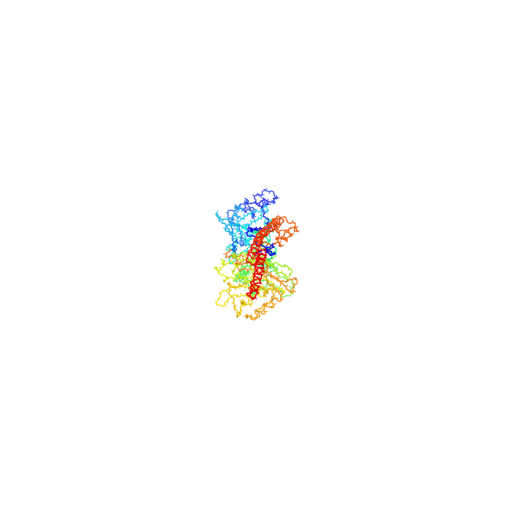 1 549 ? 5.767 -23.831 -0.123 1.00 87.75 549 GLU A CA 1
ATOM 4064 C C . GLU A 1 549 ? 5.851 -23.415 -1.595 1.00 87.75 549 GLU A C 1
ATOM 4066 O O . GLU A 1 549 ? 5.757 -24.258 -2.485 1.00 87.75 549 GLU A O 1
ATOM 4071 N N . ASN A 1 550 ? 6.105 -22.131 -1.854 1.00 84.62 550 ASN A N 1
ATOM 4072 C CA . ASN A 1 550 ? 6.302 -21.607 -3.204 1.00 84.62 550 ASN A CA 1
ATOM 4073 C C . ASN A 1 550 ? 7.690 -21.924 -3.790 1.00 84.62 550 ASN A C 1
ATOM 4075 O O . ASN A 1 550 ? 7.939 -21.587 -4.945 1.00 84.62 550 ASN A O 1
ATOM 4079 N N . HIS A 1 551 ? 8.598 -22.547 -3.024 1.00 85.00 551 HIS A N 1
ATOM 4080 C CA . HIS A 1 551 ? 9.982 -22.838 -3.423 1.00 85.00 551 HIS A CA 1
ATOM 4081 C C . HIS A 1 551 ? 10.778 -21.609 -3.909 1.00 85.00 551 HIS A C 1
ATOM 4083 O O . HIS A 1 551 ? 11.711 -21.742 -4.702 1.00 85.00 551 HIS A O 1
ATOM 4089 N N . LYS A 1 552 ? 10.440 -20.413 -3.414 1.00 81.50 552 LYS A N 1
ATOM 4090 C CA . LYS A 1 552 ? 11.072 -19.154 -3.827 1.00 81.50 552 LYS A CA 1
ATOM 4091 C C . LYS A 1 552 ? 12.279 -18.824 -2.969 1.00 81.50 552 LYS A C 1
ATOM 4093 O O . LYS A 1 552 ? 12.159 -18.731 -1.750 1.00 81.50 552 LYS A O 1
ATOM 4098 N N . LEU A 1 553 ? 13.430 -18.591 -3.595 1.00 83.88 553 LEU A N 1
ATOM 4099 C CA . LEU A 1 553 ? 14.626 -18.150 -2.875 1.00 83.88 553 LEU A CA 1
ATOM 4100 C C . LEU A 1 553 ? 14.564 -16.647 -2.547 1.00 83.88 553 LEU A C 1
ATOM 4102 O O . LEU A 1 553 ? 14.765 -16.271 -1.394 1.00 83.88 553 LEU A O 1
ATOM 4106 N N . TYR A 1 554 ? 14.182 -15.836 -3.533 1.00 81.94 554 TYR A N 1
ATOM 4107 C CA . TYR A 1 554 ? 14.072 -14.376 -3.478 1.00 81.94 554 TYR A CA 1
ATOM 4108 C C . TYR A 1 554 ? 12.638 -13.913 -3.825 1.00 81.94 554 TYR A C 1
ATOM 4110 O O . TYR A 1 554 ? 11.829 -14.736 -4.278 1.00 81.94 554 TYR A O 1
ATOM 4118 N N . PRO A 1 555 ? 12.274 -12.641 -3.561 1.00 82.19 555 PRO A N 1
ATOM 4119 C CA . PRO A 1 555 ? 11.036 -12.065 -4.072 1.00 82.19 555 PRO A CA 1
ATOM 4120 C C . PRO A 1 555 ? 11.002 -12.149 -5.599 1.00 82.19 555 PRO A C 1
ATOM 4122 O O . PRO A 1 555 ? 11.882 -11.659 -6.282 1.00 82.19 555 PRO A O 1
ATOM 4125 N N . ASP A 1 556 ? 9.988 -12.793 -6.152 1.00 81.62 556 ASP A N 1
ATOM 4126 C CA . ASP A 1 556 ? 9.823 -12.881 -7.602 1.00 81.62 556 ASP A CA 1
ATOM 4127 C C . ASP A 1 556 ? 8.351 -12.670 -7.935 1.00 81.62 556 ASP A C 1
ATOM 4129 O O . ASP A 1 556 ? 7.467 -13.158 -7.221 1.00 81.62 556 ASP A O 1
ATOM 4133 N N . SER A 1 557 ? 8.091 -11.932 -9.006 1.00 78.56 557 SER A N 1
ATOM 4134 C CA . SER A 1 557 ? 6.752 -11.625 -9.495 1.00 78.56 557 SER A CA 1
ATOM 4135 C C . SER A 1 557 ? 6.259 -12.585 -10.582 1.00 78.56 557 SER A C 1
ATOM 4137 O O . SER A 1 557 ? 5.074 -12.540 -10.904 1.00 78.56 557 SER A O 1
ATOM 4139 N N . GLU A 1 558 ? 7.117 -13.445 -11.141 1.00 75.19 558 GLU A N 1
ATOM 4140 C CA . GLU A 1 558 ? 6.766 -14.309 -12.279 1.00 75.19 558 GLU A CA 1
ATOM 4141 C C . GLU A 1 558 ? 6.278 -15.705 -11.871 1.00 75.19 558 GLU A C 1
ATOM 4143 O O . GLU A 1 558 ? 5.385 -16.269 -12.507 1.00 75.19 558 GLU A O 1
ATOM 4148 N N . SER A 1 559 ? 6.831 -16.274 -10.800 1.00 73.81 559 SER A N 1
ATOM 4149 C CA . SER A 1 559 ? 6.435 -17.590 -10.280 1.00 73.81 559 SER A CA 1
ATOM 4150 C C . SER A 1 559 ? 5.548 -17.471 -9.032 1.00 73.81 559 SER A C 1
ATOM 4152 O O . SER A 1 559 ? 5.669 -16.508 -8.296 1.00 73.81 559 SER A O 1
ATOM 4154 N N . GLY A 1 560 ? 4.664 -18.433 -8.732 1.00 75.38 560 GLY A N 1
ATOM 4155 C CA . GLY A 1 560 ? 3.948 -18.536 -7.437 1.00 75.38 560 GLY A CA 1
ATOM 4156 C C . GLY A 1 560 ? 3.172 -17.288 -6.959 1.00 75.38 560 GLY A C 1
ATOM 4157 O O . GLY A 1 560 ? 2.626 -16.534 -7.757 1.00 75.38 560 GLY A O 1
ATOM 4158 N N . ASP A 1 561 ? 3.098 -17.077 -5.635 1.00 81.12 561 ASP A N 1
ATOM 4159 C CA . ASP A 1 561 ? 2.486 -15.869 -5.051 1.00 81.12 561 ASP A CA 1
ATOM 4160 C C . ASP A 1 561 ? 3.413 -14.656 -5.214 1.00 81.12 561 ASP A C 1
ATOM 4162 O O . ASP A 1 561 ? 4.510 -14.618 -4.644 1.00 81.12 561 ASP A O 1
ATOM 4166 N N . MET A 1 562 ? 2.960 -13.653 -5.966 1.00 82.56 562 MET A N 1
ATOM 4167 C CA . MET A 1 562 ? 3.691 -12.417 -6.269 1.00 82.56 562 MET A CA 1
ATOM 4168 C C . MET A 1 562 ? 4.061 -11.605 -5.017 1.00 82.56 562 MET A C 1
ATOM 4170 O O . MET A 1 562 ? 4.988 -10.800 -5.072 1.00 82.56 562 MET A O 1
ATOM 4174 N N . ARG A 1 563 ? 3.369 -11.798 -3.881 1.00 84.88 563 ARG A N 1
ATOM 4175 C CA . ARG A 1 563 ? 3.650 -11.087 -2.619 1.00 84.88 563 ARG A CA 1
ATOM 4176 C C . ARG A 1 563 ? 4.504 -11.867 -1.617 1.00 84.88 563 ARG A C 1
ATOM 4178 O O . ARG A 1 563 ? 4.700 -11.408 -0.493 1.00 84.88 563 ARG A O 1
ATOM 4185 N N . SER A 1 564 ? 5.038 -13.017 -2.015 1.00 87.19 564 SER A N 1
ATOM 4186 C CA . SER A 1 564 ? 5.977 -13.787 -1.198 1.00 87.19 564 SER A CA 1
ATOM 4187 C C . SER A 1 564 ? 7.352 -13.111 -1.145 1.00 87.19 564 SER A C 1
ATOM 4189 O O . SER A 1 564 ? 7.958 -12.860 -2.182 1.00 87.19 564 SER A O 1
ATOM 4191 N N . THR A 1 565 ? 7.888 -12.892 0.059 1.00 83.81 565 THR A N 1
ATOM 4192 C CA . THR A 1 565 ? 9.212 -12.279 0.291 1.00 83.81 565 THR A CA 1
ATOM 4193 C C . THR A 1 565 ? 10.396 -13.209 -0.006 1.00 83.81 565 THR A C 1
ATOM 4195 O O . THR A 1 565 ? 11.531 -12.743 -0.062 1.00 83.81 565 THR A O 1
ATOM 4198 N N . GLY A 1 566 ? 10.157 -14.507 -0.218 1.00 86.12 566 GLY A N 1
ATOM 4199 C CA . GLY A 1 566 ? 11.200 -15.498 -0.512 1.00 86.12 566 GLY A CA 1
ATOM 4200 C C . GLY A 1 566 ? 11.908 -16.037 0.739 1.00 86.12 566 GLY A C 1
ATOM 4201 O O . GLY A 1 566 ? 11.818 -15.467 1.827 1.00 86.12 566 GLY A O 1
ATOM 4202 N N . MET A 1 567 ? 12.588 -17.179 0.599 1.00 87.38 567 MET A N 1
ATOM 4203 C CA . MET A 1 567 ? 13.212 -17.902 1.714 1.00 87.38 567 MET A CA 1
ATOM 4204 C C . MET A 1 567 ? 14.354 -17.131 2.389 1.00 87.38 567 MET A C 1
ATOM 4206 O O . MET A 1 567 ? 14.516 -17.258 3.600 1.00 87.38 567 MET A O 1
ATOM 4210 N N . GLU A 1 568 ? 15.136 -16.330 1.662 1.00 86.31 568 GLU A N 1
ATOM 4211 C CA . GLU A 1 568 ? 16.242 -15.566 2.264 1.00 86.31 568 GLU A CA 1
ATOM 4212 C C . GLU A 1 568 ? 15.733 -14.514 3.256 1.00 86.31 568 GLU A C 1
ATOM 4214 O O . GLU A 1 568 ? 16.155 -14.472 4.415 1.00 86.31 568 GLU A O 1
ATOM 4219 N N . ASN A 1 569 ? 14.743 -13.730 2.828 1.00 86.69 569 ASN A N 1
ATOM 4220 C CA . ASN A 1 569 ? 14.065 -12.760 3.682 1.00 86.69 569 ASN A CA 1
ATOM 4221 C C . ASN A 1 569 ? 13.275 -13.454 4.802 1.00 86.69 569 ASN A C 1
ATOM 4223 O O . ASN A 1 569 ? 13.252 -12.971 5.930 1.00 86.69 569 ASN A O 1
ATOM 4227 N N . ALA A 1 570 ? 12.683 -14.621 4.533 1.00 87.06 570 ALA A N 1
ATOM 4228 C CA . ALA A 1 570 ? 12.008 -15.423 5.551 1.00 87.06 570 ALA A CA 1
ATOM 4229 C C . ALA A 1 570 ? 12.967 -15.906 6.659 1.00 87.06 570 ALA A C 1
ATOM 4231 O O . ALA A 1 570 ? 12.594 -15.907 7.830 1.00 87.06 570 ALA A O 1
ATOM 4232 N N . ILE A 1 571 ? 14.214 -16.273 6.335 1.00 88.25 571 ILE A N 1
ATOM 4233 C CA . ILE A 1 571 ? 15.231 -16.613 7.348 1.00 88.25 571 ILE A CA 1
ATOM 4234 C C . ILE A 1 571 ? 15.525 -15.397 8.229 1.00 88.25 571 ILE A C 1
ATOM 4236 O O . ILE A 1 571 ? 15.562 -15.524 9.453 1.00 88.25 571 ILE A O 1
ATOM 4240 N N . GLN A 1 572 ? 15.651 -14.212 7.629 1.00 86.88 572 GLN A N 1
ATOM 4241 C CA . GLN A 1 572 ? 15.814 -12.974 8.388 1.00 86.88 572 GLN A CA 1
ATOM 4242 C C . GLN A 1 572 ? 14.605 -12.698 9.301 1.00 86.88 572 GLN A C 1
ATOM 4244 O O . GLN A 1 572 ? 14.784 -12.322 10.459 1.00 86.88 572 GLN A O 1
ATOM 4249 N N . MET A 1 573 ? 13.378 -12.957 8.833 1.00 86.44 573 MET A N 1
ATOM 4250 C CA . MET A 1 573 ? 12.175 -12.864 9.667 1.00 86.44 573 MET A CA 1
ATOM 4251 C C . MET A 1 573 ? 12.216 -13.843 10.852 1.00 86.44 573 MET A C 1
ATOM 4253 O O . MET A 1 573 ? 11.804 -13.479 11.951 1.00 86.44 573 MET A O 1
ATOM 4257 N N . ILE A 1 574 ? 12.728 -15.070 10.678 1.00 89.31 574 ILE A N 1
ATOM 4258 C CA . ILE A 1 574 ? 12.900 -16.027 11.788 1.00 89.31 574 ILE A CA 1
ATOM 4259 C C . ILE A 1 574 ? 13.870 -15.468 12.832 1.00 89.31 574 ILE A C 1
ATOM 4261 O O . ILE A 1 574 ? 13.575 -15.534 14.029 1.00 89.31 574 ILE A O 1
ATOM 4265 N N . ASP A 1 575 ? 15.000 -14.909 12.398 1.00 89.19 575 ASP A N 1
ATOM 4266 C CA . ASP A 1 575 ? 15.975 -14.288 13.297 1.00 89.19 575 ASP A CA 1
ATOM 4267 C C . ASP A 1 575 ? 15.347 -13.138 14.095 1.00 89.19 575 ASP A C 1
ATOM 4269 O O . ASP A 1 575 ? 15.519 -13.067 15.316 1.00 89.19 575 ASP A O 1
ATOM 4273 N N . ASP A 1 576 ? 14.529 -12.309 13.447 1.00 86.94 576 ASP A N 1
ATOM 4274 C CA . ASP A 1 576 ? 13.795 -11.222 14.096 1.00 86.94 576 ASP A CA 1
ATOM 4275 C C . ASP A 1 576 ? 12.773 -11.727 15.124 1.00 86.94 576 ASP A C 1
ATOM 4277 O O . ASP A 1 576 ? 12.708 -11.217 16.248 1.00 86.94 576 ASP A O 1
ATOM 4281 N N . LEU A 1 577 ? 12.008 -12.771 14.789 1.00 87.81 577 LEU A N 1
ATOM 4282 C CA . LEU A 1 577 ? 11.069 -13.401 15.722 1.00 87.81 577 LEU A CA 1
ATOM 4283 C C . LEU A 1 577 ? 11.799 -14.009 16.930 1.00 87.81 577 LEU A C 1
ATOM 4285 O O . LEU A 1 577 ? 11.336 -13.890 18.070 1.00 87.81 577 LEU A O 1
ATOM 4289 N N . MET A 1 578 ? 12.954 -14.645 16.711 1.00 88.62 578 MET A N 1
ATOM 4290 C CA . MET A 1 578 ? 13.788 -15.174 17.792 1.00 88.62 578 MET A CA 1
ATOM 4291 C C . MET A 1 578 ? 14.345 -14.053 18.673 1.00 88.62 578 MET A C 1
ATOM 4293 O O . MET A 1 578 ? 14.352 -14.192 19.902 1.00 88.62 578 MET A O 1
ATOM 4297 N N . GLU A 1 579 ? 14.777 -12.941 18.076 1.00 88.06 579 GLU A N 1
ATOM 4298 C CA . GLU A 1 579 ? 15.241 -11.760 18.801 1.00 88.06 579 GLU A CA 1
ATOM 4299 C C . GLU A 1 579 ? 14.121 -11.185 19.683 1.00 88.06 579 GLU A C 1
ATOM 4301 O O . GLU A 1 579 ? 14.343 -10.972 20.880 1.00 88.06 579 GLU A O 1
ATOM 4306 N N . HIS A 1 580 ? 12.909 -11.023 19.142 1.00 87.06 580 HIS A N 1
ATOM 4307 C CA . HIS A 1 580 ? 11.734 -10.545 19.879 1.00 87.06 580 HIS A CA 1
ATOM 4308 C C . HIS A 1 580 ? 11.412 -11.434 21.092 1.00 87.06 580 HIS A C 1
ATOM 4310 O O . HIS A 1 580 ? 11.293 -10.960 22.229 1.00 87.06 580 HIS A O 1
ATOM 4316 N N . VAL A 1 581 ? 11.345 -12.756 20.894 1.00 88.56 581 VAL A N 1
ATOM 4317 C CA . VAL A 1 581 ? 11.085 -13.711 21.984 1.00 88.56 581 VAL A CA 1
ATOM 4318 C C . VAL A 1 581 ? 12.213 -13.690 23.022 1.00 88.56 581 VAL A C 1
ATOM 4320 O O . VAL A 1 581 ? 11.951 -13.774 24.226 1.00 88.56 581 VAL A O 1
ATOM 4323 N N . SER A 1 582 ? 13.468 -13.556 22.591 1.00 89.00 582 SER A N 1
ATOM 4324 C CA . SER A 1 582 ? 14.627 -13.463 23.484 1.00 89.00 582 SER A CA 1
ATOM 4325 C C . SER A 1 582 ? 14.583 -12.199 24.347 1.00 89.00 582 SER A C 1
ATOM 4327 O O . SER A 1 582 ? 14.746 -12.281 25.568 1.00 89.00 582 SER A O 1
ATOM 4329 N N . LYS A 1 583 ? 14.266 -11.040 23.754 1.00 87.12 583 LYS A N 1
ATOM 4330 C CA . LYS A 1 583 ? 14.067 -9.773 24.476 1.00 87.12 583 LYS A CA 1
ATOM 4331 C C . LYS A 1 583 ? 12.913 -9.861 25.466 1.00 87.12 583 LYS A C 1
ATOM 4333 O O . LYS A 1 583 ? 13.075 -9.489 26.629 1.00 87.12 583 LYS A O 1
ATOM 4338 N N . SER A 1 584 ? 11.785 -10.424 25.042 1.00 86.81 584 SER A N 1
ATOM 4339 C CA . SER A 1 584 ? 10.629 -10.669 25.907 1.00 86.81 584 SER A CA 1
ATOM 4340 C C . SER A 1 584 ? 10.995 -11.557 27.102 1.00 86.81 584 SER A C 1
ATOM 4342 O O . SER A 1 584 ? 10.667 -11.238 28.247 1.00 86.81 584 SER A O 1
ATOM 4344 N N . ARG A 1 585 ? 11.765 -12.631 26.879 1.00 87.25 585 ARG A N 1
ATOM 4345 C CA . ARG A 1 585 ? 12.297 -13.483 27.956 1.00 87.25 585 ARG A CA 1
ATOM 4346 C C . ARG A 1 585 ? 13.260 -12.736 28.876 1.00 87.25 585 ARG A C 1
ATOM 4348 O O . ARG A 1 585 ? 13.171 -12.902 30.092 1.00 87.25 585 ARG A O 1
ATOM 4355 N N . ALA A 1 586 ? 14.150 -11.910 28.332 1.00 90.25 586 ALA A N 1
ATOM 4356 C CA . ALA A 1 586 ? 15.076 -11.102 29.121 1.00 90.25 586 ALA A CA 1
ATOM 4357 C C . ALA A 1 586 ? 14.331 -10.099 30.019 1.00 90.25 586 ALA A C 1
ATOM 4359 O O . ALA A 1 586 ? 14.673 -9.953 31.195 1.00 90.25 586 ALA A O 1
ATOM 4360 N N . LEU A 1 587 ? 13.268 -9.470 29.505 1.00 87.44 587 LEU A N 1
ATOM 4361 C CA . LEU A 1 587 ? 12.406 -8.569 30.269 1.00 87.44 587 LEU A CA 1
ATOM 4362 C C . LEU A 1 587 ? 11.709 -9.298 31.426 1.00 87.44 587 LEU A C 1
ATOM 4364 O O . LEU A 1 587 ? 11.748 -8.824 32.562 1.00 87.44 587 LEU A O 1
ATOM 4368 N N . VAL A 1 588 ? 11.119 -10.468 31.161 1.00 86.94 588 VAL A N 1
ATOM 4369 C CA . VAL A 1 588 ? 10.496 -11.306 32.202 1.00 86.94 588 VAL A CA 1
ATOM 4370 C C . VAL A 1 588 ? 11.533 -11.747 33.240 1.00 86.94 588 VAL A C 1
ATOM 4372 O O . VAL A 1 588 ? 11.262 -11.688 34.438 1.00 86.94 588 VAL A O 1
ATOM 4375 N N . GLY A 1 589 ? 12.745 -12.110 32.814 1.00 90.00 589 GLY A N 1
ATOM 4376 C CA . GLY A 1 589 ? 13.852 -12.437 33.717 1.00 90.00 589 GLY A CA 1
ATOM 4377 C C . GLY A 1 589 ? 14.231 -11.271 34.638 1.00 90.00 589 GLY A C 1
ATOM 4378 O O . GLY A 1 589 ? 14.365 -11.451 35.849 1.00 90.00 589 GLY A O 1
ATOM 4379 N N . ALA A 1 590 ? 14.326 -10.052 34.097 1.00 91.25 590 ALA A N 1
ATOM 4380 C CA . ALA A 1 590 ? 14.594 -8.848 34.883 1.00 91.25 590 ALA A CA 1
ATOM 4381 C C . ALA A 1 590 ? 13.467 -8.540 35.887 1.00 91.25 590 ALA A C 1
ATOM 4383 O O . ALA A 1 590 ? 13.736 -8.223 37.049 1.00 91.25 590 ALA A O 1
ATOM 4384 N N . GLN A 1 591 ? 12.203 -8.681 35.474 1.00 88.88 591 GLN A N 1
ATOM 4385 C CA . GLN A 1 591 ? 11.045 -8.507 36.357 1.00 88.88 591 GLN A CA 1
ATOM 4386 C C . GLN A 1 591 ? 11.003 -9.564 37.465 1.00 88.88 591 GLN A C 1
ATOM 4388 O O . GLN A 1 591 ? 10.738 -9.219 38.617 1.00 88.88 591 GLN A O 1
ATOM 4393 N N . SER A 1 592 ? 11.325 -10.821 37.146 1.00 90.81 592 SER A N 1
ATOM 4394 C CA . SER A 1 592 ? 11.432 -11.902 38.129 1.00 90.81 592 SER A CA 1
ATOM 4395 C C . SER A 1 592 ? 12.491 -11.583 39.182 1.00 90.81 592 SER A C 1
ATOM 4397 O O . SER A 1 592 ? 12.217 -11.702 40.372 1.00 90.81 592 SER A O 1
ATOM 4399 N N . ASN A 1 593 ? 13.668 -11.095 38.777 1.00 91.44 593 ASN A N 1
ATOM 4400 C CA . ASN A 1 593 ? 14.711 -10.676 39.718 1.00 91.44 593 ASN A CA 1
ATOM 4401 C C . ASN A 1 593 ? 14.244 -9.518 40.616 1.00 91.44 593 ASN A C 1
ATOM 4403 O O . ASN A 1 593 ? 14.478 -9.527 41.824 1.00 91.44 593 ASN A O 1
ATOM 4407 N N . SER A 1 594 ? 13.536 -8.534 40.051 1.00 92.56 594 SER A N 1
ATOM 4408 C CA . SER A 1 594 ? 12.956 -7.431 40.828 1.00 92.56 594 SER A CA 1
ATOM 4409 C C . SER A 1 594 ? 11.903 -7.910 41.834 1.00 92.56 594 SER A C 1
ATOM 4411 O O . SER A 1 594 ? 11.811 -7.363 42.939 1.00 92.56 594 SER A O 1
ATOM 4413 N N . LEU A 1 595 ? 11.102 -8.914 41.469 1.00 91.50 595 LEU A N 1
ATOM 4414 C CA . LEU A 1 595 ? 10.101 -9.508 42.350 1.00 91.50 595 LEU A CA 1
ATOM 4415 C C . LEU A 1 595 ? 10.761 -10.297 43.483 1.00 91.50 595 LEU A C 1
ATOM 4417 O O . LEU A 1 595 ? 10.374 -10.104 44.632 1.00 91.50 595 LEU A O 1
ATOM 4421 N N . THR A 1 596 ? 11.784 -11.104 43.189 1.00 94.19 596 THR A N 1
ATOM 4422 C CA . THR A 1 596 ? 12.570 -11.824 44.204 1.00 94.19 596 THR A CA 1
ATOM 4423 C C . THR A 1 596 ? 13.169 -10.855 45.221 1.00 94.19 596 THR A C 1
ATOM 4425 O O . THR A 1 596 ? 12.940 -11.012 46.416 1.00 94.19 596 THR A O 1
ATOM 4428 N N . ASN A 1 597 ? 13.816 -9.777 44.765 1.00 95.44 597 ASN A N 1
ATOM 4429 C CA . ASN A 1 597 ? 14.367 -8.750 45.658 1.00 95.44 597 ASN A CA 1
ATOM 4430 C C . ASN A 1 597 ? 13.283 -8.077 46.521 1.00 95.44 597 ASN A C 1
ATOM 4432 O O . ASN A 1 597 ? 13.501 -7.758 47.692 1.00 95.44 597 ASN A O 1
ATOM 4436 N N . SER A 1 598 ? 12.100 -7.839 45.948 1.00 94.75 598 SER A N 1
ATOM 4437 C CA . SER A 1 598 ? 10.971 -7.255 46.682 1.00 94.75 598 SER A CA 1
ATOM 4438 C C . SER A 1 598 ? 10.412 -8.228 47.721 1.00 94.75 598 SER A C 1
ATOM 4440 O O . SER A 1 598 ? 10.095 -7.809 48.833 1.00 94.75 598 SER A O 1
ATOM 4442 N N . LEU A 1 599 ? 10.334 -9.517 47.385 1.00 94.88 599 LEU A N 1
ATOM 4443 C CA . LEU A 1 599 ? 9.899 -10.580 48.285 1.00 94.88 599 LEU A CA 1
ATOM 4444 C C . LEU A 1 599 ? 10.856 -10.718 49.472 1.00 94.88 599 LEU A C 1
ATOM 4446 O O . LEU A 1 599 ? 10.401 -10.700 50.611 1.00 94.88 599 LEU A O 1
ATOM 4450 N N . GLU A 1 600 ? 12.166 -10.763 49.221 1.00 96.06 600 GLU A N 1
ATOM 4451 C CA . GLU A 1 600 ? 13.194 -10.804 50.271 1.00 96.06 600 GLU A CA 1
ATOM 4452 C C . GLU A 1 600 ? 13.090 -9.593 51.210 1.00 96.06 600 GLU A C 1
ATOM 4454 O O . GLU A 1 600 ? 13.146 -9.727 52.434 1.00 96.06 600 GLU A O 1
ATOM 4459 N N . ARG A 1 601 ? 12.859 -8.394 50.659 1.00 95.50 601 ARG A N 1
ATOM 4460 C CA . ARG A 1 601 ? 12.673 -7.175 51.458 1.00 95.50 601 ARG A CA 1
ATOM 4461 C C . ARG A 1 601 ? 11.397 -7.209 52.298 1.00 95.50 601 ARG A C 1
ATOM 4463 O O . ARG A 1 601 ? 11.420 -6.755 53.442 1.00 95.50 601 ARG A O 1
ATOM 4470 N N . VAL A 1 602 ? 10.291 -7.710 51.748 1.00 96.56 602 VAL A N 1
ATOM 4471 C CA . VAL A 1 602 ? 9.027 -7.858 52.486 1.00 96.56 602 VAL A CA 1
ATOM 4472 C C . VAL A 1 602 ? 9.177 -8.893 53.594 1.00 96.56 602 VAL A C 1
ATOM 4474 O O . VAL A 1 602 ? 8.764 -8.612 54.712 1.00 96.56 602 VAL A O 1
ATOM 4477 N N . GLN A 1 603 ? 9.833 -10.024 53.333 1.00 96.06 603 GLN A N 1
ATOM 4478 C CA . GLN A 1 603 ? 10.132 -11.034 54.352 1.00 96.06 603 GLN A CA 1
ATOM 4479 C C . GLN A 1 603 ? 10.994 -10.458 55.480 1.00 96.06 603 GLN A C 1
ATOM 4481 O O . GLN A 1 603 ? 10.704 -10.667 56.656 1.00 96.06 603 GLN A O 1
ATOM 4486 N N . LEU A 1 604 ? 12.018 -9.664 55.152 1.00 96.44 604 LEU A N 1
ATOM 4487 C CA . LEU A 1 604 ? 12.837 -8.993 56.162 1.00 96.44 604 LEU A CA 1
ATOM 4488 C C . LEU A 1 604 ? 12.023 -7.986 56.992 1.00 96.44 604 LEU A C 1
ATOM 4490 O O . LEU A 1 604 ? 12.198 -7.895 58.211 1.00 96.44 604 LEU A O 1
ATOM 4494 N N . LEU A 1 605 ? 11.133 -7.228 56.345 1.00 95.38 605 LEU A N 1
ATOM 4495 C CA . LEU A 1 605 ? 10.244 -6.278 57.011 1.00 95.38 605 LEU A CA 1
ATOM 4496 C C . LEU A 1 605 ? 9.223 -6.992 57.902 1.00 95.38 605 LEU A C 1
ATOM 4498 O O . LEU A 1 605 ? 8.959 -6.529 59.009 1.00 95.38 605 LEU A O 1
ATOM 4502 N N . GLU A 1 606 ? 8.672 -8.111 57.440 1.00 95.62 606 GLU A N 1
ATOM 4503 C CA . GLU A 1 606 ? 7.761 -8.965 58.196 1.00 95.62 606 GLU A CA 1
ATOM 4504 C C . GLU A 1 606 ? 8.448 -9.479 59.458 1.00 95.62 606 GLU A C 1
ATOM 4506 O O . GLU A 1 606 ? 7.942 -9.240 60.552 1.00 95.62 606 GLU A O 1
ATOM 4511 N N . ILE A 1 607 ? 9.643 -10.067 59.333 1.00 95.12 607 ILE A N 1
ATOM 4512 C CA . ILE A 1 607 ? 10.446 -10.521 60.477 1.00 95.12 607 ILE A CA 1
ATOM 4513 C C . ILE A 1 607 ? 10.712 -9.358 61.437 1.00 95.12 607 ILE A C 1
ATOM 4515 O O . ILE A 1 607 ? 10.441 -9.472 62.628 1.00 95.12 607 ILE A O 1
ATOM 4519 N N . SER A 1 608 ? 11.167 -8.210 60.928 1.00 93.69 608 SER A N 1
ATOM 4520 C CA . SER A 1 608 ? 11.454 -7.026 61.751 1.00 93.69 608 SER A CA 1
ATOM 4521 C C . SER A 1 608 ? 10.212 -6.511 62.484 1.00 93.69 608 SER A C 1
ATOM 4523 O O . SER A 1 608 ? 10.278 -6.153 63.657 1.00 93.69 608 SER A O 1
ATOM 4525 N N . THR A 1 609 ? 9.059 -6.509 61.815 1.00 93.94 609 THR A N 1
ATOM 4526 C CA . THR A 1 609 ? 7.774 -6.097 62.395 1.00 93.94 609 THR A CA 1
ATOM 4527 C C . THR A 1 609 ? 7.285 -7.111 63.422 1.00 93.94 609 THR A C 1
ATOM 4529 O O . THR A 1 609 ? 6.789 -6.714 64.472 1.00 93.94 609 THR A O 1
ATOM 4532 N N . MET A 1 610 ? 7.452 -8.411 63.170 1.00 92.19 610 MET A N 1
ATOM 4533 C CA . MET A 1 610 ? 7.157 -9.468 64.137 1.00 92.19 610 MET A CA 1
ATOM 4534 C C . MET A 1 610 ? 8.044 -9.343 65.376 1.00 92.19 610 MET A C 1
ATOM 4536 O O . MET A 1 610 ? 7.527 -9.429 66.485 1.00 92.19 610 MET A O 1
ATOM 4540 N N . THR A 1 611 ? 9.342 -9.077 65.211 1.00 92.56 611 THR A N 1
ATOM 4541 C CA . THR A 1 611 ? 10.270 -8.837 66.323 1.00 92.56 611 THR A CA 1
ATOM 4542 C C . THR A 1 611 ? 9.896 -7.581 67.107 1.00 92.56 611 THR A C 1
ATOM 4544 O O . THR A 1 611 ? 9.827 -7.636 68.330 1.00 92.56 611 THR A O 1
ATOM 4547 N N . LEU A 1 612 ? 9.592 -6.465 66.433 1.00 91.62 612 LEU A N 1
ATOM 4548 C CA . LEU A 1 612 ? 9.135 -5.233 67.088 1.00 91.62 612 LEU A CA 1
ATOM 4549 C C . LEU A 1 612 ? 7.818 -5.445 67.839 1.00 91.62 612 LEU A C 1
ATOM 4551 O O . LEU A 1 612 ? 7.690 -5.028 68.987 1.00 91.62 612 LEU A O 1
ATOM 4555 N N . ARG A 1 613 ? 6.850 -6.127 67.220 1.00 91.00 613 ARG A N 1
ATOM 4556 C CA . ARG A 1 613 ? 5.581 -6.484 67.861 1.00 91.00 613 ARG A CA 1
ATOM 4557 C C . ARG A 1 613 ? 5.823 -7.350 69.089 1.00 91.00 613 ARG A C 1
ATOM 4559 O O . ARG A 1 613 ? 5.245 -7.069 70.130 1.00 91.00 613 ARG A O 1
ATOM 4566 N N . SER A 1 614 ? 6.690 -8.353 68.977 1.00 91.06 614 SER A N 1
ATOM 4567 C CA . SER A 1 614 ? 7.024 -9.235 70.090 1.00 91.06 614 SER A CA 1
ATOM 4568 C C . SER A 1 614 ? 7.704 -8.477 71.231 1.00 91.06 614 SER A C 1
ATOM 4570 O O . SER A 1 614 ? 7.322 -8.626 72.380 1.00 91.06 614 SER A O 1
ATOM 4572 N N . SER A 1 615 ? 8.606 -7.545 70.921 1.00 87.31 615 SER A N 1
ATOM 4573 C CA . SER A 1 615 ? 9.251 -6.697 71.930 1.00 87.31 615 SER A CA 1
ATOM 4574 C C . SER A 1 615 ? 8.310 -5.705 72.633 1.00 87.31 615 SER A C 1
ATOM 4576 O O . SER A 1 615 ? 8.679 -5.202 73.692 1.00 87.31 615 SER A O 1
ATOM 4578 N N . VAL A 1 616 ? 7.163 -5.346 72.042 1.00 85.00 616 VAL A N 1
ATOM 4579 C CA . VAL A 1 616 ? 6.251 -4.312 72.578 1.00 85.00 616 VAL A CA 1
ATOM 4580 C C . VAL A 1 616 ? 4.985 -4.906 73.194 1.00 85.00 616 VAL A C 1
ATOM 4582 O O . VAL A 1 616 ? 4.513 -4.411 74.214 1.00 85.00 616 VAL A O 1
ATOM 4585 N N . ILE A 1 617 ? 4.396 -5.914 72.550 1.00 82.88 617 ILE A N 1
ATOM 4586 C CA . ILE A 1 617 ? 3.103 -6.498 72.927 1.00 82.88 617 ILE A CA 1
ATOM 4587 C C . ILE A 1 617 ? 3.294 -7.815 73.671 1.00 82.88 617 ILE A C 1
ATOM 4589 O O . ILE A 1 617 ? 2.563 -8.079 74.630 1.00 82.88 617 ILE A O 1
ATOM 4593 N N . ASP A 1 618 ? 4.238 -8.649 73.228 1.00 85.19 618 ASP A N 1
ATOM 4594 C CA . ASP A 1 618 ? 4.406 -9.956 73.845 1.00 85.19 618 ASP A CA 1
ATOM 4595 C C . ASP A 1 618 ? 5.059 -9.785 75.217 1.00 85.19 618 ASP A C 1
ATOM 4597 O O . ASP A 1 618 ? 5.974 -8.992 75.432 1.00 85.19 618 ASP A O 1
ATOM 4601 N N . THR A 1 619 ? 4.538 -10.526 76.188 1.00 83.38 619 THR A N 1
ATOM 4602 C CA . THR A 1 619 ? 5.099 -10.547 77.534 1.00 83.38 619 THR A CA 1
ATOM 4603 C C . THR A 1 619 ? 6.296 -11.485 77.549 1.00 83.38 619 THR A C 1
ATOM 4605 O O . THR A 1 619 ? 6.164 -12.643 77.147 1.00 83.38 619 THR A O 1
ATOM 4608 N N . ASP A 1 620 ? 7.439 -11.030 78.066 1.00 86.69 620 ASP A N 1
ATOM 4609 C CA . ASP A 1 620 ? 8.539 -11.934 78.398 1.00 86.69 620 ASP A CA 1
ATOM 4610 C C . ASP A 1 620 ? 8.066 -12.882 79.509 1.00 86.69 620 ASP A C 1
ATOM 4612 O O . ASP A 1 620 ? 7.947 -12.511 80.679 1.00 86.69 620 ASP A O 1
ATOM 4616 N N . ILE A 1 621 ? 7.730 -14.114 79.125 1.00 86.06 621 ILE A N 1
ATOM 4617 C CA . ILE A 1 621 ? 7.168 -15.117 80.032 1.00 86.06 621 ILE A CA 1
ATOM 4618 C C . ILE A 1 621 ? 8.153 -15.438 81.162 1.00 86.06 621 ILE A C 1
ATOM 4620 O O . ILE A 1 621 ? 7.711 -15.711 82.278 1.00 86.06 621 ILE A O 1
ATOM 4624 N N . ALA A 1 622 ? 9.466 -15.389 80.914 1.00 86.00 622 ALA A N 1
ATOM 4625 C CA . ALA A 1 622 ? 10.458 -15.666 81.944 1.00 86.00 622 ALA A CA 1
ATOM 4626 C C . ALA A 1 622 ? 10.483 -14.544 82.989 1.00 86.00 622 ALA A C 1
ATOM 4628 O O . ALA A 1 622 ? 10.390 -14.826 84.187 1.00 86.00 622 ALA A O 1
ATOM 4629 N N . GLU A 1 623 ? 10.528 -13.282 82.552 1.00 86.69 623 GLU A N 1
ATOM 4630 C CA . GLU A 1 623 ? 10.486 -12.127 83.456 1.00 86.69 623 GLU A CA 1
ATOM 4631 C C . GLU A 1 623 ? 9.143 -12.033 84.196 1.00 86.69 623 GLU A C 1
ATOM 4633 O O . GLU A 1 623 ? 9.110 -11.893 85.421 1.00 86.69 623 GLU A O 1
ATOM 4638 N N . ALA A 1 624 ? 8.018 -12.188 83.493 1.00 88.56 624 ALA A N 1
ATOM 4639 C CA . ALA A 1 624 ? 6.690 -12.149 84.098 1.00 88.56 624 ALA A CA 1
ATOM 4640 C C . ALA A 1 624 ? 6.461 -13.302 85.086 1.00 88.56 624 ALA A C 1
ATOM 4642 O O . ALA A 1 624 ? 5.900 -13.083 86.161 1.00 88.56 624 ALA A O 1
ATOM 4643 N N . SER A 1 625 ? 6.930 -14.517 84.777 1.00 90.25 625 SER A N 1
ATOM 4644 C CA . SER A 1 625 ? 6.869 -15.659 85.699 1.00 90.25 625 SER A CA 1
ATOM 4645 C C . SER A 1 625 ? 7.738 -15.430 86.936 1.00 90.25 625 SER A C 1
ATOM 4647 O O . SER A 1 625 ? 7.343 -15.803 88.045 1.00 90.25 625 SER A O 1
ATOM 4649 N N . LEU A 1 626 ? 8.908 -14.808 86.779 1.00 93.12 626 LEU A N 1
ATOM 4650 C CA . LEU A 1 626 ? 9.795 -14.479 87.893 1.00 93.12 626 LEU A CA 1
ATOM 4651 C C . LEU A 1 626 ? 9.171 -13.405 88.790 1.00 93.12 626 LEU A C 1
ATOM 4653 O O . LEU A 1 626 ? 9.080 -13.610 90.001 1.00 93.12 626 LEU A O 1
ATOM 4657 N N . ASN A 1 627 ? 8.650 -12.326 88.204 1.00 91.00 627 ASN A N 1
ATOM 4658 C CA . ASN A 1 627 ? 7.935 -11.271 88.922 1.00 91.00 627 ASN A CA 1
ATOM 4659 C C . ASN A 1 627 ? 6.694 -11.817 89.641 1.00 91.00 627 ASN A C 1
ATOM 4661 O O . ASN A 1 627 ? 6.466 -11.495 90.807 1.00 91.00 627 ASN A O 1
ATOM 4665 N N . LEU A 1 628 ? 5.921 -12.698 88.999 1.00 93.50 628 LEU A N 1
ATOM 4666 C CA . LEU A 1 628 ? 4.777 -13.367 89.622 1.00 93.50 628 LEU A CA 1
ATOM 4667 C C . LEU A 1 628 ? 5.212 -14.248 90.799 1.00 93.50 628 LEU A C 1
ATOM 4669 O O . LEU A 1 628 ? 4.580 -14.220 91.853 1.00 93.50 628 LEU A O 1
ATOM 4673 N N . THR A 1 629 ? 6.302 -15.002 90.646 1.00 93.12 629 THR A N 1
ATOM 4674 C CA . THR A 1 629 ? 6.849 -15.853 91.713 1.00 93.12 629 THR A CA 1
ATOM 4675 C C . THR A 1 629 ? 7.339 -15.008 92.888 1.00 93.12 629 THR A C 1
ATOM 4677 O O . THR A 1 629 ? 7.023 -15.317 94.037 1.00 93.12 629 THR A O 1
ATOM 4680 N N . GLN A 1 630 ? 8.047 -13.908 92.621 1.00 93.50 630 GLN A N 1
ATOM 4681 C CA . GLN A 1 630 ? 8.499 -12.960 93.638 1.00 93.50 630 GLN A CA 1
ATOM 4682 C C . GLN A 1 630 ? 7.317 -12.306 94.357 1.00 93.50 630 GLN A C 1
ATOM 4684 O O . GLN A 1 630 ? 7.302 -12.250 95.588 1.00 93.50 630 GLN A O 1
ATOM 4689 N N . LEU A 1 631 ? 6.302 -11.853 93.616 1.00 91.88 631 LEU A N 1
ATOM 4690 C CA . LEU A 1 631 ? 5.109 -11.240 94.188 1.00 91.88 631 LEU A CA 1
ATOM 4691 C C . LEU A 1 631 ? 4.328 -12.256 95.025 1.00 91.88 631 LEU A C 1
ATOM 4693 O O . LEU A 1 631 ? 3.979 -11.955 96.162 1.00 91.88 631 LEU A O 1
ATOM 4697 N N . SER A 1 632 ? 4.137 -13.477 94.525 1.00 92.19 632 SER A N 1
ATOM 4698 C CA . SER A 1 632 ? 3.498 -14.573 95.260 1.00 92.19 632 SER A CA 1
ATOM 4699 C C . SER A 1 632 ? 4.259 -14.914 96.542 1.00 92.19 632 SER A C 1
ATOM 4701 O O . SER A 1 632 ? 3.645 -15.052 97.598 1.00 92.19 632 SER A O 1
ATOM 4703 N N . LEU A 1 633 ? 5.592 -14.993 96.494 1.00 91.88 633 LEU A N 1
ATOM 4704 C CA . LEU A 1 633 ? 6.421 -15.251 97.672 1.00 91.88 633 LEU A CA 1
ATOM 4705 C C . LEU A 1 633 ? 6.334 -14.100 98.682 1.00 91.88 633 LEU A C 1
ATOM 4707 O O . LEU A 1 633 ? 6.165 -14.338 99.877 1.00 91.88 633 LEU A O 1
ATOM 4711 N N . SER A 1 634 ? 6.395 -12.851 98.213 1.00 90.06 634 SER A N 1
ATOM 4712 C CA . SER A 1 634 ? 6.234 -11.669 99.066 1.00 90.06 634 SER A CA 1
ATOM 4713 C C . SER A 1 634 ? 4.838 -11.604 99.696 1.00 90.06 634 SER A C 1
ATOM 4715 O O . SER A 1 634 ? 4.708 -11.287 100.875 1.00 90.06 634 SER A O 1
ATOM 4717 N N . TYR A 1 635 ? 3.800 -11.994 98.953 1.00 90.81 635 TYR A N 1
ATOM 4718 C CA . TYR A 1 635 ? 2.423 -12.060 99.421 1.00 90.81 635 TYR A CA 1
ATOM 4719 C C . TYR A 1 635 ? 2.237 -13.172 100.458 1.00 90.81 635 TYR A C 1
ATOM 4721 O O . TYR A 1 635 ? 1.646 -12.937 101.510 1.00 90.81 635 TYR A O 1
ATOM 4729 N N . GLN A 1 636 ? 2.809 -14.357 100.230 1.00 90.25 636 GLN A N 1
ATOM 4730 C CA . GLN A 1 636 ? 2.838 -15.441 101.216 1.00 90.25 636 GLN A CA 1
ATOM 4731 C C . GLN A 1 636 ? 3.600 -15.035 102.487 1.00 90.25 636 GLN A C 1
ATOM 4733 O O . GLN A 1 636 ? 3.131 -15.291 103.597 1.00 90.25 636 GLN A O 1
ATOM 4738 N N . ALA A 1 637 ? 4.739 -14.351 102.351 1.00 89.06 637 ALA A N 1
ATOM 4739 C CA . ALA A 1 637 ? 5.504 -13.830 103.482 1.00 89.06 637 ALA A CA 1
ATOM 4740 C C . ALA A 1 637 ? 4.733 -12.741 104.252 1.00 89.06 637 ALA A C 1
ATOM 4742 O O . ALA A 1 637 ? 4.731 -12.745 105.487 1.00 89.06 637 ALA A O 1
ATOM 4743 N N . MET A 1 638 ? 4.030 -11.846 103.549 1.00 89.50 638 MET A N 1
ATOM 4744 C CA . MET A 1 638 ? 3.140 -10.849 104.146 1.00 89.50 638 MET A CA 1
ATOM 4745 C C . MET A 1 638 ? 1.992 -11.526 104.899 1.00 89.50 638 MET A C 1
ATOM 4747 O O . MET A 1 638 ? 1.789 -11.218 106.068 1.00 89.50 638 MET A O 1
ATOM 4751 N N . LEU A 1 639 ? 1.295 -12.492 104.291 1.00 85.88 639 LEU A N 1
ATOM 4752 C CA . LEU A 1 639 ? 0.235 -13.265 104.946 1.00 85.88 639 LEU A CA 1
ATOM 4753 C C . LEU A 1 639 ? 0.745 -13.990 106.198 1.00 85.88 639 LEU A C 1
ATOM 4755 O O . LEU A 1 639 ? 0.099 -13.934 107.241 1.00 85.88 639 LEU A O 1
ATOM 4759 N N . SER A 1 640 ? 1.927 -14.609 106.136 1.00 86.06 640 SER A N 1
ATOM 4760 C CA . SER A 1 640 ? 2.567 -15.237 107.300 1.00 86.06 640 SER A CA 1
ATOM 4761 C C . SER A 1 640 ? 2.917 -14.215 108.390 1.00 86.06 640 SER A C 1
ATOM 4763 O O . SER A 1 640 ? 2.794 -14.508 109.578 1.00 86.06 640 SER A O 1
ATOM 4765 N N . THR A 1 641 ? 3.376 -13.021 108.018 1.00 83.50 641 THR A N 1
ATOM 4766 C CA . THR A 1 641 ? 3.716 -11.957 108.976 1.00 83.50 641 THR A CA 1
ATOM 4767 C C . THR A 1 641 ? 2.459 -11.379 109.619 1.00 83.50 641 THR A C 1
ATOM 4769 O O . THR A 1 641 ? 2.413 -11.244 110.836 1.00 83.50 641 THR A O 1
ATOM 4772 N N . VAL A 1 642 ? 1.407 -11.126 108.837 1.00 81.50 642 VAL A N 1
ATOM 4773 C CA . VAL A 1 642 ? 0.085 -10.716 109.332 1.00 81.50 642 VAL A CA 1
ATOM 4774 C C . VAL A 1 642 ? -0.491 -11.781 110.264 1.00 81.50 642 VAL A C 1
ATOM 4776 O O . VAL A 1 642 ? -0.967 -11.440 111.343 1.00 81.50 642 VAL A O 1
ATOM 4779 N N . ALA A 1 643 ? -0.380 -13.067 109.920 1.00 78.25 643 ALA A N 1
ATOM 4780 C CA . ALA A 1 643 ? -0.794 -14.160 110.797 1.00 78.25 643 ALA A CA 1
ATOM 4781 C C . ALA A 1 643 ? -0.003 -14.175 112.121 1.00 78.25 643 ALA A C 1
ATOM 4783 O O . ALA A 1 643 ? -0.602 -14.316 113.184 1.00 78.25 643 ALA A O 1
ATOM 4784 N N . LYS A 1 644 ? 1.322 -13.961 112.092 1.00 76.44 644 LYS A N 1
ATOM 4785 C CA . LYS A 1 644 ? 2.156 -13.858 113.307 1.00 76.44 644 LYS A CA 1
ATOM 4786 C C . LYS A 1 644 ? 1.842 -12.615 114.149 1.00 76.44 644 LYS A C 1
ATOM 4788 O O . LYS A 1 644 ? 1.782 -12.721 115.369 1.00 76.44 644 LYS A O 1
ATOM 4793 N N . ILE A 1 645 ? 1.601 -11.458 113.530 1.00 71.06 645 ILE A N 1
ATOM 4794 C CA . ILE A 1 645 ? 1.171 -10.229 114.223 1.00 71.06 645 ILE A CA 1
ATOM 4795 C C . ILE A 1 645 ? -0.222 -10.421 114.836 1.00 71.06 645 ILE A C 1
ATOM 4797 O O . ILE A 1 645 ? -0.449 -10.027 115.973 1.00 71.06 645 ILE A O 1
ATOM 4801 N N . SER A 1 646 ? -1.141 -11.087 114.134 1.00 67.31 646 SER A N 1
ATOM 4802 C CA . SER A 1 646 ? -2.462 -11.430 114.670 1.00 67.31 646 SER A CA 1
ATOM 4803 C C . SER A 1 646 ? -2.391 -12.429 115.832 1.00 67.31 646 SER A C 1
ATOM 4805 O O . SER A 1 646 ? -3.267 -12.410 116.694 1.00 67.31 646 SER A O 1
ATOM 4807 N N . GLN A 1 647 ? -1.382 -13.308 115.867 1.00 65.69 647 GLN A N 1
ATOM 4808 C CA . GLN A 1 647 ? -1.120 -14.209 116.998 1.00 65.69 647 GLN A CA 1
ATOM 4809 C C . GLN A 1 647 ? -0.447 -13.498 118.183 1.00 65.69 647 GLN A C 1
ATOM 4811 O O . GLN A 1 647 ? -0.645 -13.915 119.323 1.00 65.69 647 GLN A O 1
ATOM 4816 N N . LEU A 1 648 ? 0.259 -12.385 117.946 1.00 59.84 648 LEU A N 1
ATOM 4817 C CA . LEU A 1 648 ? 0.662 -11.395 118.957 1.00 59.84 648 LEU A CA 1
ATOM 4818 C C . LEU A 1 648 ? -0.538 -10.528 119.376 1.00 59.84 648 LEU A C 1
ATOM 4820 O O . LEU A 1 648 ? -0.475 -9.303 119.445 1.00 59.84 648 LEU A O 1
ATOM 4824 N N . SER A 1 649 ? -1.666 -11.167 119.662 1.00 55.34 649 SER A N 1
ATOM 4825 C CA . SER A 1 649 ? -2.729 -10.512 120.400 1.00 55.34 649 SER A CA 1
ATOM 4826 C C . SER A 1 649 ? -2.256 -10.342 121.843 1.00 55.34 649 SER A C 1
ATOM 4828 O O . SER A 1 649 ? -1.925 -11.323 122.512 1.00 55.34 649 SER A O 1
ATOM 4830 N N . LEU A 1 650 ? -2.267 -9.099 122.335 1.00 55.75 650 LEU A N 1
ATOM 4831 C CA . LEU A 1 650 ? -2.024 -8.744 123.741 1.00 55.75 650 LEU A CA 1
ATOM 4832 C C . LEU A 1 650 ? -2.932 -9.539 124.713 1.00 55.75 650 LEU A C 1
ATOM 4834 O O . LEU A 1 650 ? -2.648 -9.608 125.902 1.00 55.75 650 LEU A O 1
ATOM 4838 N N . VAL A 1 651 ? -3.993 -10.173 124.195 1.00 56.41 651 VAL A N 1
ATOM 4839 C CA . VAL A 1 651 ? -4.934 -11.041 124.920 1.00 56.41 651 VAL A CA 1
ATOM 4840 C C . VAL A 1 651 ? -4.316 -12.373 125.370 1.00 56.41 651 VAL A C 1
ATOM 4842 O O . VAL A 1 651 ? -4.850 -12.979 126.282 1.00 56.41 651 VAL A O 1
ATOM 4845 N N . ASN A 1 652 ? -3.202 -12.836 124.786 1.00 53.84 652 ASN A N 1
ATOM 4846 C CA . ASN A 1 652 ? -2.507 -14.041 125.277 1.00 53.84 652 ASN A CA 1
ATOM 4847 C C . ASN A 1 652 ? -1.413 -13.739 126.322 1.00 53.84 652 ASN A C 1
ATOM 4849 O O . ASN A 1 652 ? -0.814 -14.676 126.848 1.00 53.84 652 ASN A O 1
ATOM 4853 N N . TYR A 1 653 ? -1.095 -12.461 126.574 1.00 53.84 653 TYR A N 1
ATOM 4854 C CA . TYR A 1 653 ? -0.068 -12.048 127.546 1.00 53.84 653 TYR A CA 1
ATOM 4855 C C . TYR A 1 653 ? -0.657 -11.450 128.841 1.00 53.84 653 TYR A C 1
ATOM 4857 O O . TYR A 1 653 ? 0.048 -11.363 129.846 1.00 53.84 653 TYR A O 1
ATOM 4865 N N . LEU A 1 654 ? -1.934 -11.054 128.824 1.00 47.06 654 LEU A N 1
ATOM 4866 C CA . LEU A 1 654 ? -2.770 -10.842 130.015 1.00 47.06 654 LEU A CA 1
ATOM 4867 C C . LEU A 1 654 ? -3.496 -12.143 130.360 1.00 47.06 654 LEU A C 1
ATOM 4869 O O . LEU A 1 654 ? -3.710 -12.373 131.571 1.00 47.06 654 LEU A O 1
#

Foldseek 3Di:
DLDQDPCCQFFNFFQAFWWKFKFQAQFWFVCQQCVCQQPVPDDNGGDGHGDAQAAWVCRRQPAQHNDFDQDQQKKKWKWWAALLRATFTAIDTGTRRHTSNVVQVVVQVSNPDDPVDGQWHWGADNRNMIMIIGPRGRRQGTFIWMKMKGFRPPPVVFRLRQQQTCVCPPRRQFLCSLLQEDADVVCLNVVNDPGNRSRMYMHTRFDAPWAFLDDQQQFFFKKKKAFQDDDDQPDAWFWDWPPPDGPGDGPRPDPPDDPVVVQCVVCVVVQWHWDDDPRMIMTGGDPVVRVRSTDTDTPQPPVPPDPDGRMDMDGPGPPCPDSVRCSSSFWFSTWFDFDQQKGWADDFQAFSPPRAGAFQQDAPLRRWNCCFDPRPFPAAWKKWKWKAAQVGFTKIKIWHAHADPFADTKMFIDRRPPVDTPDMEFQWDPDVVITGHHNRNHGNNSVFLVVLLVRNVQDFPDRDPVSSVVSSVVSVVQWGWGQDNRRAIMIGGPPGSGGSIMIGMFIPCGSRSVGTGTRDGRHTSITATLDGSRRNNVVLVVLLVLQVVQVFQASHCPGHRNRRGHNVSSVVSVVVSVVSNVVVVVVSVVSVVVVVVVVVVVVVVVVVVVVVCCVPPNDPCVVVVVVVVVVVVVVVVVVVVVVVVVVPDCVVVD

pLDDT: mean 78.58, std 15.21, range [32.41, 96.56]

Secondary structure (DSSP, 8-state):
--S--HHHHHS-B-TT-EEEEE-SS--B-HHHH-GGGT-TTS-S-----B--TTSBHHHHH--SSSS---S--EEEEEEEE-TTS-EEEEEEEE-TTSBHHHHHHHHHHHTT--SS--SEEEEE-TTS-EEEEEEEET----EEEEEEEEE--TTSS--SS-TTSGGGGGGTTBGGGGTTSBS-HHHHHTT---SSSTTEEEEES---SPPB-------EEEEEEEESS---TT----EE-SSS-EE-------TT--HHHHHHHHGGGSSEEEEEETTEEEEEE-HHHHHTT---B-----TTS--S-SEEEEEEE---TT----TTT-SS-BPPEEETTEEE-SS--B-TTT-PBP-TTSBGGGTS-TTSSSTT--TT-EEEEEEE-TTS-EEEEEEE----TT---EEEEESS-SSS--EEEE-B-SSSS--BPPGGG-BHHHHHHHHHHHHHT---SSSSHHHHHHHHHHHHHHEEEEE-TTS-EEEEESS-SS---EEEEEETTTTBSSSPPPS--SS--PPEEEE-SB--HHHHHHHHHHHHHTT-SS--SSSS-TT--HHHHHHHHHHHHHHHHHHHHHHHHHHHHHHHHHHHHHHHHHHHHHHHHHHHTS--HHHHHHHHHHHHHHHHHHHHHHHHHHH--GGGT-

Radius of gyration: 39.42 Å; chains: 1; bounding box: 63×49×190 Å

Sequence (654 aa):
KYNLTGADLFLGEEALVKRTITSNVPQYNLSAKYPDFLDPTSASGGIDKVITADDTIRDLMGDIDLVASTTASNHFYLSGTKSDGTALSQKISMGDNDTVNTLLTQIGNAYGNTASVKVVNVSLNPEGEIVVEDKIKGSSKLDFHMVGAVDYNQADGNDAADIDSPIYGANAGNIDNLKDGETNFDRIIDQTSTAANTSLYIKSFVKSPYATATTPSSEFKSAAFAMDRAVVAGDTLSITVDNGTLYTQAFNVDSATTYDNLKNQIELAGDFTVAIAGDTITLNATAQGVASGVSINTDLANDNGSGTGAVSVTTTTLNSIVAADIDTLVYDRTQFSKNGSKLSSNTPQIIRDTNAFATPSTKISEVADLSQGTPGTLSGTKLTLKGTDVNGAQYTAEINFLNTASGGSSFSVDTDADGIVDTSFDIFNMNTPRTAINADDMTYRQLMDVTNMLVAGNLPVTNTDTEYDNAVAASNLAGQTFLTYDGKIQFQDTNNSNTKASLAIYDSNSGNFSTDAPVMTFNSNNALTVRDPKTDFFKNLNEIITAVENHKLYPDSESGDMRSTGMENAIQMIDDLMEHVSKSRALVGAQSNSLTNSLERVQLLEISTMTLRSSVIDTDIAEASLNLTQLSLSYQAMLSTVAKISQLSLVNYL